Protein AF-A0A3B5LA98-F1 (afdb_monomer)

InterPro domains:
  IPR013087 Zinc finger C2H2-type [PF00096] (54-76)
  IPR013087 Zinc finger C2H2-type [PF00096] (82-104)
  IPR013087 Zinc finger C2H2-type [PF00096] (110-132)
  IPR013087 Zinc finger C2H2-type [PF00096] (138-160)
  IPR013087 Zinc finger C2H2-type [PF00096] (166-188)
  IPR013087 Zinc finger C2H2-type [PF00096] (194-216)
  IPR013087 Zinc finger C2H2-type [PF00096] (222-244)
  IPR013087 Zinc finger C2H2-type [PF00096] (250-272)
  IPR013087 Zinc finger C2H2-type [PF00096] (278-300)
  IPR013087 Zinc finger C2H2-type [PF00096] (306-328)
  IPR013087 Zinc finger C2H2-type [PF00096] (334-356)
  IPR013087 Zinc finger C2H2-type [PF00096] (362-384)
  IPR013087 Zinc finger C2H2-type [PF00096] (390-412)
  IPR013087 Zinc finger C2H2-type [PS00028] (56-76)
  IPR013087 Zinc finger C2H2-type [PS00028] (84-104)
  IPR013087 Zinc finger C2H2-type [PS00028] (112-132)
  IPR013087 Zinc finger C2H2-type [PS00028] (140-160)
  IPR013087 Zinc finger C2H2-type [PS00028] (168-188)
  IPR013087 Zinc finger C2H2-type [PS00028] (196-216)
  IPR013087 Zinc finger C2H2-type [PS00028] (224-244)

Foldseek 3Di:
DDPDDDPVVVVVVVVVVVVVVVVVVVVVVVVVVVVVVVVVVVPPPDDDDLDQPDADPVPGDTHSDPVVVVLVCCVVVVDFPAADPVPGDGHSDPVVNVLVVCVVVVDFPAADPPPRDGHSDPVVNVLVCCVVVVDFPAADPPPRDGHSDPVVNVLVCCVVVVDFPAADPPPRDGHSDDVVVVLVCCVVVVDFPDADPVPRDGHSDPVVNVLVCCVVVVDFPAADPPPRDGHSDPVVVVLVCCVVVVDFPDADPVPRDGHSDPVVSVLVVCVVVVDFPAADPPPRDGHSDPVVVVLVVCVVVVDFPAADPVPRDGHSDPVVVVLVVCVVVVDQPDADPVPRDGHSDPVVNVLVVCVVVVDFPDADPVPRDTHSDPVVVVLVVCVVVVDFPDADPPPRDTHSDPVVVVVVVVVVVVPDD

Radius of gyration: 42.38 Å; Cα contacts (8 Å, |Δi|>4): 446; chains: 1; bounding box: 111×74×102 Å

Sequence (417 aa):
GINSEDPGKKRKEEQKQKEKYEKTKEQKGRTDTSKQKKHKKAHAGRIHKDERPFSCGTCGKSFSLKTHLNVHMRIHTGEKPFSCGTCGKSYSERWTLTNHMRIHTGEKPFSCGTCGKSYSERGALTRHMRIHTGEKPFSCGTCGKSYSERGALTRHMRIHTGEKPFSCGTCGKSYSERGPLTRHMRIHTGEKPFSCGSCGKRFCQKGNLNVHMRIHTGEKPFSCGTCGKSYSERGPLTRHMRIHTGEKPFSCGSCGKRFCQKGNLNAHMKVHTGEKPFSCGTCGKSYSERGTLTYHMRIHTGEKPFSCGSCGKSFSRKDALNVHMITHTDEKPFSCGSCGRGFSLKTNLNVHMRIHTGEKPFSCGSCGKRFSRKDYLNVHMRIHTGEKPFSCGSCGKSYSNRSNLSRHMKTHSDENP

Secondary structure (DSSP, 8-state):
------HHHHHHHHHHHHHHHHHHHHHHHHHHHHHHHHHHHSSSS--------EE-TTT--EESSHHHHHHHHHHHH----EE-TTT--EESSHHHHHHHHHHHH----EE-TTT--EESSHHHHHHHHHHHH----EE-TTT--EESSHHHHHHHHHHHH----EE-TTT--EESSHHHHHHHHHHHH----EE-TTT--EESSHHHHHHHHHHHH----EE-TTT--EESSHHHHHHHHHHHH----EE-TTT--EESSHHHHHHHHHHHH----EE-TTT--EESSHHHHHHHHHHHH----EE-TTT--EESSHHHHHHHHHHHH----EE-TTT--EESSHHHHHHHHHHHH----EE-TTT--EESSHHHHHHHHHHHH----EE-TTT--EESSHHHHHHHHHHTTSS--

Nearest PDB structures (foldseek):
  5wjq-assembly1_D  TM=6.162E-01  e=1.283E-24  Mus musculus
  5v3j-assembly2_F  TM=5.333E-01  e=2.152E-24  Mus musculus
  5v3g-assembly1_A  TM=8.833E-01  e=1.231E-15  Homo sapiens
  2i13-assembly1_A  TM=9.525E-01  e=1.032E-14  Mus musculus
  2i13-assembly2_B  TM=9.549E-01  e=2.431E-13  Mus musculus

Organism: NCBI:txid32473

Mean predicted aligned error: 17.14 Å

Structure (mmCIF, N/CA/C/O backbone):
data_AF-A0A3B5LA98-F1
#
_entry.id   AF-A0A3B5LA98-F1
#
loop_
_atom_site.group_PDB
_atom_site.id
_atom_site.type_symbol
_atom_site.label_atom_id
_atom_site.label_alt_id
_atom_site.label_comp_id
_atom_site.label_asym_id
_atom_site.label_entity_id
_atom_site.label_seq_id
_atom_site.pdbx_PDB_ins_code
_atom_site.Cartn_x
_atom_site.Cartn_y
_atom_site.Cartn_z
_atom_site.occupancy
_atom_site.B_iso_or_equiv
_atom_site.auth_seq_id
_atom_site.auth_comp_id
_atom_site.auth_asym_id
_atom_site.auth_atom_id
_atom_site.pdbx_PDB_model_num
ATOM 1 N N . GLY A 1 1 ? -20.639 -45.637 -16.876 1.00 35.94 1 GLY A N 1
ATOM 2 C CA . GLY A 1 1 ? -19.541 -46.592 -17.111 1.00 35.94 1 GLY A CA 1
ATOM 3 C C . GLY A 1 1 ? -18.232 -45.863 -16.942 1.00 35.94 1 GLY A C 1
ATOM 4 O O . GLY A 1 1 ? -17.978 -44.927 -17.684 1.00 35.94 1 GLY A O 1
ATOM 5 N N . ILE A 1 2 ? -17.473 -46.220 -15.910 1.00 34.88 2 ILE A N 1
ATOM 6 C CA . ILE A 1 2 ? -16.155 -45.655 -15.612 1.00 34.88 2 ILE A CA 1
ATOM 7 C C . ILE A 1 2 ? -15.147 -46.442 -16.456 1.00 34.88 2 ILE A C 1
ATOM 9 O O . ILE A 1 2 ? -15.006 -47.644 -16.258 1.00 34.88 2 ILE A O 1
ATOM 13 N N . ASN A 1 3 ? -14.478 -45.784 -17.406 1.00 36.16 3 ASN A N 1
ATOM 14 C CA . ASN A 1 3 ? -13.349 -46.373 -18.123 1.00 36.16 3 ASN A CA 1
ATOM 15 C C . ASN A 1 3 ? -12.137 -46.413 -17.184 1.00 36.16 3 ASN A C 1
ATOM 17 O O . ASN A 1 3 ? -11.470 -45.405 -16.953 1.00 36.16 3 ASN A O 1
ATOM 21 N N . SER A 1 4 ? -11.883 -47.591 -16.622 1.00 38.31 4 SER A N 1
ATOM 22 C CA . SER A 1 4 ? -10.664 -47.941 -15.902 1.00 38.31 4 SER A CA 1
ATOM 23 C C . SER A 1 4 ? -9.531 -48.200 -16.901 1.00 38.31 4 SER A C 1
ATOM 25 O O . SER A 1 4 ? -9.419 -49.293 -17.455 1.00 38.31 4 SER A O 1
ATOM 27 N N . GLU A 1 5 ? -8.688 -47.197 -17.150 1.00 44.56 5 GLU A N 1
ATOM 28 C CA . GLU A 1 5 ? -7.396 -47.417 -17.807 1.00 44.56 5 GLU A CA 1
ATOM 29 C C . GLU A 1 5 ? -6.423 -48.077 -16.818 1.00 44.56 5 GLU A C 1
ATOM 31 O O . GLU A 1 5 ? -6.072 -47.506 -15.786 1.00 44.56 5 GLU A O 1
ATOM 36 N N . ASP A 1 6 ? -6.007 -49.298 -17.153 1.00 46.56 6 ASP A N 1
ATOM 37 C CA . ASP A 1 6 ? -5.094 -50.155 -16.397 1.00 46.56 6 ASP A CA 1
ATOM 38 C C . ASP A 1 6 ? -3.724 -49.467 -16.143 1.00 46.56 6 ASP A C 1
ATOM 40 O O . ASP A 1 6 ? -2.954 -49.240 -17.091 1.00 46.56 6 ASP A O 1
ATOM 44 N N . PRO A 1 7 ? -3.371 -49.149 -14.877 1.00 47.59 7 PRO A N 1
ATOM 45 C CA . PRO A 1 7 ? -2.109 -48.498 -14.505 1.00 47.59 7 PRO A CA 1
ATOM 46 C C . PRO A 1 7 ? -0.858 -49.267 -14.960 1.00 47.59 7 PRO A C 1
ATOM 48 O O . PRO A 1 7 ? 0.220 -48.677 -15.099 1.00 47.59 7 PRO A O 1
ATOM 51 N N . GLY A 1 8 ? -0.983 -50.574 -15.226 1.00 50.75 8 GLY A N 1
ATOM 52 C CA . GLY A 1 8 ? 0.102 -51.421 -15.717 1.00 50.75 8 GLY A CA 1
ATOM 53 C C . GLY A 1 8 ? 0.527 -51.119 -17.158 1.00 50.75 8 GLY A C 1
ATOM 54 O O . GLY A 1 8 ? 1.714 -51.238 -17.481 1.00 50.75 8 GLY A O 1
ATOM 55 N N . LYS A 1 9 ? -0.397 -50.672 -18.024 1.00 49.47 9 LYS A N 1
ATOM 56 C CA . LYS A 1 9 ? -0.084 -50.309 -19.422 1.00 49.47 9 LYS A CA 1
ATOM 57 C C . LYS A 1 9 ? 0.691 -48.996 -19.514 1.00 49.47 9 LYS A C 1
ATOM 59 O O . LYS A 1 9 ? 1.707 -48.947 -20.205 1.00 49.47 9 LYS A O 1
ATOM 64 N N . LYS A 1 10 ? 0.290 -47.988 -18.732 1.00 50.69 10 LYS A N 1
ATOM 65 C CA . LYS A 1 10 ? 0.954 -46.672 -18.677 1.00 50.69 10 LYS A CA 1
ATOM 66 C C . LYS A 1 10 ? 2.410 -46.781 -18.212 1.00 50.69 10 LYS A C 1
ATOM 68 O O . LYS A 1 10 ? 3.304 -46.189 -18.807 1.00 50.69 10 LYS A O 1
ATOM 73 N N . ARG A 1 11 ? 2.672 -47.631 -17.211 1.00 52.81 11 ARG A N 1
ATOM 74 C CA . ARG A 1 11 ? 4.030 -47.881 -16.696 1.00 52.81 11 ARG A CA 1
ATOM 75 C C .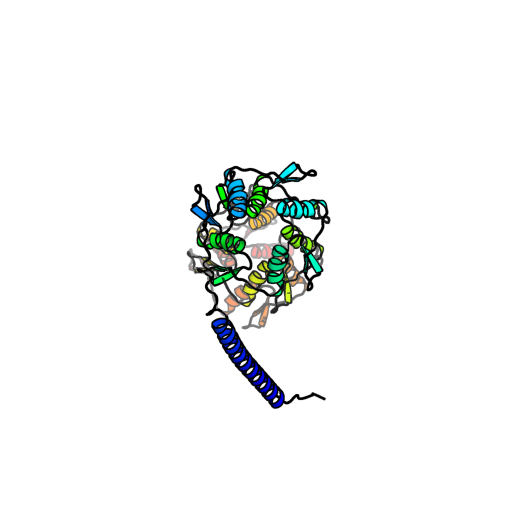 ARG A 1 11 ? 4.929 -48.597 -17.709 1.00 52.81 11 ARG A C 1
ATOM 77 O O . ARG A 1 11 ? 6.100 -48.245 -17.838 1.00 52.81 11 ARG A O 1
ATOM 84 N N . LYS A 1 12 ? 4.388 -49.569 -18.455 1.00 51.03 12 LYS A N 1
ATOM 85 C CA . LYS A 1 12 ? 5.128 -50.275 -19.518 1.00 51.03 12 LYS A CA 1
ATOM 86 C C . LYS A 1 12 ? 5.426 -49.370 -20.720 1.00 51.03 12 LYS A C 1
ATOM 88 O O . LYS A 1 12 ? 6.495 -49.500 -21.315 1.00 51.03 12 LYS A O 1
ATOM 93 N N . GLU A 1 13 ? 4.531 -48.442 -21.062 1.00 50.88 13 GLU A N 1
ATOM 94 C CA . GLU A 1 13 ? 4.781 -47.434 -22.103 1.00 50.88 13 GLU A CA 1
ATOM 95 C C . GLU A 1 13 ? 5.851 -46.422 -21.692 1.00 50.88 13 GLU A C 1
ATOM 97 O O . GLU A 1 13 ? 6.774 -46.181 -22.471 1.00 50.88 13 GLU A O 1
ATOM 102 N N . GLU A 1 14 ? 5.809 -45.907 -20.461 1.00 51.84 14 GLU A N 1
ATOM 103 C CA . GLU A 1 14 ? 6.842 -44.998 -19.941 1.00 51.84 14 GLU A CA 1
ATOM 104 C C . GLU A 1 14 ? 8.226 -45.660 -19.891 1.00 51.84 14 GLU A C 1
ATOM 106 O O . GLU A 1 14 ? 9.240 -45.026 -20.198 1.00 51.84 14 GLU A O 1
ATOM 111 N N . GLN A 1 15 ? 8.286 -46.950 -19.550 1.00 54.56 15 GLN A N 1
ATOM 112 C CA . GLN A 1 15 ? 9.538 -47.704 -19.503 1.00 54.56 15 GLN A CA 1
ATOM 113 C C . GLN A 1 15 ? 10.095 -47.967 -20.912 1.00 54.56 15 GLN A C 1
ATOM 115 O O . GLN A 1 15 ? 11.279 -47.726 -21.153 1.00 54.56 15 GLN A O 1
ATOM 120 N N . LYS A 1 16 ? 9.233 -48.310 -21.884 1.00 54.72 16 LYS A N 1
ATOM 121 C CA . LYS A 1 16 ? 9.616 -48.391 -23.307 1.00 54.72 16 LYS A CA 1
ATOM 122 C C . LYS A 1 16 ? 10.088 -47.045 -23.861 1.00 54.72 16 LYS A C 1
ATOM 124 O O . LYS A 1 16 ? 11.020 -47.010 -24.665 1.00 54.72 16 LYS A O 1
ATOM 129 N N . GLN A 1 17 ? 9.486 -45.932 -23.440 1.00 49.81 17 GLN A N 1
ATOM 130 C CA . GLN A 1 17 ? 9.896 -44.590 -23.868 1.00 49.81 17 GLN A CA 1
ATOM 131 C C . GLN A 1 17 ? 11.263 -44.198 -23.292 1.00 49.81 17 GLN A C 1
ATOM 133 O O . GLN A 1 17 ? 12.084 -43.628 -24.014 1.00 49.81 17 GLN A O 1
ATOM 138 N N . LYS A 1 18 ? 11.547 -44.568 -22.035 1.00 54.88 18 LYS A N 1
ATOM 139 C CA . LYS A 1 18 ? 12.863 -44.370 -21.404 1.00 54.88 18 LYS A CA 1
ATOM 140 C C . LYS A 1 18 ? 13.958 -45.213 -22.054 1.00 54.88 18 LYS A C 1
ATOM 142 O O . LYS A 1 18 ? 15.019 -44.678 -22.362 1.00 54.88 18 LYS A O 1
ATOM 147 N N . GLU A 1 19 ? 13.694 -46.484 -22.351 1.00 55.19 19 GLU A N 1
ATOM 148 C CA . GLU A 1 19 ? 14.655 -47.339 -23.064 1.00 55.19 19 GLU A CA 1
ATOM 149 C C . GLU A 1 19 ? 14.921 -46.846 -24.491 1.00 55.19 19 GLU A C 1
ATOM 151 O O . GLU A 1 19 ? 16.060 -46.869 -24.959 1.00 55.19 19 GLU A O 1
ATOM 156 N N . LYS A 1 20 ? 13.891 -46.339 -25.182 1.00 53.72 20 LYS A N 1
ATOM 157 C CA . LYS A 1 20 ? 14.042 -45.739 -26.514 1.00 53.72 20 LYS A CA 1
ATOM 158 C C . LYS A 1 20 ? 14.861 -44.446 -26.451 1.00 53.72 20 LYS A C 1
ATOM 160 O O . LYS A 1 20 ? 15.693 -44.213 -27.327 1.00 53.72 20 LYS A O 1
ATOM 165 N N . TYR A 1 21 ? 14.684 -43.636 -25.406 1.00 46.66 21 TYR A N 1
ATOM 166 C CA . TYR A 1 21 ? 15.467 -42.420 -25.178 1.00 46.66 21 TYR A CA 1
ATOM 167 C C . TYR A 1 21 ? 16.948 -42.723 -24.891 1.00 46.66 21 TYR A C 1
ATOM 169 O O . TYR A 1 21 ? 17.816 -42.130 -25.534 1.00 46.66 21 TYR A O 1
ATOM 177 N N . GLU A 1 22 ? 17.250 -43.691 -24.021 1.00 50.84 22 GLU A N 1
ATOM 178 C CA . GLU A 1 22 ? 18.637 -44.080 -23.713 1.00 50.84 22 GLU A CA 1
ATOM 179 C C . GLU A 1 22 ? 19.332 -44.759 -24.909 1.00 50.84 22 GLU A C 1
ATOM 181 O O . GLU A 1 22 ? 20.450 -44.374 -25.253 1.00 50.84 22 GLU A O 1
ATOM 186 N N . LYS A 1 23 ? 18.649 -45.632 -25.672 1.00 47.16 23 LYS A N 1
ATOM 187 C CA . LYS A 1 23 ? 19.199 -46.191 -26.930 1.00 47.16 23 LYS A CA 1
ATOM 188 C C . LYS A 1 23 ? 19.514 -45.108 -27.969 1.00 47.16 23 LYS A C 1
ATOM 190 O O . LYS A 1 23 ? 20.525 -45.187 -28.666 1.00 47.16 23 LYS A O 1
ATOM 195 N N . THR A 1 24 ? 18.684 -44.065 -28.049 1.00 45.00 24 THR A N 1
ATOM 196 C CA . THR A 1 24 ? 18.914 -42.926 -28.959 1.00 45.00 24 THR A CA 1
ATOM 197 C C . THR A 1 24 ? 20.089 -42.058 -28.491 1.00 45.00 24 THR A C 1
ATOM 199 O O . THR A 1 24 ? 20.820 -41.503 -29.315 1.00 45.00 24 THR A O 1
ATOM 202 N N . LYS A 1 25 ? 20.305 -41.949 -27.177 1.00 45.97 25 LYS A N 1
ATOM 203 C CA . LYS A 1 25 ? 21.416 -41.208 -26.565 1.00 45.97 25 LYS A CA 1
ATOM 204 C C . LYS A 1 25 ? 22.751 -41.944 -26.727 1.00 45.97 25 LYS A C 1
ATOM 206 O O . LYS A 1 25 ? 23.740 -41.306 -27.080 1.00 45.97 25 LYS A O 1
ATOM 211 N N . GLU A 1 26 ? 22.770 -43.270 -26.592 1.00 43.84 26 GLU A N 1
ATOM 212 C CA . GLU A 1 26 ? 23.953 -44.099 -26.868 1.00 43.84 26 GLU A CA 1
ATOM 213 C C . GLU A 1 26 ? 24.311 -44.136 -28.361 1.00 43.84 26 GLU A C 1
ATOM 215 O O . GLU A 1 26 ? 25.488 -44.004 -28.711 1.00 43.84 26 GLU A O 1
ATOM 220 N N . GLN A 1 27 ? 23.322 -44.233 -29.263 1.00 43.25 27 GLN A N 1
ATOM 221 C CA . GLN A 1 27 ? 23.565 -44.112 -30.708 1.00 43.25 27 GLN A CA 1
ATOM 222 C C . GLN A 1 27 ? 24.106 -42.727 -31.080 1.00 43.25 27 GLN A C 1
ATOM 224 O O . GLN A 1 27 ? 25.076 -42.650 -31.834 1.00 43.25 27 GLN A O 1
ATOM 229 N N . LYS A 1 28 ? 23.560 -41.640 -30.510 1.00 47.66 28 LYS A N 1
ATOM 230 C CA . LYS A 1 28 ? 24.086 -40.279 -30.721 1.00 47.66 28 LYS A CA 1
ATOM 231 C C . LYS A 1 28 ? 25.513 -40.127 -30.188 1.00 47.66 28 LYS A C 1
ATOM 233 O O . LYS A 1 28 ? 26.366 -39.635 -30.924 1.00 47.66 28 LYS A O 1
ATOM 238 N N . GLY A 1 29 ? 25.809 -40.658 -28.999 1.00 39.00 29 GLY A N 1
ATOM 239 C CA . GLY A 1 29 ? 27.158 -40.673 -28.418 1.00 39.00 29 GLY A CA 1
ATOM 240 C C . GLY A 1 29 ? 28.184 -41.458 -29.247 1.00 39.00 29 GLY A C 1
ATOM 241 O O . GLY A 1 29 ? 29.315 -40.997 -29.423 1.00 39.00 29 GLY A O 1
ATOM 242 N N . ARG A 1 30 ? 27.789 -42.597 -29.839 1.00 43.78 30 ARG A N 1
ATOM 243 C CA . ARG A 1 30 ? 28.626 -43.369 -30.784 1.00 43.78 30 ARG A CA 1
ATOM 244 C C . ARG A 1 30 ? 28.811 -42.654 -32.128 1.00 43.78 30 ARG A C 1
ATOM 246 O O . ARG A 1 30 ? 29.903 -42.695 -32.698 1.00 43.78 30 ARG A O 1
ATOM 253 N N . THR A 1 31 ? 27.791 -41.953 -32.634 1.00 41.72 31 THR A N 1
ATOM 254 C CA . THR A 1 31 ? 27.926 -41.157 -33.868 1.00 41.72 31 THR A CA 1
ATOM 255 C C . THR A 1 31 ? 28.757 -39.891 -33.672 1.00 41.72 31 THR A C 1
ATOM 257 O O . THR A 1 31 ? 29.508 -39.541 -34.580 1.00 41.72 31 THR A O 1
ATOM 260 N N . ASP A 1 32 ? 28.702 -39.253 -32.500 1.00 43.56 32 ASP A N 1
ATOM 261 C CA . ASP A 1 32 ? 29.529 -38.086 -32.180 1.00 43.56 32 ASP A CA 1
ATOM 262 C C . ASP A 1 32 ? 30.991 -38.477 -31.961 1.00 43.56 32 ASP A C 1
ATOM 264 O O . ASP A 1 32 ? 31.873 -37.824 -32.509 1.00 43.56 32 ASP A O 1
ATOM 268 N N . THR A 1 33 ? 31.283 -39.603 -31.301 1.00 45.50 33 THR A N 1
ATOM 269 C CA . THR A 1 33 ? 32.669 -40.102 -31.173 1.00 45.50 33 THR A CA 1
ATOM 270 C C . THR A 1 33 ? 33.259 -40.586 -32.505 1.00 45.50 33 THR A C 1
ATOM 272 O O . THR A 1 33 ? 34.447 -40.371 -32.761 1.00 45.50 33 THR A O 1
ATOM 275 N N . SER A 1 34 ? 32.448 -41.160 -33.403 1.00 44.31 34 SER A N 1
ATOM 276 C CA . SER A 1 34 ? 32.876 -41.532 -34.764 1.00 44.31 34 SER A CA 1
ATOM 277 C C . SER A 1 34 ? 33.084 -40.305 -35.673 1.00 44.31 34 SER A C 1
ATOM 279 O O . SER A 1 34 ? 34.081 -40.231 -36.400 1.00 44.31 34 SER A O 1
ATOM 281 N N . LYS A 1 35 ? 32.226 -39.275 -35.569 1.00 45.19 35 LYS A N 1
ATOM 282 C CA . LYS A 1 35 ? 32.404 -37.983 -36.263 1.00 45.19 35 LYS A CA 1
ATOM 283 C C . LYS A 1 35 ? 33.599 -37.197 -35.718 1.00 45.19 35 LYS A C 1
ATOM 285 O O . LYS A 1 35 ? 34.351 -36.631 -36.506 1.00 45.19 35 LYS A O 1
ATOM 290 N N . GLN A 1 36 ? 33.858 -37.242 -34.411 1.00 42.50 36 GLN A N 1
ATOM 291 C CA . GLN A 1 36 ? 35.003 -36.580 -33.775 1.00 42.50 36 GLN A CA 1
ATOM 292 C C . GLN A 1 36 ? 36.338 -37.289 -34.086 1.00 42.50 36 GLN A C 1
ATOM 294 O O . GLN A 1 36 ? 37.358 -36.616 -34.243 1.00 42.50 36 GLN A O 1
ATOM 299 N N . LYS A 1 37 ? 36.345 -38.622 -34.288 1.00 43.38 37 LYS A N 1
ATOM 300 C CA . LYS A 1 37 ? 37.518 -39.367 -34.803 1.00 43.38 37 LYS A CA 1
ATOM 301 C C . LYS A 1 37 ? 37.774 -39.138 -36.300 1.00 43.38 37 LYS A C 1
ATOM 303 O O . LYS A 1 37 ? 38.938 -39.050 -36.686 1.00 43.38 37 LYS A O 1
ATOM 308 N N . LYS A 1 38 ? 36.738 -38.966 -37.136 1.00 42.69 38 LYS A N 1
ATOM 309 C CA . LYS A 1 38 ? 36.911 -38.591 -38.559 1.00 42.69 38 LYS A CA 1
ATOM 310 C C . LYS A 1 38 ? 37.354 -37.130 -38.737 1.00 42.69 38 LYS A C 1
ATOM 312 O O . LYS A 1 38 ? 38.210 -36.866 -39.574 1.00 42.69 38 LYS A O 1
ATOM 317 N N . HIS A 1 39 ? 36.895 -36.206 -37.886 1.00 39.44 39 HIS A N 1
ATOM 318 C CA . HIS A 1 39 ? 37.335 -34.802 -37.914 1.00 39.44 39 HIS A CA 1
ATOM 319 C C . HIS A 1 39 ? 38.761 -34.593 -37.356 1.00 39.44 39 HIS A C 1
ATOM 321 O O . HIS A 1 39 ? 39.435 -33.644 -37.749 1.00 39.44 39 HIS A O 1
ATOM 327 N N . LYS A 1 40 ? 39.259 -35.497 -36.491 1.00 39.44 40 LYS A N 1
ATOM 328 C CA . LYS A 1 40 ? 40.660 -35.497 -36.018 1.00 39.44 40 LYS A CA 1
ATOM 329 C C . LYS A 1 40 ? 41.658 -36.148 -36.988 1.00 39.44 40 LYS A C 1
ATOM 331 O O . LYS A 1 40 ? 42.833 -35.808 -36.922 1.00 39.44 40 LYS A O 1
ATOM 336 N N . LYS A 1 41 ? 41.228 -37.032 -37.902 1.00 38.66 41 LYS A N 1
ATOM 337 C CA . LYS A 1 41 ? 42.114 -37.648 -38.917 1.00 38.66 41 LYS A CA 1
ATOM 338 C C . LYS A 1 41 ? 42.198 -36.886 -40.249 1.00 38.66 41 LYS A C 1
ATOM 340 O O . LYS A 1 41 ? 43.132 -37.129 -40.998 1.00 38.66 41 LYS A O 1
ATOM 345 N N . ALA A 1 42 ? 41.305 -35.928 -40.515 1.00 35.53 42 ALA A N 1
ATOM 346 C CA . ALA A 1 42 ? 41.388 -35.052 -41.695 1.00 35.53 42 ALA A CA 1
ATOM 347 C C . ALA A 1 42 ? 42.186 -33.747 -41.462 1.00 35.53 42 ALA A C 1
ATOM 349 O O . ALA A 1 42 ? 42.452 -33.016 -42.407 1.00 35.53 42 ALA A O 1
ATOM 350 N N . HIS A 1 43 ? 42.597 -33.464 -40.218 1.00 40.66 43 HIS A N 1
ATOM 351 C CA . HIS A 1 43 ? 43.382 -32.274 -39.850 1.00 40.66 43 HIS A CA 1
ATOM 352 C C . HIS A 1 43 ? 44.861 -32.566 -39.529 1.00 40.66 43 HIS A C 1
ATOM 354 O O . HIS A 1 43 ? 45.583 -31.669 -39.106 1.00 40.66 43 HIS A O 1
ATOM 360 N N . ALA A 1 44 ? 45.326 -33.799 -39.754 1.00 32.91 44 ALA A N 1
ATOM 361 C CA . ALA A 1 44 ? 46.714 -34.219 -39.527 1.00 32.91 44 ALA A CA 1
ATOM 362 C C . ALA A 1 44 ? 47.559 -34.264 -40.820 1.00 32.91 44 ALA A C 1
ATOM 364 O O . ALA A 1 44 ? 48.578 -34.941 -40.872 1.00 32.91 44 ALA A O 1
ATOM 365 N N . GLY A 1 45 ? 47.140 -33.554 -41.872 1.00 37.72 45 GLY A N 1
ATOM 366 C CA . GLY A 1 45 ? 47.812 -33.582 -43.172 1.00 37.72 45 GLY A CA 1
ATOM 367 C C . GLY A 1 45 ? 47.506 -32.357 -44.025 1.00 37.72 45 GLY A C 1
ATOM 368 O O . GLY A 1 45 ? 46.919 -32.498 -45.088 1.00 37.72 45 GLY A O 1
ATOM 369 N N . ARG A 1 46 ? 47.838 -31.161 -43.518 1.00 40.22 46 ARG A N 1
ATOM 370 C CA . ARG A 1 46 ? 48.127 -29.924 -44.278 1.00 40.22 46 ARG A CA 1
ATOM 371 C C . ARG A 1 46 ? 48.541 -28.837 -43.286 1.00 40.22 46 ARG A C 1
ATOM 373 O O . ARG A 1 46 ? 47.719 -28.081 -42.779 1.00 40.22 46 ARG A O 1
ATOM 380 N N . ILE A 1 47 ? 49.833 -28.795 -42.978 1.00 38.44 47 ILE A N 1
ATOM 381 C CA . ILE A 1 47 ? 50.463 -27.630 -42.357 1.00 38.44 47 ILE A CA 1
ATOM 382 C C . ILE A 1 47 ? 50.637 -26.602 -43.480 1.00 38.44 47 ILE A C 1
ATOM 384 O O . ILE A 1 47 ? 51.586 -26.686 -44.251 1.00 38.44 47 ILE A O 1
ATOM 388 N N . HIS A 1 48 ? 49.717 -25.648 -43.594 1.00 45.47 48 HIS A N 1
ATOM 389 C CA . HIS A 1 48 ? 50.080 -24.332 -44.111 1.00 45.47 48 HIS A CA 1
ATOM 390 C C . HIS A 1 48 ? 50.388 -23.471 -42.886 1.00 45.47 48 HIS A C 1
ATOM 392 O O . HIS A 1 48 ? 49.539 -23.320 -42.009 1.00 45.47 48 HIS A O 1
ATOM 398 N N . LYS A 1 49 ? 51.626 -22.976 -42.784 1.00 43.22 49 LYS A N 1
ATOM 399 C CA . LYS A 1 49 ? 52.001 -21.963 -41.794 1.00 43.22 49 LYS A CA 1
ATOM 400 C C . LYS A 1 49 ? 51.075 -20.753 -41.978 1.00 43.22 49 LYS A C 1
ATOM 402 O O . LYS A 1 49 ? 51.092 -20.140 -43.040 1.00 43.22 49 LYS A O 1
ATOM 407 N N . ASP A 1 50 ? 50.299 -20.401 -40.955 1.00 55.84 50 ASP A N 1
ATOM 408 C CA . ASP A 1 50 ? 49.629 -19.098 -40.858 1.00 55.84 50 ASP A CA 1
ATOM 409 C C . ASP A 1 50 ? 50.701 -18.027 -40.588 1.00 55.84 50 ASP A C 1
ATOM 411 O O . ASP A 1 50 ? 50.853 -17.521 -39.474 1.00 55.84 50 ASP A O 1
ATOM 415 N N . GLU A 1 51 ? 51.504 -17.703 -41.599 1.00 59.38 51 GLU A N 1
ATOM 416 C CA . GLU A 1 51 ? 52.355 -16.522 -41.537 1.00 59.38 51 GLU A CA 1
ATOM 417 C C . GLU A 1 51 ? 51.439 -15.292 -41.480 1.00 59.38 51 GLU A C 1
ATOM 419 O O . GLU A 1 51 ? 50.545 -15.102 -42.309 1.00 59.38 51 GLU A O 1
ATOM 424 N N . ARG A 1 52 ? 51.624 -14.463 -40.447 1.00 77.88 52 ARG A N 1
ATOM 425 C CA . ARG A 1 52 ? 50.954 -13.166 -40.276 1.00 77.88 52 ARG A CA 1
ATOM 426 C C . ARG A 1 52 ? 52.007 -12.064 -40.319 1.00 77.88 52 ARG A C 1
ATOM 428 O O . ARG A 1 52 ? 52.328 -11.506 -39.271 1.00 77.88 52 ARG A O 1
ATOM 435 N N . PRO A 1 53 ? 52.583 -11.774 -41.500 1.00 77.12 53 PRO A N 1
ATOM 436 C CA . PRO A 1 53 ? 53.786 -10.952 -41.610 1.00 77.12 53 PRO A CA 1
ATOM 437 C C . PRO A 1 53 ? 53.515 -9.470 -41.334 1.00 77.12 53 PRO A C 1
ATOM 439 O O . PRO A 1 53 ? 54.441 -8.696 -41.123 1.00 77.12 53 PRO A O 1
ATOM 442 N N . PHE A 1 54 ? 52.248 -9.054 -41.361 1.00 79.38 54 PHE A N 1
ATOM 443 C CA . PHE A 1 54 ? 51.865 -7.649 -41.320 1.00 79.38 54 PHE A CA 1
ATOM 444 C C . PHE A 1 54 ? 51.329 -7.290 -39.937 1.00 79.38 54 PHE A C 1
ATOM 446 O O . PHE A 1 54 ? 50.169 -7.559 -39.624 1.00 79.38 54 PHE A O 1
ATOM 453 N N . SER A 1 55 ? 52.164 -6.671 -39.107 1.00 81.06 55 SER A N 1
ATOM 454 C CA . SER A 1 55 ? 51.811 -6.234 -37.757 1.00 81.06 55 SER A CA 1
ATOM 455 C C . SER A 1 55 ? 51.509 -4.735 -37.690 1.00 81.06 55 SER A C 1
ATOM 457 O O . SER A 1 55 ? 52.085 -3.909 -38.394 1.00 81.06 55 SER A O 1
ATOM 459 N N . CYS A 1 56 ? 50.554 -4.370 -36.838 1.00 86.75 56 CYS A N 1
ATOM 460 C CA . CYS A 1 56 ? 50.217 -2.987 -36.537 1.00 86.75 56 CYS A CA 1
ATOM 461 C C . CYS A 1 56 ? 51.162 -2.453 -35.460 1.00 86.75 56 CYS A C 1
ATOM 463 O O . CYS A 1 56 ? 51.072 -2.879 -34.309 1.00 86.75 56 CYS A O 1
ATOM 465 N N . GLY A 1 57 ? 52.003 -1.476 -35.804 1.00 78.94 57 GLY A N 1
ATOM 466 C CA . GLY A 1 57 ? 52.927 -0.845 -34.853 1.00 78.94 57 GLY A CA 1
ATOM 467 C C . GLY A 1 57 ? 52.244 -0.138 -33.672 1.00 78.94 57 GLY A C 1
ATOM 468 O O . GLY A 1 57 ? 52.842 -0.014 -32.613 1.00 78.94 57 GLY A O 1
ATOM 469 N N . THR A 1 58 ? 50.977 0.272 -33.810 1.00 79.81 58 THR A N 1
ATOM 470 C CA . THR A 1 58 ? 50.238 1.012 -32.767 1.00 79.81 58 THR A CA 1
ATOM 471 C C . THR A 1 58 ? 49.578 0.107 -31.723 1.00 79.81 58 THR A C 1
ATOM 473 O O . THR A 1 58 ? 49.397 0.514 -30.581 1.00 79.81 58 THR A O 1
ATOM 476 N N . CYS A 1 59 ? 49.176 -1.117 -32.087 1.00 84.06 59 CYS A N 1
ATOM 477 C CA . CYS A 1 59 ? 48.443 -2.006 -31.168 1.00 84.06 59 CYS A CA 1
ATOM 478 C C . CYS A 1 59 ? 48.885 -3.478 -31.195 1.00 84.06 59 CYS A C 1
ATOM 480 O O . CYS A 1 59 ? 48.213 -4.332 -30.618 1.00 84.06 59 CYS A O 1
ATOM 482 N N . GLY A 1 60 ? 49.976 -3.793 -31.898 1.00 79.81 60 GLY A N 1
ATOM 483 C CA . GLY A 1 60 ? 50.602 -5.119 -31.944 1.00 79.81 60 GLY A CA 1
ATOM 484 C C . GLY A 1 60 ? 49.817 -6.203 -32.693 1.00 79.81 60 GLY A C 1
ATOM 485 O O . GLY A 1 60 ? 50.265 -7.346 -32.776 1.00 79.81 60 GLY A O 1
ATOM 486 N N . LYS A 1 61 ? 48.639 -5.894 -33.252 1.00 83.94 61 LYS A N 1
ATOM 487 C CA . LYS A 1 61 ? 47.818 -6.882 -33.971 1.00 83.94 61 LYS A CA 1
ATOM 488 C C . LYS A 1 61 ? 48.476 -7.297 -35.282 1.00 83.94 61 LYS A C 1
ATOM 490 O O . LYS A 1 61 ? 48.853 -6.438 -36.070 1.00 83.94 61 LYS A O 1
ATOM 495 N N . SER A 1 62 ? 48.557 -8.605 -35.519 1.00 86.19 62 SER A N 1
ATOM 496 C CA . SER A 1 62 ? 49.181 -9.182 -36.715 1.00 86.19 62 SER A CA 1
ATOM 497 C C . SER A 1 62 ? 48.146 -9.783 -37.661 1.00 86.19 62 SER A C 1
ATOM 499 O O . SER A 1 62 ? 47.221 -10.481 -37.231 1.00 86.19 62 SER A O 1
ATOM 501 N N . PHE A 1 63 ? 48.318 -9.516 -38.951 1.00 87.38 63 PHE A N 1
ATOM 502 C CA . PHE A 1 63 ? 47.398 -9.847 -40.030 1.00 87.38 63 PHE A CA 1
ATOM 503 C C . PHE A 1 63 ? 48.113 -10.685 -41.093 1.00 87.38 63 PHE A C 1
ATOM 505 O O . PHE A 1 63 ? 49.292 -10.483 -41.382 1.00 87.38 63 PHE A O 1
ATOM 512 N N . SER A 1 64 ? 47.379 -11.621 -41.694 1.00 85.44 64 SER A N 1
ATOM 513 C CA . SER A 1 64 ? 47.867 -12.456 -42.800 1.00 85.44 64 SER A CA 1
ATOM 514 C C . SER A 1 64 ? 48.023 -11.683 -44.110 1.00 85.44 64 SER A C 1
ATOM 516 O O . SER A 1 64 ? 48.844 -12.040 -44.943 1.00 85.44 64 SER A O 1
ATOM 518 N N . LEU A 1 65 ? 47.263 -10.598 -44.287 1.00 86.62 65 LEU A N 1
ATOM 519 C CA . LEU A 1 65 ? 47.270 -9.778 -45.497 1.00 86.62 65 LEU A CA 1
ATOM 520 C C . LEU A 1 65 ? 47.493 -8.304 -45.155 1.00 86.62 65 LEU A C 1
ATOM 522 O O . LEU A 1 65 ? 46.860 -7.761 -44.244 1.00 86.62 65 LEU A O 1
ATOM 526 N N . LYS A 1 66 ? 48.328 -7.631 -45.955 1.00 83.50 66 LYS A N 1
ATOM 527 C CA . LYS A 1 66 ? 48.593 -6.187 -45.845 1.00 83.50 66 LYS A CA 1
ATOM 528 C C . LYS A 1 66 ? 47.323 -5.345 -46.007 1.00 83.50 66 LYS A C 1
ATOM 530 O O . LYS A 1 66 ? 47.165 -4.333 -45.337 1.00 83.50 66 LYS A O 1
ATOM 535 N N . THR A 1 67 ? 46.378 -5.783 -46.841 1.00 83.19 67 THR A N 1
ATOM 536 C CA . THR A 1 67 ? 45.076 -5.118 -47.029 1.00 83.19 67 THR A CA 1
ATOM 537 C C . THR A 1 67 ? 44.250 -5.081 -45.742 1.00 83.19 67 THR A C 1
ATOM 539 O O . THR A 1 67 ? 43.655 -4.052 -45.430 1.00 83.19 67 THR A O 1
ATOM 542 N N . HIS A 1 68 ? 44.256 -6.159 -44.953 1.00 85.25 68 HIS A N 1
ATOM 543 C CA . HIS A 1 68 ? 43.578 -6.204 -43.655 1.00 85.25 68 HIS A CA 1
ATOM 544 C C . HIS A 1 68 ? 44.264 -5.317 -42.615 1.00 85.25 68 HIS A C 1
ATOM 546 O O . HIS A 1 68 ? 43.571 -4.647 -41.851 1.00 85.25 68 HIS A O 1
ATOM 552 N N . LEU A 1 69 ? 45.601 -5.255 -42.621 1.00 84.50 69 LEU A N 1
ATOM 553 C CA . LEU A 1 69 ? 46.335 -4.291 -41.802 1.00 84.50 69 LEU A CA 1
ATOM 554 C C . LEU A 1 69 ? 45.961 -2.850 -42.191 1.00 84.50 69 LEU A C 1
ATOM 556 O O . LEU A 1 69 ? 45.630 -2.062 -41.315 1.00 84.50 69 LEU A O 1
ATOM 560 N N . ASN A 1 70 ? 45.918 -2.514 -43.483 1.00 82.44 70 ASN A N 1
ATOM 561 C CA . ASN A 1 70 ? 45.555 -1.171 -43.953 1.00 82.44 70 ASN A CA 1
ATOM 562 C C . ASN A 1 70 ? 44.124 -0.769 -43.558 1.00 82.44 70 ASN A C 1
ATOM 564 O O . ASN A 1 70 ? 43.898 0.354 -43.115 1.00 82.44 70 ASN A O 1
ATOM 568 N N . VAL A 1 71 ? 43.153 -1.682 -43.673 1.00 82.94 71 VAL A N 1
ATOM 569 C CA . VAL A 1 71 ? 41.781 -1.438 -43.187 1.00 82.94 71 VAL A CA 1
ATOM 570 C C . VAL A 1 71 ? 41.769 -1.266 -41.667 1.00 82.94 71 VAL A C 1
ATOM 572 O O . VAL A 1 71 ? 41.096 -0.373 -41.158 1.00 82.94 71 VAL A O 1
ATOM 575 N N . HIS A 1 72 ? 42.550 -2.067 -40.937 1.00 84.31 72 HIS A N 1
ATOM 576 C CA . HIS A 1 72 ? 42.701 -1.933 -39.491 1.00 84.31 72 HIS A CA 1
ATOM 577 C C . HIS A 1 72 ? 43.325 -0.588 -39.079 1.00 84.31 72 HIS A C 1
ATOM 579 O O . HIS A 1 72 ? 42.873 0.002 -38.098 1.00 84.31 72 HIS A O 1
ATOM 585 N N . MET A 1 73 ? 44.301 -0.067 -39.831 1.00 82.88 73 MET A N 1
ATOM 586 C CA . MET A 1 73 ? 44.943 1.221 -39.540 1.00 82.88 73 MET A CA 1
ATOM 587 C C . MET A 1 73 ? 43.957 2.395 -39.544 1.00 82.88 73 MET A C 1
ATOM 589 O O . MET A 1 73 ? 44.147 3.336 -38.776 1.00 82.88 73 MET A O 1
ATOM 593 N N . ARG A 1 74 ? 42.848 2.302 -40.292 1.00 86.62 74 ARG A N 1
ATOM 594 C CA . ARG A 1 74 ? 41.772 3.314 -40.289 1.00 86.62 74 ARG A CA 1
ATOM 595 C C . ARG A 1 74 ? 41.106 3.502 -38.926 1.00 86.62 74 ARG A C 1
ATOM 597 O O . ARG A 1 74 ? 40.501 4.538 -38.673 1.00 86.62 74 ARG A O 1
ATOM 604 N N . ILE A 1 75 ? 41.216 2.516 -38.034 1.00 80.94 75 ILE A N 1
ATOM 605 C CA . ILE A 1 75 ? 40.741 2.638 -36.650 1.00 80.94 75 ILE A CA 1
ATOM 606 C C . ILE A 1 75 ? 41.591 3.655 -35.879 1.00 80.94 75 ILE A C 1
ATOM 608 O O . ILE A 1 75 ? 41.046 4.401 -35.072 1.00 80.94 75 ILE A O 1
ATOM 612 N N . HIS A 1 76 ? 42.900 3.698 -36.143 1.00 82.44 76 HIS A N 1
ATOM 613 C CA . HIS A 1 76 ? 43.838 4.599 -35.466 1.00 82.44 76 HIS A CA 1
ATOM 614 C C . HIS A 1 76 ? 43.872 5.980 -36.116 1.00 82.44 76 HIS A C 1
ATOM 616 O O . HIS A 1 76 ? 43.905 6.980 -35.411 1.00 82.44 76 HIS A O 1
ATOM 622 N N . THR A 1 77 ? 43.813 6.046 -37.448 1.00 82.75 77 THR A N 1
ATOM 623 C CA . THR A 1 77 ? 43.807 7.325 -38.182 1.00 82.75 77 THR A CA 1
ATOM 624 C C . THR A 1 77 ? 42.438 8.007 -38.190 1.00 82.75 77 THR A C 1
ATOM 626 O O . THR A 1 77 ? 42.330 9.176 -38.543 1.00 82.75 77 THR A O 1
ATOM 629 N N . GLY A 1 78 ? 41.372 7.292 -37.813 1.00 81.44 78 GLY A N 1
ATOM 630 C CA . GLY A 1 78 ? 40.001 7.8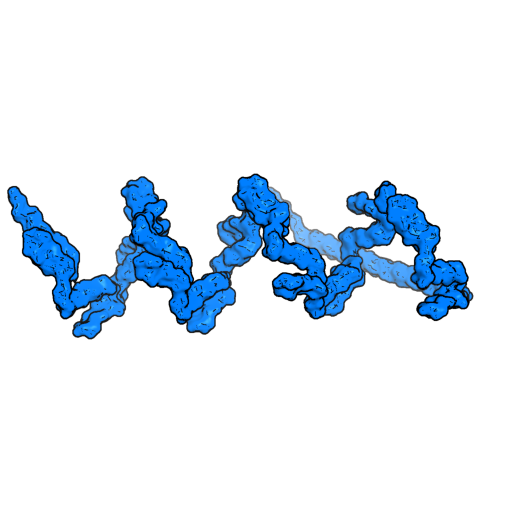05 -37.832 1.00 81.44 78 GLY A CA 1
ATOM 631 C C . GLY A 1 78 ? 39.403 7.950 -39.237 1.00 81.44 78 GLY A C 1
ATOM 632 O O . GLY A 1 78 ? 38.276 8.434 -39.367 1.00 81.44 78 GLY A O 1
ATOM 633 N N . GLU A 1 79 ? 40.117 7.513 -40.278 1.00 82.94 79 GLU A N 1
ATOM 634 C CA . GLU A 1 79 ? 39.678 7.595 -41.668 1.00 82.94 79 GLU A CA 1
ATOM 635 C C . GLU A 1 79 ? 38.370 6.832 -41.900 1.00 82.94 79 GLU A C 1
ATOM 637 O O . GLU A 1 79 ? 38.249 5.623 -41.669 1.00 82.94 79 GLU A O 1
ATOM 642 N N . LYS A 1 80 ? 37.373 7.546 -42.426 1.00 86.38 80 LYS A N 1
ATOM 643 C CA . LYS A 1 80 ? 36.040 7.014 -42.722 1.00 86.38 80 LYS A CA 1
ATOM 644 C C . LYS A 1 80 ? 35.626 7.365 -44.153 1.00 86.38 80 LYS A C 1
ATOM 646 O O . LYS A 1 80 ? 34.808 8.264 -44.338 1.00 86.38 80 LYS A O 1
ATOM 651 N N . PRO A 1 81 ? 36.178 6.669 -45.165 1.00 86.50 81 PRO A N 1
ATOM 652 C CA . PRO A 1 81 ? 36.011 7.046 -46.572 1.00 86.50 81 PRO A CA 1
ATOM 653 C C . PRO A 1 81 ? 34.583 6.911 -47.116 1.00 86.50 81 PRO A C 1
ATOM 655 O O . PRO A 1 81 ? 34.286 7.419 -48.191 1.00 86.50 81 PRO A O 1
ATOM 658 N N . PHE A 1 82 ? 33.699 6.195 -46.418 1.00 87.56 82 PHE A N 1
ATOM 659 C CA . PHE A 1 82 ? 32.361 5.872 -46.910 1.00 87.56 82 PHE A CA 1
ATOM 660 C C . PHE A 1 82 ? 31.298 6.630 -46.117 1.00 87.56 82 PHE A C 1
ATOM 662 O O . PHE A 1 82 ? 30.995 6.254 -44.988 1.00 87.56 82 PHE A O 1
ATOM 669 N N . SER A 1 83 ? 30.708 7.673 -46.695 1.00 86.00 83 SER A N 1
ATOM 670 C CA . SER A 1 83 ? 29.674 8.493 -46.055 1.00 86.00 83 SER A CA 1
ATOM 671 C C . SER A 1 83 ? 28.257 8.129 -46.506 1.00 86.00 83 SER A C 1
ATOM 673 O O . SER A 1 83 ? 28.004 7.728 -47.641 1.00 86.00 83 SER A O 1
ATOM 675 N N . CYS A 1 84 ? 27.306 8.254 -45.585 1.00 89.38 84 CYS A N 1
ATOM 676 C CA . CYS A 1 84 ? 25.883 8.121 -45.850 1.00 89.38 84 CYS A CA 1
ATOM 677 C C . CYS A 1 84 ? 25.322 9.461 -46.327 1.00 89.38 84 CYS A C 1
ATOM 679 O O . CYS A 1 84 ? 25.257 10.408 -45.545 1.00 89.38 84 CYS A O 1
ATOM 681 N N . GLY A 1 85 ? 24.839 9.518 -47.569 1.00 84.69 85 GLY A N 1
ATOM 682 C CA . GLY A 1 85 ? 24.214 10.724 -48.126 1.00 84.69 85 GLY A CA 1
ATOM 683 C C . GLY A 1 85 ? 22.936 11.171 -47.401 1.00 84.69 85 GLY A C 1
ATOM 684 O O . GLY A 1 85 ? 22.601 12.345 -47.438 1.00 84.69 85 GLY A O 1
ATOM 685 N N . THR A 1 86 ? 22.242 10.269 -46.696 1.00 85.19 86 THR A N 1
ATOM 686 C CA . THR A 1 86 ? 20.966 10.573 -46.016 1.00 85.19 86 THR A CA 1
ATOM 687 C C . THR A 1 86 ? 21.141 11.182 -44.624 1.00 85.19 86 THR A C 1
ATOM 689 O O . THR A 1 86 ? 20.308 11.966 -44.190 1.00 85.19 86 THR A O 1
ATOM 692 N N . CYS A 1 87 ? 22.192 10.814 -43.882 1.00 86.00 87 CYS A N 1
ATOM 693 C CA . CYS A 1 87 ? 22.374 11.282 -42.498 1.00 86.00 87 CYS A CA 1
ATOM 694 C C . CYS A 1 87 ? 23.794 11.755 -42.165 1.00 86.00 87 CYS A C 1
ATOM 696 O O . CYS A 1 87 ? 24.108 11.966 -40.994 1.00 86.00 87 CYS A O 1
ATOM 698 N N . GLY A 1 88 ? 24.670 11.861 -43.168 1.00 83.88 88 GLY A N 1
ATOM 699 C CA . GLY A 1 88 ? 26.036 12.372 -43.035 1.00 83.88 88 GLY A CA 1
ATOM 700 C C . GLY A 1 88 ? 27.002 11.472 -42.259 1.00 83.88 88 GLY A C 1
ATOM 701 O O . GLY A 1 88 ? 28.159 11.836 -42.073 1.00 83.88 88 GLY A O 1
ATOM 702 N N . LYS A 1 89 ? 26.572 10.295 -41.784 1.00 85.31 89 LYS A N 1
ATOM 703 C CA . LYS A 1 89 ? 27.438 9.384 -41.019 1.00 85.31 89 LYS A CA 1
ATOM 704 C C . LYS A 1 89 ? 28.475 8.718 -41.915 1.00 85.31 89 LYS A C 1
ATOM 706 O O . LYS A 1 89 ? 28.113 8.138 -42.935 1.00 85.31 89 LYS A O 1
ATOM 711 N N . SER A 1 90 ? 29.733 8.729 -41.480 1.00 88.50 90 SER A N 1
ATOM 712 C CA . SER A 1 90 ? 30.850 8.129 -42.217 1.00 88.50 90 SER A CA 1
ATOM 713 C C . SER A 1 90 ? 31.378 6.850 -41.571 1.00 88.50 90 SER A C 1
ATOM 715 O O . SER A 1 90 ? 31.364 6.684 -40.347 1.00 88.50 90 SER A O 1
ATOM 717 N N . TYR A 1 91 ? 31.874 5.953 -42.416 1.00 87.81 91 TYR A N 1
ATOM 718 C CA . TYR A 1 91 ? 32.258 4.586 -42.103 1.00 87.81 91 TYR A CA 1
ATOM 719 C C . TYR A 1 91 ? 33.623 4.235 -42.706 1.00 87.81 91 TYR A C 1
ATOM 721 O O . TYR A 1 91 ? 33.981 4.694 -43.791 1.00 87.81 91 TYR A O 1
ATOM 729 N N . SER A 1 92 ? 34.387 3.396 -42.005 1.00 85.38 92 SER A N 1
ATOM 730 C CA . SER A 1 92 ? 35.723 2.936 -42.420 1.00 85.38 92 SER A CA 1
ATOM 731 C C . SER A 1 92 ? 35.681 1.883 -43.533 1.00 85.38 92 SER A C 1
ATOM 733 O O . SER A 1 92 ? 36.660 1.707 -44.263 1.00 85.38 92 SER A O 1
ATOM 735 N N . GLU A 1 93 ? 34.545 1.195 -43.685 1.00 86.38 93 GLU A N 1
ATOM 736 C CA . GLU A 1 93 ? 34.354 0.094 -44.630 1.00 86.38 93 GLU A CA 1
ATOM 737 C C . GLU A 1 93 ? 33.006 0.186 -45.358 1.00 86.38 93 GLU A C 1
ATOM 739 O O . GLU A 1 93 ? 31.971 0.486 -44.759 1.00 86.38 93 GLU A O 1
ATOM 744 N N . ARG A 1 94 ? 32.993 -0.156 -46.652 1.00 85.75 94 ARG A N 1
ATOM 745 C CA . ARG A 1 94 ? 31.799 -0.070 -47.511 1.00 85.75 94 ARG A CA 1
ATOM 746 C C . ARG A 1 94 ? 30.629 -0.920 -47.010 1.00 85.75 94 ARG A C 1
ATOM 748 O O . ARG A 1 94 ? 29.498 -0.449 -47.012 1.00 85.75 94 ARG A O 1
ATOM 755 N N . TRP A 1 95 ? 30.881 -2.144 -46.540 1.00 82.31 95 TRP A N 1
ATOM 756 C CA . TRP A 1 95 ? 29.813 -3.035 -46.067 1.00 82.31 95 TRP A CA 1
ATOM 757 C C . TRP A 1 95 ? 29.094 -2.483 -44.824 1.00 82.31 95 TRP A C 1
ATOM 759 O O . TRP A 1 95 ? 27.888 -2.680 -44.675 1.00 82.31 95 TRP A O 1
ATOM 769 N N . THR A 1 96 ? 29.805 -1.755 -43.952 1.00 83.62 96 THR A N 1
ATOM 770 C CA . THR A 1 96 ? 29.199 -1.115 -42.774 1.00 83.62 96 THR A CA 1
ATOM 771 C C . THR A 1 96 ? 28.273 0.031 -43.166 1.00 83.62 96 THR A C 1
ATOM 773 O O . THR A 1 96 ? 27.192 0.151 -42.589 1.00 83.62 96 THR A O 1
ATOM 776 N N . LEU A 1 97 ? 28.630 0.798 -44.205 1.00 87.56 97 LEU A N 1
ATOM 777 C CA . LEU A 1 97 ? 27.733 1.777 -44.816 1.00 87.56 97 LEU A CA 1
ATOM 778 C C . LEU A 1 97 ? 26.509 1.083 -45.434 1.00 87.56 97 LEU A C 1
ATOM 780 O O . LEU A 1 97 ? 25.387 1.477 -45.141 1.00 87.56 97 LEU A O 1
ATOM 784 N N . THR A 1 98 ? 26.688 0.014 -46.219 1.00 85.50 98 THR A N 1
ATOM 785 C CA . THR A 1 98 ? 25.565 -0.738 -46.816 1.00 85.50 98 THR A CA 1
ATOM 786 C C . THR A 1 98 ? 24.598 -1.268 -45.757 1.00 85.50 98 THR A C 1
ATOM 788 O O . THR A 1 98 ? 23.384 -1.156 -45.909 1.00 85.50 98 THR A O 1
ATOM 791 N N . ASN A 1 99 ? 25.112 -1.815 -44.655 1.00 84.25 99 ASN A N 1
ATOM 792 C CA . ASN A 1 99 ? 24.271 -2.274 -43.555 1.00 84.25 99 ASN A CA 1
ATOM 793 C C . ASN A 1 99 ? 23.581 -1.103 -42.830 1.00 84.25 99 ASN A C 1
ATOM 795 O O . ASN A 1 99 ? 22.411 -1.205 -42.472 1.00 84.25 99 ASN A O 1
ATOM 799 N N . HIS A 1 100 ? 24.269 0.030 -42.665 1.00 86.06 100 HIS A N 1
ATOM 800 C CA . HIS A 1 100 ? 23.664 1.250 -42.136 1.00 86.06 100 HIS A CA 1
ATOM 801 C C . HIS A 1 100 ? 22.513 1.766 -43.012 1.00 86.06 100 HIS A C 1
ATOM 803 O O . HIS A 1 100 ? 21.487 2.173 -42.466 1.00 86.06 100 HIS A O 1
ATOM 809 N N . MET A 1 101 ? 22.633 1.700 -44.342 1.00 85.81 101 MET A N 1
ATOM 810 C CA . MET A 1 101 ? 21.578 2.150 -45.261 1.00 85.81 101 MET A CA 1
ATOM 811 C C . MET A 1 101 ? 20.247 1.416 -45.046 1.00 85.81 101 MET A C 1
ATOM 813 O O . MET A 1 101 ? 19.192 2.012 -45.252 1.00 85.81 101 MET A O 1
ATOM 817 N N . ARG A 1 102 ? 20.269 0.182 -44.522 1.00 87.38 102 ARG A N 1
ATOM 818 C CA . ARG A 1 102 ? 19.056 -0.582 -44.166 1.00 87.38 102 ARG A CA 1
ATOM 819 C C . ARG A 1 102 ? 18.211 0.069 -43.072 1.00 87.38 102 ARG A C 1
ATOM 821 O O . ARG A 1 102 ? 17.036 -0.250 -42.930 1.00 87.38 102 ARG A O 1
ATOM 828 N N . ILE A 1 103 ? 18.791 0.980 -42.288 1.00 82.75 103 ILE A N 1
ATOM 829 C CA . ILE A 1 103 ? 18.045 1.771 -41.301 1.00 82.75 103 ILE A CA 1
ATOM 830 C C . ILE A 1 103 ? 17.106 2.754 -42.008 1.00 82.75 103 ILE A C 1
ATOM 832 O O . ILE A 1 103 ? 15.989 2.952 -41.540 1.00 82.75 103 ILE A O 1
ATOM 836 N N . HIS A 1 104 ? 17.543 3.332 -43.130 1.00 84.75 104 HIS A N 1
ATOM 837 C CA . HIS A 1 104 ? 16.762 4.306 -43.897 1.00 84.75 104 HIS A CA 1
ATOM 838 C C . HIS A 1 104 ? 15.755 3.621 -44.817 1.00 84.75 104 HIS A C 1
ATOM 840 O O . HIS A 1 104 ? 14.615 4.058 -44.903 1.00 84.75 104 HIS A O 1
ATOM 846 N N . THR A 1 105 ? 16.148 2.520 -45.462 1.00 84.88 105 THR A N 1
ATOM 847 C CA . THR A 1 105 ? 15.256 1.771 -46.365 1.00 84.88 105 THR A CA 1
ATOM 848 C C . THR A 1 105 ? 14.273 0.863 -45.626 1.00 84.88 105 THR A C 1
ATOM 850 O O . THR A 1 105 ? 13.299 0.396 -46.208 1.00 84.88 105 THR A O 1
ATOM 853 N N . GLY A 1 106 ? 14.516 0.577 -44.343 1.00 83.56 106 GLY A N 1
ATOM 854 C CA . GLY A 1 106 ? 13.700 -0.339 -43.546 1.00 83.56 106 GLY A CA 1
ATOM 855 C C . GLY A 1 106 ? 13.871 -1.819 -43.909 1.00 83.56 106 GLY A C 1
ATOM 856 O O . GLY A 1 106 ? 13.197 -2.669 -43.318 1.00 83.56 106 GLY A O 1
ATOM 857 N N . GLU A 1 107 ? 14.775 -2.147 -44.837 1.00 86.81 107 GLU A N 1
ATOM 858 C CA . GLU A 1 107 ? 15.031 -3.513 -45.283 1.00 86.81 107 GLU A CA 1
ATOM 859 C C . GLU A 1 107 ? 15.488 -4.415 -44.131 1.00 86.81 107 GLU A C 1
ATOM 861 O O . GLU A 1 107 ? 16.458 -4.145 -43.413 1.00 86.81 107 GLU A O 1
ATOM 866 N N . LYS A 1 108 ? 14.806 -5.553 -43.980 1.00 88.06 108 LYS A N 1
ATOM 867 C CA . LYS A 1 108 ? 15.092 -6.555 -42.948 1.00 88.06 108 LYS A CA 1
ATOM 868 C C . LYS A 1 108 ? 15.216 -7.945 -43.574 1.00 88.06 108 LYS A C 1
ATOM 870 O O . LYS A 1 108 ? 14.290 -8.744 -43.453 1.00 88.06 108 LYS A O 1
ATOM 875 N N . PRO A 1 109 ? 16.350 -8.251 -44.233 1.00 88.06 109 PRO A N 1
ATOM 876 C CA . PRO A 1 109 ? 16.498 -9.472 -45.030 1.00 88.06 109 PRO A CA 1
ATOM 877 C C . PRO A 1 109 ? 16.477 -10.772 -44.215 1.00 88.06 109 PRO A C 1
ATOM 879 O O . PRO A 1 109 ? 16.333 -11.852 -44.778 1.00 88.06 109 PRO A O 1
ATOM 882 N N . PHE A 1 110 ? 16.666 -10.700 -42.895 1.00 90.06 110 PHE A N 1
ATOM 883 C CA . PHE A 1 110 ? 16.812 -11.879 -42.046 1.00 90.06 110 PHE A CA 1
ATOM 884 C C . PHE A 1 110 ? 15.568 -12.083 -41.184 1.00 90.06 110 PHE A C 1
ATOM 886 O O . PHE A 1 110 ? 15.424 -11.440 -40.146 1.00 90.06 110 PHE A O 1
ATOM 893 N N . SER A 1 111 ? 14.683 -12.990 -41.586 1.00 88.00 111 SER A N 1
ATOM 894 C CA . SER A 1 111 ? 13.440 -13.301 -40.877 1.00 88.00 111 SER A CA 1
ATOM 895 C C . SER A 1 111 ? 13.562 -14.515 -39.951 1.00 88.00 111 SER A C 1
ATOM 897 O O . SER A 1 111 ? 14.286 -15.477 -40.207 1.00 88.00 111 SER A O 1
ATOM 899 N N . CYS A 1 112 ? 12.845 -14.462 -38.831 1.00 91.69 112 CYS A N 1
ATOM 900 C CA . CYS A 1 112 ? 12.682 -15.575 -37.910 1.00 91.69 112 CYS A CA 1
ATOM 901 C C . CYS A 1 112 ? 11.515 -16.451 -38.365 1.00 91.69 112 CYS A C 1
ATOM 903 O O . CYS A 1 112 ? 10.364 -16.024 -38.290 1.00 91.69 112 CYS A O 1
ATOM 905 N N . GLY A 1 113 ? 11.797 -17.697 -38.750 1.00 86.56 113 GLY A N 1
ATOM 906 C CA . GLY A 1 113 ? 10.761 -18.652 -39.161 1.00 86.56 113 GLY A CA 1
ATOM 907 C C . GLY A 1 113 ? 9.753 -19.018 -38.061 1.00 86.56 113 GLY A C 1
ATOM 908 O O . GLY A 1 113 ? 8.653 -19.448 -38.372 1.00 86.56 113 GLY A O 1
ATOM 909 N N . THR A 1 114 ? 10.087 -18.821 -36.779 1.00 87.25 114 THR A N 1
ATOM 910 C CA . THR A 1 114 ? 9.211 -19.188 -35.648 1.00 87.25 114 THR A CA 1
ATOM 911 C C . THR A 1 114 ? 8.188 -18.107 -35.293 1.00 87.25 114 THR A C 1
ATOM 913 O O . THR A 1 114 ? 7.094 -18.426 -34.847 1.00 87.25 114 THR A O 1
ATOM 916 N N . CYS A 1 115 ? 8.529 -16.822 -35.438 1.00 88.12 115 CYS A N 1
ATOM 917 C CA . CYS A 1 115 ? 7.658 -15.718 -35.003 1.00 88.12 115 CYS A CA 1
ATOM 918 C C . CYS A 1 115 ? 7.480 -14.604 -36.044 1.00 88.12 115 CYS A C 1
ATOM 920 O O . CYS A 1 115 ? 6.923 -13.555 -35.724 1.00 88.12 115 CYS A O 1
ATOM 922 N N . GLY A 1 116 ? 8.006 -14.790 -37.258 1.00 84.69 116 GLY A N 1
ATOM 923 C CA . GLY A 1 116 ? 7.887 -13.851 -38.375 1.00 84.69 116 GLY A CA 1
ATOM 924 C C . GLY A 1 116 ? 8.675 -12.546 -38.220 1.00 84.69 116 GLY A C 1
ATOM 925 O O . GLY A 1 116 ? 8.615 -11.690 -39.097 1.00 84.69 116 GLY A O 1
ATOM 926 N N . LYS A 1 117 ? 9.423 -12.347 -37.125 1.00 86.38 117 LYS A N 1
ATOM 927 C CA . LYS A 1 117 ? 10.186 -11.108 -36.905 1.00 86.38 117 LYS A CA 1
ATOM 928 C C . LYS A 1 117 ? 11.406 -11.034 -37.812 1.00 86.38 117 LYS A C 1
ATOM 930 O O . LYS A 1 117 ? 12.214 -11.959 -37.823 1.00 86.38 117 LYS A O 1
ATOM 935 N N . SER A 1 118 ? 11.578 -9.896 -38.478 1.00 89.94 118 SER A N 1
ATOM 936 C CA . SER A 1 118 ? 12.696 -9.659 -39.394 1.00 89.94 118 SER A CA 1
ATOM 937 C C . SER A 1 118 ? 13.725 -8.672 -38.845 1.00 89.94 118 SER A C 1
ATOM 939 O O . SER A 1 118 ? 13.400 -7.742 -38.101 1.00 89.94 118 SER A O 1
ATOM 941 N N . TYR A 1 119 ? 14.980 -8.875 -39.239 1.00 89.06 119 TYR A N 1
ATOM 942 C CA . TYR A 1 119 ? 16.161 -8.152 -38.782 1.00 89.06 119 TYR A CA 1
ATOM 943 C C . TYR A 1 119 ? 17.004 -7.687 -39.973 1.00 89.06 119 TYR A C 1
ATOM 945 O O . TYR A 1 119 ? 17.096 -8.367 -40.995 1.00 89.06 119 TYR A O 1
ATOM 953 N N . SER A 1 120 ? 17.648 -6.529 -39.825 1.00 86.56 120 SER A N 1
ATOM 954 C CA . SER A 1 120 ? 18.586 -5.974 -40.812 1.00 86.56 120 SER A CA 1
ATOM 955 C C . SER A 1 120 ? 19.920 -6.727 -40.847 1.00 86.56 120 SER A C 1
ATOM 957 O O . SER A 1 120 ? 20.618 -6.706 -41.858 1.00 86.56 120 SER A O 1
ATOM 959 N N . GLU A 1 121 ? 20.254 -7.438 -39.765 1.00 87.31 121 GLU A N 1
ATOM 960 C CA . GLU A 1 121 ? 21.513 -8.158 -39.586 1.00 87.31 121 GLU A CA 1
ATOM 961 C C . GLU A 1 121 ? 21.297 -9.613 -39.167 1.00 87.31 121 GLU A C 1
ATOM 963 O O . GLU A 1 121 ? 20.489 -9.915 -38.282 1.00 87.31 121 GLU A O 1
ATOM 968 N N . ARG A 1 122 ? 22.113 -10.517 -39.722 1.00 86.94 122 ARG A N 1
ATOM 969 C CA . ARG A 1 122 ? 22.098 -11.940 -39.358 1.00 86.94 122 ARG A CA 1
ATOM 970 C C . ARG A 1 122 ? 22.437 -12.166 -37.883 1.00 86.94 122 ARG A C 1
ATOM 972 O O . ARG A 1 122 ? 21.782 -12.972 -37.235 1.00 86.94 122 ARG A O 1
ATOM 979 N N . GLY A 1 123 ? 23.398 -11.425 -37.324 1.00 87.56 123 GLY A N 1
ATOM 980 C CA . GLY A 1 123 ? 23.754 -11.531 -35.903 1.00 87.56 123 GLY A CA 1
ATOM 981 C C . GLY A 1 123 ? 22.597 -11.174 -34.961 1.00 87.56 123 GLY A C 1
ATOM 982 O O . GLY A 1 123 ? 22.425 -11.811 -33.919 1.00 87.56 123 GLY A O 1
ATOM 983 N N . ALA A 1 124 ? 21.756 -10.207 -35.345 1.00 88.38 124 ALA A N 1
ATOM 984 C CA . ALA A 1 124 ? 20.562 -9.841 -34.588 1.00 88.38 124 ALA A CA 1
ATOM 985 C C . ALA A 1 124 ? 19.500 -10.949 -34.622 1.00 88.38 124 ALA A C 1
ATOM 987 O O . ALA A 1 124 ? 18.922 -11.252 -33.575 1.00 88.38 124 ALA A O 1
ATOM 988 N N . LEU A 1 125 ? 19.309 -11.601 -35.776 1.00 91.00 125 LEU A N 1
ATOM 989 C CA . LEU A 1 125 ? 18.462 -12.790 -35.884 1.00 91.00 125 LEU A CA 1
ATOM 990 C C . LEU A 1 125 ? 19.006 -13.939 -35.021 1.00 91.00 125 LEU A C 1
ATOM 992 O O . LEU A 1 125 ? 18.259 -14.496 -34.224 1.00 91.00 125 LEU A O 1
ATOM 996 N N . THR A 1 126 ? 20.302 -14.257 -35.093 1.00 90.06 126 THR A N 1
ATOM 997 C CA . THR A 1 126 ? 20.915 -15.316 -34.266 1.00 90.06 126 THR A CA 1
ATOM 998 C C . THR A 1 126 ? 20.718 -15.056 -32.773 1.00 90.06 126 THR A C 1
ATOM 1000 O O . THR A 1 126 ? 20.345 -15.956 -32.023 1.00 90.06 126 THR A O 1
ATOM 1003 N N . ARG A 1 127 ? 20.909 -13.810 -32.322 1.00 90.69 127 ARG A N 1
ATOM 1004 C CA . ARG A 1 127 ? 20.635 -13.423 -30.932 1.00 90.69 127 ARG A CA 1
ATOM 1005 C C . ARG A 1 127 ? 19.153 -13.549 -30.586 1.00 90.69 127 ARG A C 1
ATOM 1007 O O . ARG A 1 127 ? 18.833 -14.012 -29.496 1.00 90.69 127 ARG A O 1
ATOM 1014 N N . HIS A 1 128 ? 18.259 -13.168 -31.497 1.00 91.12 128 HIS A N 1
ATOM 1015 C CA . HIS A 1 128 ? 16.819 -13.334 -31.315 1.00 91.12 128 HIS A CA 1
ATOM 1016 C C . HIS A 1 128 ? 16.415 -14.805 -31.169 1.00 91.12 128 HIS A C 1
ATOM 1018 O O . HIS A 1 128 ? 15.600 -15.114 -30.302 1.00 91.12 128 HIS A O 1
ATOM 1024 N N . MET A 1 129 ? 17.011 -15.715 -31.946 1.00 89.88 129 MET A N 1
ATOM 1025 C CA . MET A 1 129 ? 16.696 -17.147 -31.880 1.00 89.88 129 MET A CA 1
ATOM 1026 C C . MET A 1 129 ? 16.915 -17.746 -30.485 1.00 89.88 129 MET A C 1
ATOM 1028 O O . MET A 1 129 ? 16.208 -18.681 -30.118 1.00 89.88 129 MET A O 1
ATOM 1032 N N . ARG A 1 130 ? 17.792 -17.156 -29.659 1.00 92.19 130 ARG A N 1
ATOM 1033 C CA . ARG A 1 130 ? 17.987 -17.558 -28.252 1.00 92.19 130 ARG A CA 1
ATOM 1034 C C . ARG A 1 130 ? 16.733 -17.424 -27.390 1.00 92.19 130 ARG A C 1
ATOM 1036 O O . ARG A 1 130 ? 16.629 -18.079 -26.359 1.00 92.19 130 ARG A O 1
ATOM 1043 N N . ILE A 1 131 ? 15.777 -16.586 -27.795 1.00 88.88 131 ILE A N 1
ATOM 1044 C CA . ILE A 1 131 ? 14.480 -16.471 -27.116 1.00 88.88 131 ILE A CA 1
ATOM 1045 C C . ILE A 1 131 ? 13.672 -17.761 -27.289 1.00 88.88 131 ILE A C 1
ATOM 1047 O O . ILE A 1 131 ? 13.037 -18.201 -26.336 1.00 88.88 131 ILE A O 1
ATOM 1051 N N . HIS A 1 132 ? 13.731 -18.379 -28.471 1.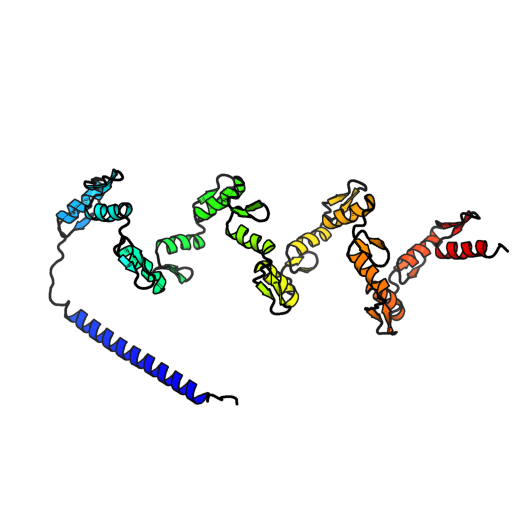00 89.69 132 HIS A N 1
ATOM 1052 C CA . HIS A 1 132 ? 12.997 -19.610 -28.777 1.00 89.69 132 HIS A CA 1
ATOM 1053 C C . HIS A 1 132 ? 13.720 -20.849 -28.260 1.00 89.69 132 HIS A C 1
ATOM 1055 O O . HIS A 1 132 ? 13.089 -21.746 -27.714 1.00 89.69 132 HIS A O 1
ATOM 1061 N N . THR A 1 133 ? 15.047 -20.895 -28.395 1.00 88.75 133 THR A N 1
ATOM 1062 C CA . THR A 1 133 ? 15.845 -22.042 -27.935 1.00 88.75 133 THR A CA 1
ATOM 1063 C C . THR A 1 133 ? 16.076 -22.044 -26.424 1.00 88.75 133 THR A C 1
ATOM 1065 O O . THR A 1 133 ? 16.486 -23.058 -25.867 1.00 88.75 133 THR A O 1
ATOM 1068 N N . GLY A 1 134 ? 15.859 -20.910 -25.749 1.00 89.12 134 GLY A N 1
ATOM 1069 C CA . GLY A 1 134 ? 16.151 -20.743 -24.325 1.00 89.12 134 GLY A CA 1
ATOM 1070 C C . GLY A 1 134 ? 17.648 -20.704 -23.992 1.00 89.12 134 GLY A C 1
ATOM 1071 O O . GLY A 1 134 ? 18.004 -20.690 -22.811 1.00 89.12 134 GLY A O 1
ATOM 1072 N N . GLU A 1 135 ? 18.523 -20.671 -25.001 1.00 91.62 135 GLU A N 1
ATOM 1073 C CA . GLU A 1 135 ? 19.974 -20.684 -24.828 1.00 91.62 135 GLU A CA 1
ATOM 1074 C C . GLU A 1 135 ? 20.448 -19.447 -24.046 1.00 91.62 135 GLU A C 1
ATOM 1076 O O . GLU A 1 135 ? 20.188 -18.293 -24.408 1.00 91.62 135 GLU A O 1
ATOM 1081 N N . LYS A 1 136 ? 21.183 -19.690 -22.958 1.00 92.69 136 LYS A N 1
ATOM 1082 C CA . LYS A 1 136 ? 21.698 -18.653 -22.056 1.00 92.69 136 LYS A CA 1
ATOM 1083 C C . LYS A 1 136 ? 23.201 -18.842 -21.822 1.00 92.69 136 LYS A C 1
ATOM 1085 O O . LYS A 1 136 ? 23.584 -19.323 -20.761 1.00 92.69 136 LYS A O 1
ATOM 1090 N N . PRO A 1 137 ? 24.057 -18.460 -22.789 1.00 91.88 137 PRO A N 1
ATOM 1091 C CA . PRO A 1 137 ? 25.490 -18.767 -22.747 1.00 91.88 137 PRO A CA 1
ATOM 1092 C C . PRO A 1 137 ? 26.264 -18.068 -21.625 1.00 91.88 137 PRO A C 1
ATOM 1094 O O . PRO A 1 137 ? 27.399 -18.433 -21.337 1.00 91.88 137 PRO A O 1
ATOM 1097 N N . PHE A 1 138 ? 25.696 -17.020 -21.025 1.00 94.31 138 PHE A N 1
ATOM 1098 C CA . PHE A 1 138 ? 26.403 -16.169 -20.074 1.00 94.31 138 PHE A CA 1
ATOM 1099 C C . PHE A 1 138 ? 25.883 -16.399 -18.659 1.00 94.31 138 PHE A C 1
ATOM 1101 O O . PHE A 1 138 ? 24.841 -15.860 -18.291 1.00 94.31 138 PHE A O 1
ATOM 1108 N N . SER A 1 139 ? 26.609 -17.171 -17.859 1.00 92.94 139 SER A N 1
ATOM 1109 C CA . SER A 1 139 ? 26.259 -17.479 -16.473 1.00 92.94 139 SER A CA 1
ATOM 1110 C C . SER A 1 139 ? 26.934 -16.541 -15.468 1.00 92.94 139 SER A C 1
ATOM 1112 O O . SER A 1 139 ? 28.058 -16.076 -15.653 1.00 92.94 139 SER A O 1
ATOM 1114 N N . CYS A 1 140 ? 26.220 -16.245 -14.385 1.00 94.25 140 CYS A N 1
ATOM 1115 C CA . CYS A 1 140 ? 26.743 -15.562 -13.213 1.00 94.25 140 CYS A CA 1
ATOM 1116 C C . CYS A 1 140 ? 27.435 -16.577 -12.303 1.00 94.25 140 CYS A C 1
ATOM 1118 O O . CYS A 1 140 ? 26.779 -17.485 -11.794 1.00 94.25 140 CYS A O 1
ATOM 1120 N N . GLY A 1 141 ? 28.730 -16.386 -12.046 1.00 91.38 141 GLY A N 1
ATOM 1121 C CA . GLY A 1 141 ? 29.485 -17.244 -11.130 1.00 91.38 141 GLY A CA 1
ATOM 1122 C C . GLY A 1 141 ? 29.004 -17.181 -9.674 1.00 91.38 141 GLY A C 1
ATOM 1123 O O . GLY A 1 141 ? 29.177 -18.143 -8.942 1.00 91.38 141 GLY A O 1
ATOM 1124 N N . THR A 1 142 ? 28.359 -16.085 -9.253 1.00 91.12 142 THR A N 1
ATOM 1125 C CA . THR A 1 142 ? 27.935 -15.881 -7.855 1.00 91.12 142 THR A CA 1
ATOM 1126 C C . THR A 1 142 ? 26.592 -16.532 -7.521 1.00 91.12 142 THR A C 1
ATOM 1128 O O . THR A 1 142 ? 26.414 -17.030 -6.417 1.00 91.12 142 THR A O 1
ATOM 1131 N N . CYS A 1 143 ? 25.619 -16.515 -8.439 1.00 92.25 143 CYS A N 1
ATOM 1132 C CA . CYS A 1 143 ? 24.271 -17.043 -8.171 1.00 92.25 143 CYS A CA 1
ATOM 1133 C C . CYS A 1 143 ? 23.761 -18.052 -9.210 1.00 92.25 143 CYS A C 1
ATOM 1135 O O . CYS A 1 143 ? 22.584 -18.414 -9.186 1.00 92.25 143 CYS A O 1
ATOM 1137 N N . GLY A 1 144 ? 24.602 -18.461 -10.164 1.00 89.62 144 GLY A N 1
ATOM 1138 C CA . GLY A 1 144 ? 24.276 -19.447 -11.202 1.00 89.62 144 GLY A CA 1
ATOM 1139 C C . GLY A 1 144 ? 23.282 -18.970 -12.269 1.00 89.62 144 GLY A C 1
ATOM 1140 O O . GLY A 1 144 ? 23.007 -19.689 -13.232 1.00 89.62 144 GLY A O 1
ATOM 1141 N N . LYS A 1 145 ? 22.728 -17.755 -12.149 1.00 91.62 145 LYS A N 1
ATOM 1142 C CA . LYS A 1 145 ? 21.762 -17.225 -13.123 1.00 91.62 145 LYS A CA 1
ATOM 1143 C C . LYS A 1 145 ? 22.412 -17.022 -14.482 1.00 91.62 145 LYS A C 1
ATOM 1145 O O . LYS A 1 145 ? 23.460 -16.394 -14.585 1.00 91.62 145 LYS A O 1
ATOM 1150 N N . SER A 1 146 ? 21.745 -17.508 -15.523 1.00 94.06 146 SER A N 1
ATOM 1151 C CA . SER A 1 146 ? 22.248 -17.451 -16.894 1.00 94.06 146 SER A CA 1
ATOM 1152 C C . SER A 1 146 ? 21.436 -16.502 -17.777 1.00 94.06 146 SER A C 1
ATOM 1154 O O . SER A 1 146 ? 20.219 -16.355 -17.618 1.00 94.06 146 SER A O 1
ATOM 1156 N N . TYR A 1 147 ? 22.123 -15.862 -18.720 1.00 93.00 147 TYR A N 1
ATOM 1157 C CA . TYR A 1 147 ? 21.626 -14.802 -19.590 1.00 93.00 147 TYR A CA 1
ATOM 1158 C C . TYR A 1 147 ? 21.938 -15.112 -21.055 1.00 93.00 147 TYR A C 1
ATOM 1160 O O . TYR A 1 147 ? 22.978 -15.679 -21.388 1.00 93.00 147 TYR A O 1
ATOM 1168 N N . SER A 1 148 ? 21.038 -14.702 -21.949 1.00 91.50 148 SER A N 1
ATOM 1169 C CA . SER A 1 148 ? 21.205 -14.830 -23.402 1.00 91.50 148 SER A CA 1
ATOM 1170 C C . SER A 1 148 ? 22.212 -13.827 -23.977 1.00 91.50 148 SER A C 1
ATOM 1172 O O . SER A 1 148 ? 22.710 -14.015 -25.089 1.00 91.50 148 SER A O 1
ATOM 1174 N N . GLU A 1 149 ? 22.537 -12.771 -23.224 1.00 91.75 149 GLU A N 1
ATOM 1175 C CA . GLU A 1 149 ? 23.416 -11.680 -23.641 1.00 91.75 149 GLU A CA 1
ATOM 1176 C C . GLU A 1 149 ? 24.411 -11.291 -22.544 1.00 91.75 149 GLU A C 1
ATOM 1178 O O . GLU A 1 149 ? 24.053 -11.185 -21.368 1.00 91.75 149 GLU A O 1
ATOM 1183 N N . ARG A 1 150 ? 25.654 -10.988 -22.943 1.00 90.31 150 ARG A N 1
ATOM 1184 C CA . ARG A 1 150 ? 26.714 -10.572 -22.014 1.00 90.31 150 ARG A CA 1
ATOM 1185 C C . ARG A 1 150 ? 26.388 -9.261 -21.300 1.00 90.31 150 ARG A C 1
ATOM 1187 O O . ARG A 1 150 ? 26.586 -9.179 -20.096 1.00 90.31 150 ARG A O 1
ATOM 1194 N N . GLY A 1 151 ? 25.812 -8.275 -21.993 1.00 90.44 151 GLY A N 1
ATOM 1195 C CA . GLY A 1 151 ? 25.403 -7.013 -21.362 1.00 90.44 151 GLY A CA 1
ATOM 1196 C C . GLY A 1 151 ? 24.350 -7.201 -20.260 1.00 90.44 151 GLY A C 1
ATOM 1197 O O . GLY A 1 151 ? 24.375 -6.499 -19.249 1.00 90.44 151 GLY A O 1
ATOM 1198 N N . ALA A 1 152 ? 23.460 -8.191 -20.404 1.00 92.06 152 ALA A N 1
ATOM 1199 C CA . ALA A 1 152 ? 22.484 -8.528 -19.370 1.00 92.06 152 ALA A CA 1
ATOM 1200 C C . ALA A 1 152 ? 23.151 -9.143 -18.131 1.00 92.06 152 ALA A C 1
ATOM 1202 O O . ALA A 1 152 ? 22.779 -8.776 -17.016 1.00 92.06 152 ALA A O 1
ATOM 1203 N N . LEU A 1 153 ? 24.164 -9.998 -18.324 1.00 93.75 153 LEU A N 1
ATOM 1204 C CA . LEU A 1 153 ? 24.999 -10.503 -17.235 1.00 93.75 153 LEU A CA 1
ATOM 1205 C C . LEU A 1 153 ? 25.762 -9.361 -16.545 1.00 93.75 153 LEU A C 1
ATOM 1207 O O . LEU A 1 153 ? 25.681 -9.243 -15.329 1.00 93.75 153 LEU A O 1
ATOM 1211 N N . THR A 1 154 ? 26.434 -8.477 -17.290 1.00 92.12 154 THR A N 1
ATOM 1212 C CA . THR A 1 154 ? 27.166 -7.330 -16.716 1.00 92.12 154 THR A CA 1
ATOM 1213 C C . THR A 1 154 ? 26.256 -6.451 -15.862 1.00 92.12 154 THR A C 1
ATOM 1215 O O . THR A 1 154 ? 26.592 -6.111 -14.732 1.00 92.12 154 THR A O 1
ATOM 1218 N N . ARG A 1 155 ? 25.059 -6.128 -16.360 1.00 92.31 155 ARG A N 1
ATOM 1219 C CA . ARG A 1 155 ? 24.059 -5.399 -15.574 1.00 92.31 155 ARG A CA 1
ATOM 1220 C C . ARG A 1 155 ? 23.625 -6.179 -14.333 1.00 92.31 155 ARG A C 1
ATOM 1222 O O . ARG A 1 155 ? 23.453 -5.581 -13.277 1.00 92.31 155 ARG A O 1
ATOM 1229 N N . HIS A 1 156 ? 23.417 -7.487 -14.455 1.00 92.94 156 HIS A N 1
ATOM 1230 C CA . HIS A 1 156 ? 23.048 -8.327 -13.322 1.00 92.94 156 HIS A CA 1
ATOM 1231 C C . HIS A 1 156 ? 24.129 -8.346 -12.234 1.00 92.94 156 HIS A C 1
ATOM 1233 O O . HIS A 1 156 ? 23.781 -8.278 -11.057 1.00 92.94 156 HIS A O 1
ATOM 1239 N N . MET A 1 157 ? 25.414 -8.353 -12.604 1.00 92.50 157 MET A N 1
ATOM 1240 C CA . MET A 1 157 ? 26.522 -8.334 -11.641 1.00 92.50 157 MET A CA 1
ATOM 1241 C C . MET A 1 157 ? 26.477 -7.124 -10.701 1.00 92.50 157 MET A C 1
ATOM 1243 O O . MET A 1 157 ? 26.895 -7.249 -9.553 1.00 92.50 157 MET A O 1
ATOM 1247 N N . ARG A 1 158 ? 25.866 -6.003 -11.114 1.00 93.12 158 ARG A N 1
ATOM 1248 C CA . ARG A 1 158 ? 25.645 -4.829 -10.248 1.00 93.12 158 ARG A CA 1
ATOM 1249 C C . ARG A 1 158 ? 24.811 -5.125 -9.003 1.00 93.12 158 ARG A C 1
ATOM 1251 O O . ARG A 1 158 ? 24.884 -4.395 -8.022 1.00 93.12 158 ARG A O 1
ATOM 1258 N N . ILE A 1 159 ? 24.010 -6.192 -9.021 1.00 90.62 159 ILE A N 1
ATOM 1259 C CA . ILE A 1 159 ? 23.262 -6.646 -7.841 1.00 90.62 159 ILE A CA 1
ATOM 1260 C C . ILE A 1 159 ? 24.220 -7.201 -6.780 1.00 90.62 159 ILE A C 1
ATOM 1262 O O . ILE A 1 159 ? 23.986 -6.994 -5.595 1.00 90.62 159 ILE A O 1
ATOM 1266 N N . HIS A 1 160 ? 25.289 -7.879 -7.201 1.00 91.38 160 HIS A N 1
ATOM 1267 C CA . HIS A 1 160 ? 26.280 -8.468 -6.302 1.00 91.38 160 HIS A CA 1
ATOM 1268 C C . HIS A 1 160 ? 27.314 -7.444 -5.840 1.00 91.38 160 HIS A C 1
ATOM 1270 O O . HIS A 1 160 ? 27.658 -7.421 -4.665 1.00 91.38 160 HIS A O 1
ATOM 1276 N N . THR A 1 161 ? 27.772 -6.572 -6.738 1.00 90.38 161 THR A N 1
ATOM 1277 C CA . THR A 1 161 ? 28.753 -5.530 -6.394 1.00 90.38 161 THR A CA 1
ATOM 1278 C C . THR A 1 161 ? 28.129 -4.336 -5.671 1.00 90.38 161 THR A C 1
ATOM 1280 O O . THR A 1 161 ? 28.843 -3.522 -5.100 1.00 90.38 161 THR A O 1
ATOM 1283 N N . GLY A 1 162 ? 26.801 -4.189 -5.718 1.00 90.38 162 GLY A N 1
ATOM 1284 C CA . GLY A 1 162 ? 26.098 -3.024 -5.179 1.00 90.38 162 GLY A CA 1
ATOM 1285 C C . GLY A 1 162 ? 26.300 -1.740 -5.992 1.00 90.38 162 GLY A C 1
ATOM 1286 O O . GLY A 1 162 ? 25.804 -0.685 -5.590 1.00 90.38 162 GLY A O 1
ATOM 1287 N N . GLU A 1 163 ? 26.987 -1.818 -7.135 1.00 92.56 163 GLU A N 1
ATOM 1288 C CA . GLU A 1 163 ? 27.310 -0.676 -7.986 1.00 92.56 163 GLU A CA 1
ATOM 1289 C C . GLU A 1 163 ? 26.032 0.015 -8.489 1.00 92.56 163 GLU A C 1
ATOM 1291 O O . GLU A 1 163 ? 25.158 -0.582 -9.134 1.00 92.56 163 GLU A O 1
ATOM 1296 N N . LYS A 1 164 ? 25.923 1.314 -8.206 1.00 93.25 164 LYS A N 1
ATOM 1297 C CA . LYS A 1 164 ? 24.778 2.149 -8.582 1.00 93.25 164 LYS A CA 1
ATOM 1298 C C . LYS A 1 164 ? 25.260 3.426 -9.275 1.00 93.25 164 LYS A C 1
ATOM 1300 O O . LYS A 1 164 ? 25.266 4.480 -8.644 1.00 93.25 164 LYS A O 1
ATOM 1305 N N . PRO A 1 165 ? 25.639 3.351 -10.565 1.00 92.62 165 PRO A N 1
ATOM 1306 C CA . PRO A 1 165 ? 26.275 4.468 -11.271 1.00 92.62 165 PRO A CA 1
ATOM 1307 C C . PRO A 1 165 ? 25.376 5.692 -11.464 1.00 92.62 165 PRO A C 1
ATOM 1309 O O . PRO A 1 165 ? 25.853 6.767 -11.804 1.00 92.62 165 PRO A O 1
ATOM 1312 N N . PHE A 1 166 ? 24.060 5.533 -11.313 1.00 95.00 166 PHE A N 1
ATOM 1313 C CA . PHE A 1 166 ? 23.091 6.569 -11.651 1.00 95.00 166 PHE A CA 1
ATOM 1314 C C . PHE A 1 166 ? 22.496 7.176 -10.383 1.00 95.00 166 PHE A C 1
ATOM 1316 O O . PHE A 1 166 ? 21.554 6.620 -9.820 1.00 95.00 166 PHE A O 1
ATOM 1323 N N . SER A 1 167 ? 23.019 8.318 -9.948 1.00 93.94 167 SER A N 1
ATOM 1324 C CA . SER A 1 167 ? 22.552 9.045 -8.765 1.00 93.94 167 SER A CA 1
ATOM 1325 C C . SER A 1 167 ? 21.523 10.129 -9.096 1.00 93.94 167 SER A C 1
ATOM 1327 O O . SER A 1 167 ? 21.528 10.743 -10.165 1.00 93.94 167 SER A O 1
ATOM 1329 N N . CYS A 1 168 ? 20.600 10.352 -8.163 1.00 94.75 168 CYS A N 1
ATOM 1330 C CA . CYS A 1 168 ? 19.691 11.488 -8.161 1.00 94.75 168 CYS A CA 1
ATOM 1331 C C . CYS A 1 168 ? 20.380 12.691 -7.514 1.00 94.75 168 CYS A C 1
ATOM 1333 O O . CYS A 1 168 ? 20.696 12.642 -6.327 1.00 94.75 168 CYS A O 1
ATOM 1335 N N . GLY A 1 169 ? 20.543 13.785 -8.261 1.00 92.88 169 GLY A N 1
ATOM 1336 C CA . GLY A 1 169 ? 21.126 15.022 -7.729 1.00 92.88 169 GLY A CA 1
ATOM 1337 C C . GLY A 1 169 ? 20.296 15.686 -6.622 1.00 92.88 169 GLY A C 1
ATOM 1338 O O . GLY A 1 169 ? 20.850 16.403 -5.805 1.00 92.88 169 GLY A O 1
ATOM 1339 N N . THR A 1 170 ? 18.984 15.426 -6.549 1.00 92.38 170 THR A N 1
ATOM 1340 C CA . THR A 1 170 ? 18.081 16.079 -5.581 1.00 92.38 170 THR A CA 1
ATOM 1341 C C . THR A 1 170 ? 18.046 15.395 -4.213 1.00 92.38 170 THR A C 1
ATOM 1343 O O . THR A 1 170 ? 17.893 16.066 -3.201 1.00 92.38 170 THR A O 1
ATOM 1346 N N . CYS A 1 171 ? 18.142 14.062 -4.151 1.00 93.19 171 CYS A N 1
ATOM 1347 C CA . CYS A 1 171 ? 18.037 13.323 -2.883 1.00 93.19 171 CYS A CA 1
ATOM 1348 C C . CYS A 1 171 ? 19.153 12.296 -2.647 1.00 93.19 171 CYS A C 1
ATOM 1350 O O . CYS A 1 171 ? 19.050 11.479 -1.733 1.00 93.19 171 CYS A O 1
ATOM 1352 N N . GLY A 1 17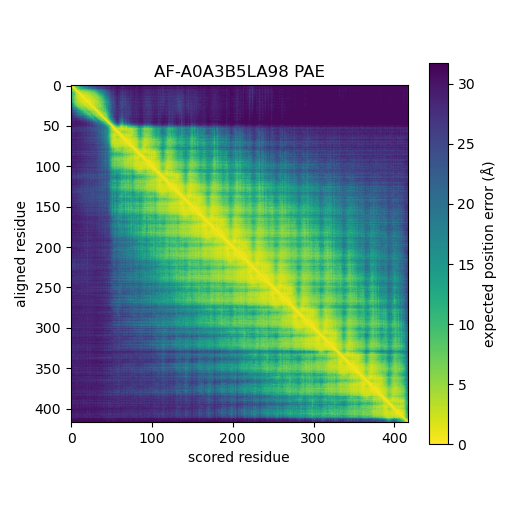2 ? 20.179 12.275 -3.502 1.00 91.19 172 GLY A N 1
ATOM 1353 C CA . GLY A 1 172 ? 21.337 11.385 -3.385 1.00 91.19 172 GLY A CA 1
ATOM 1354 C C . GLY A 1 172 ? 21.052 9.902 -3.645 1.00 91.19 172 GLY A C 1
ATOM 1355 O O . GLY A 1 172 ? 21.962 9.080 -3.579 1.00 91.19 172 GLY A O 1
ATOM 1356 N N . LYS A 1 173 ? 19.806 9.510 -3.949 1.00 93.00 173 LYS A N 1
ATOM 1357 C CA . LYS A 1 173 ? 19.461 8.102 -4.200 1.00 93.00 173 LYS A CA 1
ATOM 1358 C C . LYS A 1 173 ? 20.080 7.599 -5.498 1.00 93.00 173 LYS A C 1
ATOM 1360 O O . LYS A 1 173 ? 19.836 8.168 -6.560 1.00 93.00 173 LYS A O 1
ATOM 1365 N N . SER A 1 174 ? 20.791 6.476 -5.414 1.00 94.56 174 SER A N 1
ATOM 1366 C CA . SER A 1 174 ? 21.475 5.867 -6.558 1.00 94.56 174 SER A CA 1
ATOM 1367 C C . SER A 1 174 ? 20.811 4.583 -7.056 1.00 94.56 174 SER A C 1
ATOM 1369 O O . SER A 1 174 ? 20.239 3.798 -6.291 1.00 94.56 174 SER A O 1
ATOM 1371 N N . TYR A 1 175 ? 20.921 4.358 -8.363 1.00 93.00 175 TYR A N 1
ATOM 1372 C CA . TYR A 1 175 ? 20.313 3.266 -9.114 1.00 93.00 175 TYR A CA 1
ATOM 1373 C C . TYR A 1 175 ? 21.356 2.558 -9.983 1.00 93.00 175 TYR A C 1
ATOM 1375 O O . TYR A 1 175 ? 22.297 3.167 -10.487 1.00 93.00 175 TYR A O 1
ATOM 1383 N N . SER A 1 176 ? 21.162 1.257 -10.198 1.00 92.25 176 SER A N 1
ATOM 1384 C CA . SER A 1 176 ? 22.010 0.436 -11.073 1.00 92.25 176 SER A CA 1
ATOM 1385 C C . SER A 1 176 ? 21.758 0.685 -12.564 1.00 92.25 176 SER A C 1
ATOM 1387 O O . SER A 1 176 ? 22.568 0.289 -13.402 1.00 92.25 176 SER A O 1
ATOM 1389 N N . GLU A 1 177 ? 20.649 1.346 -12.910 1.00 91.56 177 GLU A N 1
ATOM 1390 C CA . GLU A 1 177 ? 20.228 1.637 -14.280 1.00 91.56 177 GLU A CA 1
ATOM 1391 C C . GLU A 1 177 ? 19.600 3.032 -14.401 1.00 91.56 177 GLU A C 1
ATOM 1393 O O . GLU A 1 177 ? 18.981 3.541 -13.461 1.00 91.56 177 GLU A O 1
ATOM 1398 N N . ARG A 1 178 ? 19.682 3.616 -15.605 1.00 91.12 178 ARG A N 1
ATOM 1399 C CA . ARG A 1 178 ? 19.123 4.941 -15.908 1.00 91.12 178 ARG A CA 1
ATOM 1400 C C . ARG A 1 178 ? 17.592 4.977 -15.859 1.00 91.12 178 ARG A C 1
ATOM 1402 O O . ARG A 1 178 ? 17.031 5.933 -15.343 1.00 91.12 178 ARG A O 1
ATOM 1409 N N . GLY A 1 179 ? 16.906 3.941 -16.351 1.00 91.56 179 GLY A N 1
ATOM 1410 C CA . GLY A 1 179 ? 15.435 3.893 -16.385 1.00 91.56 179 GLY A CA 1
ATOM 1411 C C . GLY A 1 179 ? 14.771 4.064 -15.005 1.00 91.56 179 GLY A C 1
ATOM 1412 O O . GLY A 1 179 ? 13.893 4.919 -14.854 1.00 91.56 179 GLY A O 1
ATOM 1413 N N . PRO A 1 180 ? 15.191 3.306 -13.972 1.00 93.00 180 PRO A N 1
ATOM 1414 C CA . PRO A 1 180 ? 14.753 3.515 -12.594 1.00 93.00 180 PRO A CA 1
ATOM 1415 C C . PRO A 1 180 ? 15.016 4.926 -12.060 1.00 93.00 180 PRO A C 1
ATOM 1417 O O . PRO A 1 180 ? 14.122 5.468 -11.410 1.00 93.00 180 PRO A O 1
ATOM 1420 N N . LEU A 1 181 ? 16.174 5.525 -12.368 1.00 94.31 181 LEU A N 1
ATOM 1421 C CA . LEU A 1 181 ? 16.478 6.911 -12.001 1.00 94.31 181 LEU A CA 1
ATOM 1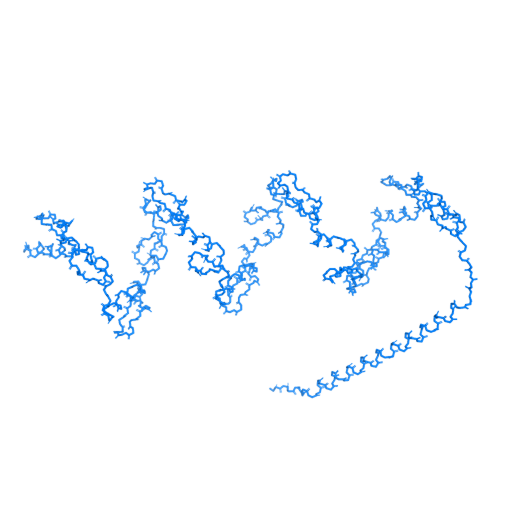422 C C . LEU A 1 181 ? 15.500 7.885 -12.671 1.00 94.31 181 LEU A C 1
ATOM 1424 O O . LEU A 1 181 ? 14.864 8.670 -11.978 1.00 94.31 181 LEU A O 1
ATOM 1428 N N . THR A 1 182 ? 15.301 7.803 -13.989 1.00 92.94 182 THR A N 1
ATOM 1429 C CA . THR A 1 182 ? 14.347 8.665 -14.715 1.00 92.94 182 THR A CA 1
ATOM 1430 C C . THR A 1 182 ? 12.941 8.568 -14.125 1.00 92.94 182 THR A C 1
ATOM 1432 O O . THR A 1 182 ? 12.270 9.572 -13.907 1.00 92.94 182 THR A O 1
ATOM 1435 N N . ARG A 1 183 ? 12.493 7.353 -13.801 1.00 93.75 183 ARG A N 1
ATOM 1436 C CA . ARG A 1 183 ? 11.201 7.138 -13.142 1.00 93.75 183 ARG A CA 1
ATOM 1437 C C . ARG A 1 183 ? 11.160 7.715 -11.728 1.00 93.75 183 ARG A C 1
ATOM 1439 O O . ARG A 1 183 ? 10.116 8.205 -11.313 1.00 93.75 183 ARG A O 1
ATOM 1446 N N . HIS A 1 184 ? 12.259 7.625 -10.989 1.00 94.12 184 HIS A N 1
ATOM 1447 C CA . HIS A 1 184 ? 12.380 8.213 -9.662 1.00 94.12 184 HIS A CA 1
ATOM 1448 C C . HIS A 1 184 ? 12.321 9.744 -9.704 1.00 94.12 184 HIS A C 1
ATOM 1450 O O . HIS A 1 184 ? 11.639 10.324 -8.863 1.00 94.12 184 HIS A O 1
ATOM 1456 N N . MET A 1 185 ? 12.926 10.387 -10.709 1.00 93.56 185 MET A N 1
ATOM 1457 C CA . MET A 1 185 ? 12.885 11.848 -10.864 1.00 93.56 185 MET A CA 1
ATOM 1458 C C . MET A 1 185 ? 11.457 12.404 -10.931 1.00 93.56 185 MET A C 1
ATOM 1460 O O . MET A 1 185 ? 11.222 13.515 -10.466 1.00 93.56 185 MET A O 1
ATOM 1464 N N . ARG A 1 186 ? 10.479 11.608 -11.386 1.00 93.88 186 ARG A N 1
ATOM 1465 C CA . ARG A 1 186 ? 9.051 11.979 -11.375 1.00 93.88 186 ARG A CA 1
ATOM 1466 C C . ARG A 1 186 ? 8.484 12.261 -9.983 1.00 93.88 186 ARG A C 1
ATOM 1468 O O . ARG A 1 186 ? 7.445 12.898 -9.865 1.00 93.88 186 ARG A O 1
ATOM 1475 N N . ILE A 1 187 ? 9.135 11.773 -8.926 1.00 92.00 187 ILE A N 1
ATOM 1476 C CA . ILE A 1 187 ? 8.764 12.095 -7.542 1.00 92.00 187 ILE A CA 1
ATOM 1477 C C . ILE A 1 187 ? 9.102 13.557 -7.231 1.00 92.00 187 ILE A C 1
ATOM 1479 O O . ILE A 1 187 ? 8.331 14.211 -6.540 1.00 92.00 187 ILE A O 1
ATOM 1483 N N . HIS A 1 188 ? 10.217 14.064 -7.759 1.00 92.44 188 HIS A N 1
ATOM 1484 C CA . HIS A 1 188 ? 10.663 15.440 -7.546 1.00 92.44 188 HIS A CA 1
ATOM 1485 C C . HIS A 1 188 ? 9.949 16.423 -8.471 1.00 92.44 188 HIS A C 1
ATOM 1487 O O . HIS A 1 188 ? 9.525 17.479 -8.024 1.00 92.44 188 HIS A O 1
ATOM 1493 N N . THR A 1 189 ? 9.760 16.061 -9.740 1.00 91.56 189 THR A N 1
ATOM 1494 C CA . THR A 1 189 ? 9.075 16.929 -10.711 1.00 91.56 189 THR A CA 1
ATOM 1495 C C . THR A 1 189 ? 7.552 16.902 -10.577 1.00 91.56 189 THR A C 1
ATOM 1497 O O . THR A 1 189 ? 6.866 17.718 -11.180 1.00 91.56 189 THR A O 1
ATOM 1500 N N . GLY A 1 190 ? 6.995 15.930 -9.847 1.00 91.19 190 GLY A N 1
ATOM 1501 C CA . GLY A 1 190 ? 5.549 15.720 -9.752 1.00 91.19 190 GLY A CA 1
ATOM 1502 C C . GLY A 1 190 ? 4.897 15.208 -11.044 1.00 91.19 190 GLY A C 1
ATOM 1503 O O . GLY A 1 190 ? 3.673 15.065 -11.092 1.00 91.19 190 GLY A O 1
ATOM 1504 N N . GLU A 1 191 ? 5.684 14.898 -12.079 1.00 93.19 191 GLU A N 1
ATOM 15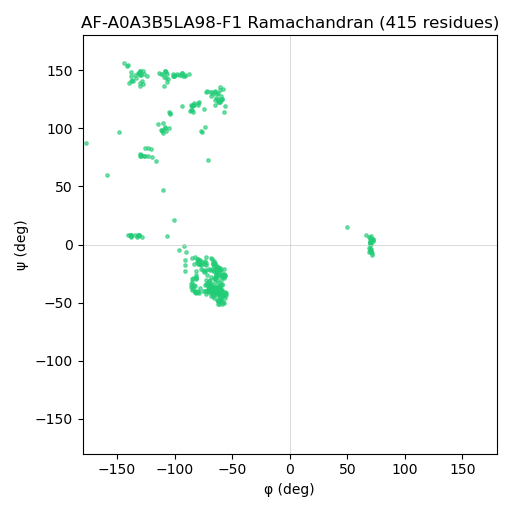05 C CA . GLU A 1 191 ? 5.189 14.472 -13.385 1.00 93.19 191 GLU A CA 1
ATOM 1506 C C . GLU A 1 191 ? 4.379 13.167 -13.274 1.00 93.19 191 GLU A C 1
ATOM 1508 O O . GLU A 1 191 ? 4.855 12.113 -12.827 1.00 93.19 191 GLU A O 1
ATOM 1513 N N . LYS A 1 192 ? 3.123 13.219 -13.727 1.00 94.19 192 LYS A N 1
ATOM 1514 C CA . LYS A 1 192 ? 2.203 12.075 -13.754 1.00 94.19 192 LYS A CA 1
ATOM 1515 C C . LYS A 1 192 ? 1.651 11.886 -15.171 1.00 94.19 192 LYS A C 1
ATOM 1517 O O . LYS A 1 192 ? 0.551 12.371 -15.465 1.00 94.19 192 LYS A O 1
ATOM 1522 N N . PRO A 1 193 ? 2.401 11.201 -16.058 1.00 93.06 193 PRO A N 1
ATOM 1523 C CA . PRO A 1 193 ? 2.055 11.097 -17.478 1.00 93.06 193 PRO A CA 1
ATOM 1524 C C . PRO A 1 193 ? 0.781 10.298 -17.751 1.00 93.06 193 PRO A C 1
ATOM 1526 O O . PRO A 1 193 ? 0.173 10.451 -18.800 1.00 93.06 193 PRO A O 1
ATOM 1529 N N . PHE A 1 194 ? 0.379 9.426 -16.825 1.00 96.06 194 PHE A N 1
ATOM 1530 C CA . PHE A 1 194 ? -0.693 8.465 -17.061 1.00 96.06 194 PHE A CA 1
ATOM 1531 C C . PHE A 1 194 ? -1.963 8.909 -16.341 1.00 96.06 194 PHE A C 1
ATOM 1533 O O . PHE A 1 194 ? -1.983 8.925 -15.113 1.00 96.06 194 PHE A O 1
ATOM 1540 N N . SER A 1 195 ? -3.017 9.261 -17.069 1.00 95.56 195 SER A N 1
ATOM 1541 C CA . SER A 1 195 ? -4.316 9.657 -16.512 1.00 95.56 195 SER A CA 1
ATOM 1542 C C . SER A 1 195 ? -5.342 8.525 -16.591 1.00 95.56 195 SER A C 1
ATOM 1544 O O . SER A 1 195 ? -5.339 7.709 -17.509 1.00 95.56 195 SER A O 1
ATOM 1546 N N . CYS A 1 196 ? -6.229 8.471 -15.600 1.00 95.75 196 CYS A N 1
ATOM 1547 C CA . CYS A 1 196 ? -7.422 7.640 -15.620 1.00 95.75 196 CYS A CA 1
ATOM 1548 C C . CYS A 1 196 ? -8.549 8.391 -16.331 1.00 95.75 196 CYS A C 1
ATOM 1550 O O . CYS A 1 196 ? -8.961 9.449 -15.857 1.00 95.75 196 CYS A O 1
ATOM 1552 N N . GLY A 1 197 ? -9.071 7.825 -17.421 1.00 93.81 197 GLY A N 1
ATOM 1553 C CA . GLY A 1 197 ? -10.197 8.413 -18.153 1.00 93.81 197 GLY A CA 1
ATOM 1554 C C . GLY A 1 197 ? -11.488 8.499 -17.330 1.00 93.81 197 GLY A C 1
ATOM 1555 O O . GLY A 1 197 ? -12.247 9.439 -17.500 1.00 93.81 197 GLY A O 1
ATOM 1556 N N . SER A 1 198 ? -11.712 7.573 -16.390 1.00 92.88 198 SER A N 1
ATOM 1557 C CA . SER A 1 198 ? -12.966 7.494 -15.624 1.00 92.88 198 SER A CA 1
ATOM 1558 C C . SER A 1 198 ? -13.058 8.471 -14.446 1.00 92.88 198 SER A C 1
ATOM 1560 O O . SER A 1 198 ? -14.155 8.801 -14.019 1.00 92.88 198 SER A O 1
ATOM 1562 N N . CYS A 1 199 ? -11.935 8.907 -13.864 1.00 93.69 199 CYS A N 1
ATOM 1563 C CA . CYS A 1 199 ? -11.955 9.774 -12.672 1.00 93.69 199 CYS A CA 1
ATOM 1564 C C . CYS A 1 199 ? -10.889 10.879 -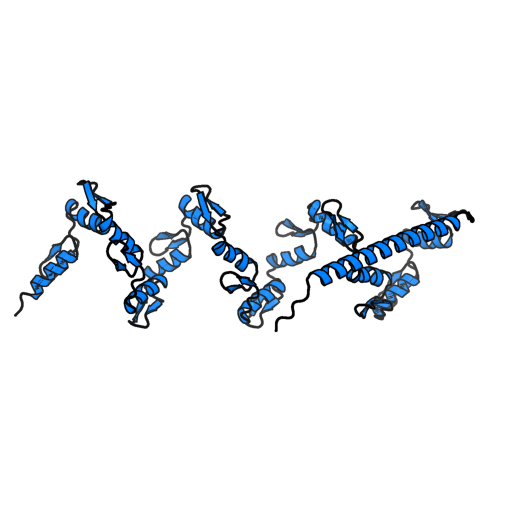12.669 1.00 93.69 199 CYS A C 1
ATOM 1566 O O . CYS A 1 199 ? -10.646 11.501 -11.635 1.00 93.69 199 CYS A O 1
ATOM 1568 N N . GLY A 1 200 ? -10.174 11.070 -13.781 1.00 91.88 200 GLY A N 1
ATOM 1569 C CA . GLY A 1 200 ? -9.141 12.099 -13.941 1.00 91.88 200 GLY A CA 1
ATOM 1570 C C . GLY A 1 200 ? -7.861 11.887 -13.121 1.00 91.88 200 GLY A C 1
ATOM 1571 O O . GLY A 1 200 ? -6.886 12.618 -13.305 1.00 91.88 200 GLY A O 1
ATOM 1572 N N . LYS A 1 201 ? -7.798 10.886 -12.227 1.00 94.06 201 LYS A N 1
ATOM 1573 C CA . LYS A 1 201 ? -6.613 10.637 -11.386 1.00 94.06 201 LYS A CA 1
ATOM 1574 C C . LYS A 1 201 ? -5.380 10.328 -12.232 1.00 94.06 201 LYS A C 1
ATOM 1576 O O . LYS A 1 201 ? -5.423 9.489 -13.127 1.00 94.06 201 LYS A O 1
ATOM 1581 N N . ARG A 1 202 ? -4.256 10.973 -11.903 1.00 95.00 202 ARG A N 1
ATOM 1582 C CA . ARG A 1 202 ? -2.981 10.829 -12.624 1.00 95.00 202 ARG A CA 1
ATOM 1583 C C . ARG A 1 202 ? -1.954 10.013 -11.835 1.00 95.00 202 ARG A C 1
ATOM 1585 O O . ARG A 1 202 ? -1.870 10.108 -10.610 1.00 95.00 202 ARG A O 1
ATOM 1592 N N . PHE A 1 203 ? -1.124 9.261 -12.550 1.00 94.00 203 PHE A N 1
ATOM 1593 C CA . PHE A 1 203 ? -0.119 8.334 -12.034 1.00 94.00 203 PHE A CA 1
ATOM 1594 C C . PHE A 1 203 ? 1.236 8.551 -12.716 1.00 94.00 203 PHE A C 1
ATOM 1596 O O . PHE A 1 203 ? 1.322 8.872 -13.900 1.00 94.00 203 PHE A O 1
ATOM 1603 N N . CYS A 1 204 ? 2.320 8.320 -11.975 1.00 93.19 204 CYS A N 1
ATOM 1604 C CA . CYS A 1 204 ? 3.690 8.408 -12.492 1.00 93.19 204 CYS A CA 1
ATOM 1605 C C . CYS A 1 204 ? 4.125 7.161 -13.286 1.00 93.19 204 CYS A C 1
ATOM 1607 O O . CYS A 1 204 ? 5.158 7.182 -13.958 1.00 93.19 204 CYS A O 1
ATOM 1609 N N . GLN A 1 205 ? 3.358 6.066 -13.211 1.00 92.75 205 GLN A N 1
ATOM 1610 C CA . GLN A 1 205 ? 3.651 4.788 -13.864 1.00 92.75 205 GLN A CA 1
ATOM 1611 C C . GLN A 1 205 ? 2.384 4.157 -14.448 1.00 92.75 205 GLN A C 1
ATOM 1613 O O . GLN A 1 205 ? 1.354 4.112 -13.774 1.00 92.75 205 GLN A O 1
ATOM 1618 N N . LYS A 1 206 ? 2.497 3.580 -15.652 1.00 92.44 206 LYS A N 1
ATOM 1619 C CA . LYS A 1 206 ? 1.400 2.866 -16.328 1.00 92.44 206 LYS A CA 1
ATOM 1620 C C . LYS A 1 206 ? 0.881 1.676 -15.516 1.00 92.44 206 LYS A C 1
ATOM 1622 O O . LYS A 1 206 ? -0.321 1.480 -15.426 1.00 92.44 206 LYS A O 1
ATOM 1627 N N . GLY A 1 207 ? 1.771 0.921 -14.865 1.00 91.88 207 GLY A N 1
ATOM 1628 C CA . GLY A 1 207 ? 1.373 -0.204 -14.010 1.00 91.88 207 GLY A CA 1
ATOM 1629 C C . GLY A 1 207 ? 0.450 0.214 -12.859 1.00 91.88 207 GLY A C 1
ATOM 1630 O O . GLY A 1 207 ? -0.535 -0.464 -12.590 1.00 91.88 207 GLY A O 1
ATOM 1631 N N . ASN A 1 208 ? 0.710 1.373 -12.243 1.00 94.31 208 ASN A N 1
ATOM 1632 C CA . ASN A 1 208 ? -0.130 1.901 -11.165 1.00 94.31 208 ASN A CA 1
ATOM 1633 C C . ASN A 1 208 ? -1.500 2.347 -11.683 1.00 94.31 208 ASN A C 1
ATOM 1635 O O . ASN A 1 208 ? -2.498 2.119 -11.007 1.00 94.31 208 ASN A O 1
ATOM 1639 N N . LEU A 1 209 ? -1.554 2.938 -12.884 1.00 95.06 209 LEU A N 1
ATOM 1640 C CA . LEU A 1 209 ? -2.822 3.233 -13.550 1.00 95.06 209 LEU A CA 1
ATOM 1641 C C . LEU A 1 209 ? -3.608 1.940 -13.811 1.00 95.06 209 LEU A C 1
ATOM 1643 O O . LEU A 1 209 ? -4.773 1.868 -13.447 1.00 95.06 209 LEU A O 1
ATOM 1647 N N . ASN A 1 210 ? -2.978 0.896 -14.356 1.00 93.56 210 ASN A N 1
ATOM 1648 C CA . ASN A 1 210 ? -3.654 -0.379 -14.624 1.00 93.56 210 ASN A CA 1
ATOM 1649 C C . ASN A 1 210 ? -4.228 -1.014 -13.348 1.00 93.56 210 ASN A C 1
ATOM 1651 O O . ASN A 1 210 ? -5.350 -1.508 -13.353 1.00 93.56 210 ASN A O 1
ATOM 1655 N N . VAL A 1 211 ? -3.478 -0.985 -12.241 1.00 94.25 211 VAL A N 1
ATOM 1656 C CA . VAL A 1 211 ? -3.981 -1.450 -10.939 1.00 94.25 211 VAL A CA 1
ATOM 1657 C C . VAL A 1 211 ? -5.136 -0.572 -10.457 1.00 94.25 211 VAL A C 1
ATOM 1659 O O . VAL A 1 211 ? -6.135 -1.096 -9.975 1.00 94.25 211 VAL A O 1
ATOM 1662 N N . HIS A 1 212 ? -5.036 0.749 -10.621 1.00 94.88 212 HIS A N 1
ATOM 1663 C CA . HIS A 1 212 ? -6.111 1.674 -10.275 1.00 94.88 212 HIS A CA 1
ATOM 1664 C C . HIS A 1 212 ? -7.393 1.423 -11.079 1.00 94.88 212 HIS A C 1
ATOM 1666 O O . HIS A 1 212 ? -8.474 1.482 -10.497 1.00 94.88 212 HIS A O 1
ATOM 1672 N N . MET A 1 213 ? -7.292 1.094 -12.371 1.00 94.38 213 MET A N 1
ATOM 1673 C CA . MET A 1 213 ? -8.459 0.810 -13.215 1.00 94.38 213 MET A CA 1
ATOM 1674 C C . MET A 1 213 ? -9.321 -0.334 -12.670 1.00 94.38 213 MET A C 1
ATOM 1676 O O . MET A 1 213 ? -10.532 -0.316 -12.864 1.00 94.38 213 MET A O 1
ATOM 1680 N N . ARG A 1 214 ? -8.739 -1.261 -11.897 1.00 94.31 214 ARG A N 1
ATOM 1681 C CA . ARG A 1 214 ? -9.482 -2.346 -11.232 1.00 94.31 214 ARG A CA 1
ATOM 1682 C C . ARG A 1 214 ? -10.505 -1.859 -10.208 1.00 94.31 214 ARG A C 1
ATOM 1684 O O . ARG A 1 214 ? -11.409 -2.602 -9.848 1.00 94.31 214 ARG A O 1
ATOM 1691 N N . ILE A 1 215 ? -10.376 -0.623 -9.723 1.00 92.75 215 ILE A N 1
ATOM 1692 C CA . ILE A 1 215 ? -11.386 -0.004 -8.855 1.00 92.75 215 ILE A CA 1
ATOM 1693 C C . ILE A 1 215 ? -12.671 0.266 -9.645 1.00 92.75 215 ILE A C 1
ATOM 1695 O O . ILE A 1 215 ? -13.752 0.087 -9.099 1.00 92.75 215 ILE A O 1
ATOM 1699 N N . HIS A 1 216 ? -12.546 0.654 -10.917 1.00 93.19 216 HIS A N 1
ATOM 1700 C CA . HIS A 1 216 ? -13.686 0.960 -11.785 1.00 93.19 216 HIS A CA 1
ATOM 1701 C C . HIS A 1 216 ? -14.292 -0.300 -12.396 1.00 93.19 216 HIS A C 1
ATOM 1703 O O . HIS A 1 216 ? -15.507 -0.419 -12.462 1.00 93.19 216 HIS A O 1
ATOM 1709 N N . THR A 1 217 ? -13.459 -1.260 -12.802 1.00 92.31 217 THR A N 1
ATOM 1710 C CA . THR A 1 217 ? -13.945 -2.523 -13.384 1.00 92.31 217 THR A CA 1
ATOM 1711 C C . THR A 1 217 ? -14.410 -3.532 -12.333 1.00 92.31 217 THR A C 1
ATOM 1713 O O . THR A 1 217 ? -15.068 -4.510 -12.665 1.00 92.31 217 THR A O 1
ATOM 1716 N N . GLY A 1 218 ? -14.036 -3.342 -11.065 1.00 91.62 218 GLY A N 1
ATOM 1717 C CA . GLY A 1 218 ? -14.306 -4.300 -9.992 1.00 91.62 218 GLY A CA 1
ATOM 1718 C C . GLY A 1 218 ? -13.465 -5.581 -10.060 1.00 91.62 218 GLY A C 1
ATOM 1719 O O . GLY A 1 218 ? -13.634 -6.457 -9.207 1.00 91.62 218 GLY A O 1
ATOM 1720 N N . GLU A 1 219 ? -12.540 -5.697 -11.020 1.00 93.19 219 GLU A N 1
ATOM 1721 C CA . GLU A 1 219 ? -11.700 -6.880 -11.199 1.00 93.19 219 GLU A CA 1
ATOM 1722 C C . GLU A 1 219 ? -10.870 -7.193 -9.948 1.00 93.19 219 GLU A C 1
ATOM 1724 O O . GLU A 1 219 ? -10.068 -6.389 -9.454 1.00 93.19 219 GLU A O 1
ATOM 1729 N N . LYS A 1 220 ? -11.006 -8.428 -9.463 1.00 94.38 220 LYS A N 1
ATOM 1730 C CA . LYS A 1 220 ? -10.274 -8.944 -8.303 1.00 94.38 220 LYS A CA 1
ATOM 1731 C C . LYS A 1 220 ? -9.607 -10.278 -8.644 1.00 94.38 220 LYS A C 1
ATOM 1733 O O . LYS A 1 220 ? -10.092 -11.319 -8.211 1.00 94.38 220 LYS A O 1
ATOM 1738 N N . PRO A 1 221 ? -8.485 -10.267 -9.391 1.00 93.25 221 PRO A N 1
ATOM 1739 C CA . PRO A 1 221 ? -7.876 -11.490 -9.925 1.00 93.25 221 PRO A CA 1
ATOM 1740 C C . PRO A 1 221 ? -7.315 -12.442 -8.861 1.00 93.25 221 PRO A C 1
ATOM 1742 O O . PRO A 1 221 ? -6.952 -13.572 -9.169 1.00 93.25 221 PRO A O 1
ATOM 1745 N N . PHE A 1 222 ? -7.167 -11.980 -7.618 1.00 95.81 222 PHE A N 1
ATOM 1746 C CA . PHE A 1 222 ? -6.495 -12.726 -6.562 1.00 95.81 222 PHE A CA 1
ATOM 1747 C C . PHE A 1 222 ? -7.498 -13.180 -5.505 1.00 95.81 222 PHE A C 1
ATOM 1749 O O . PHE A 1 222 ? -7.828 -12.417 -4.597 1.00 95.81 222 PHE A O 1
ATOM 1756 N N . SER A 1 223 ? -7.950 -14.427 -5.597 1.00 94.81 223 SER A N 1
ATOM 1757 C CA . SER A 1 223 ? -8.898 -15.034 -4.662 1.00 94.81 223 SER A CA 1
ATOM 1758 C C . SER A 1 223 ? -8.213 -15.810 -3.533 1.00 94.81 223 SER A C 1
ATOM 1760 O O . SER A 1 223 ? -7.130 -16.382 -3.682 1.00 94.81 223 SER A O 1
ATOM 1762 N N . CYS A 1 224 ? -8.848 -15.803 -2.364 1.00 95.25 224 CYS A N 1
ATOM 1763 C CA . CYS A 1 224 ? -8.510 -16.651 -1.231 1.00 95.25 224 CYS A CA 1
ATOM 1764 C C . CYS A 1 224 ? -9.195 -18.009 -1.394 1.00 95.25 224 CYS A C 1
ATOM 1766 O O . CYS A 1 224 ? -10.421 -18.076 -1.386 1.00 95.25 224 CYS A O 1
ATOM 1768 N N . GLY A 1 225 ? -8.413 -19.088 -1.469 1.00 93.31 225 GLY A N 1
ATOM 1769 C CA . GLY A 1 225 ? -8.960 -20.446 -1.555 1.00 93.31 225 GLY A CA 1
ATOM 1770 C C . GLY A 1 225 ? -9.727 -20.898 -0.306 1.00 93.31 225 GLY A C 1
ATOM 1771 O O . GLY A 1 225 ? -10.560 -21.785 -0.404 1.00 93.31 225 GLY A O 1
ATOM 1772 N N . THR A 1 226 ? -9.486 -20.283 0.860 1.00 92.38 226 THR A N 1
ATOM 1773 C CA . THR A 1 226 ? -10.107 -20.692 2.134 1.00 92.38 226 THR A CA 1
ATOM 1774 C C . THR A 1 226 ? -11.476 -20.056 2.377 1.00 92.38 226 THR A C 1
ATOM 1776 O O . THR A 1 226 ? -12.344 -20.694 2.955 1.00 92.38 226 THR A O 1
ATOM 1779 N N . CYS A 1 227 ? -11.690 -18.797 1.977 1.00 93.19 227 CYS A N 1
ATOM 1780 C CA . CYS A 1 227 ? -12.955 -18.090 2.236 1.00 93.19 227 CYS A CA 1
ATOM 1781 C C . CYS A 1 227 ? -13.567 -17.404 1.005 1.00 93.19 227 CYS A C 1
ATOM 1783 O O . CYS A 1 227 ? -14.487 -16.600 1.147 1.00 93.19 227 CYS A O 1
ATOM 1785 N N . GLY A 1 228 ? -13.021 -17.637 -0.192 1.00 91.31 228 GLY A N 1
ATOM 1786 C CA . GLY A 1 228 ? -13.511 -17.076 -1.456 1.00 91.31 228 GLY A CA 1
ATOM 1787 C C . GLY A 1 228 ? -13.284 -15.568 -1.639 1.00 91.31 228 GLY A C 1
ATOM 1788 O O . GLY A 1 228 ? -13.520 -15.029 -2.722 1.00 91.31 228 GLY A O 1
ATOM 1789 N N . LYS A 1 229 ? -12.798 -14.850 -0.615 1.00 93.12 229 LYS A N 1
ATOM 1790 C CA . LYS A 1 229 ? -12.572 -13.399 -0.699 1.00 93.12 229 LYS A CA 1
ATOM 1791 C C . LYS A 1 229 ? -11.522 -13.061 -1.747 1.00 93.12 229 LYS A C 1
ATOM 1793 O O . LYS A 1 229 ? -10.416 -13.593 -1.722 1.00 93.12 229 LYS A O 1
ATOM 1798 N N . SER A 1 230 ? -11.863 -12.119 -2.622 1.00 94.69 230 SER A N 1
ATOM 1799 C CA . SER A 1 230 ? -11.022 -11.730 -3.752 1.00 94.69 230 SER A CA 1
ATOM 1800 C C . SER A 1 230 ? -10.487 -10.304 -3.628 1.00 94.69 230 SER A C 1
ATOM 1802 O O . SER A 1 230 ? -11.136 -9.415 -3.069 1.00 94.69 230 SER A O 1
ATOM 1804 N N . TYR A 1 231 ? -9.283 -10.090 -4.158 1.00 93.81 231 TYR A N 1
ATOM 1805 C CA . TYR A 1 231 ? -8.504 -8.860 -4.058 1.00 93.81 231 TYR A CA 1
ATOM 1806 C C . TYR A 1 231 ? -8.005 -8.410 -5.433 1.00 93.81 231 TYR A C 1
ATOM 1808 O O . TYR A 1 231 ? -7.691 -9.223 -6.302 1.00 93.81 231 TYR A O 1
ATOM 1816 N N . SER A 1 232 ? -7.883 -7.094 -5.614 1.00 92.62 232 SER A N 1
ATOM 1817 C CA . SER A 1 232 ? -7.344 -6.480 -6.834 1.00 92.62 232 SER A CA 1
ATOM 1818 C C . SER A 1 232 ? -5.829 -6.648 -6.967 1.00 92.62 232 SER A C 1
ATOM 1820 O O . SER A 1 232 ? -5.290 -6.503 -8.060 1.00 92.62 232 SER A O 1
ATOM 1822 N N . GLU A 1 233 ? -5.126 -6.973 -5.879 1.00 93.50 233 GLU A N 1
ATOM 1823 C CA . GLU A 1 233 ? -3.671 -7.126 -5.833 1.00 93.50 233 GLU A CA 1
ATOM 1824 C C . GLU A 1 233 ? -3.251 -8.312 -4.953 1.00 93.50 233 GLU A C 1
ATOM 1826 O O . GLU A 1 233 ? -3.939 -8.681 -3.997 1.00 93.50 233 GLU A O 1
ATOM 1831 N N . ARG A 1 234 ? -2.063 -8.872 -5.227 1.00 92.62 234 ARG A N 1
ATOM 1832 C CA . ARG A 1 234 ? -1.518 -10.016 -4.479 1.00 92.62 234 ARG A CA 1
ATOM 1833 C C . ARG A 1 234 ? -1.138 -9.669 -3.036 1.00 92.62 234 ARG A C 1
ATOM 1835 O O . ARG A 1 234 ? -1.345 -10.487 -2.149 1.00 92.62 234 ARG A O 1
ATOM 1842 N N . GLY A 1 235 ? -0.605 -8.472 -2.779 1.00 92.62 235 GLY A N 1
ATOM 1843 C CA . GLY A 1 235 ? -0.183 -8.046 -1.435 1.00 92.62 235 GLY A CA 1
ATOM 1844 C C . GLY A 1 235 ? -1.315 -8.073 -0.393 1.00 92.62 235 GLY A C 1
ATOM 1845 O O . GLY A 1 235 ? -1.150 -8.690 0.664 1.00 92.62 235 GLY A O 1
ATOM 1846 N N . PRO A 1 236 ? -2.482 -7.462 -0.679 1.00 93.62 236 PRO A N 1
ATOM 1847 C CA . PRO A 1 236 ? -3.676 -7.579 0.153 1.00 93.62 236 PRO A CA 1
ATOM 1848 C C . PRO A 1 236 ? -4.124 -9.021 0.402 1.00 93.62 236 PRO A C 1
ATOM 1850 O O . PRO A 1 236 ? -4.440 -9.336 1.549 1.00 93.62 236 PRO A O 1
ATOM 1853 N N . LEU A 1 237 ? -4.086 -9.893 -0.615 1.00 94.88 237 LEU A N 1
ATOM 1854 C CA . LEU A 1 237 ? -4.384 -11.319 -0.448 1.00 94.88 237 LEU A CA 1
ATOM 1855 C C . LEU A 1 237 ? -3.390 -11.985 0.513 1.00 94.88 237 LEU A C 1
ATOM 1857 O O . LEU A 1 237 ? -3.812 -12.600 1.485 1.00 94.88 237 LEU A O 1
ATOM 1861 N N . THR A 1 238 ? -2.079 -11.818 0.314 1.00 93.56 238 THR A N 1
ATOM 1862 C CA . THR A 1 238 ? -1.054 -12.388 1.210 1.00 93.56 238 THR A CA 1
ATOM 1863 C C . THR A 1 238 ? -1.254 -11.932 2.655 1.00 93.56 238 THR A C 1
ATOM 1865 O O . THR A 1 238 ? -1.163 -12.724 3.588 1.00 93.56 238 THR A O 1
ATOM 1868 N N . ARG A 1 239 ? -1.576 -10.651 2.862 1.00 93.75 239 ARG A N 1
ATOM 1869 C CA . ARG A 1 239 ? -1.888 -10.116 4.192 1.00 93.75 239 ARG A CA 1
ATOM 1870 C C . ARG A 1 239 ? -3.170 -10.710 4.769 1.00 93.75 239 ARG A C 1
ATOM 1872 O O . ARG A 1 239 ? -3.228 -10.950 5.970 1.00 93.75 239 ARG A O 1
ATOM 1879 N N . HIS A 1 240 ? -4.186 -10.917 3.939 1.00 94.25 240 HIS A N 1
ATOM 1880 C CA . HIS A 1 240 ? -5.431 -11.553 4.346 1.00 94.25 240 HIS A CA 1
ATOM 1881 C C . HIS A 1 240 ? -5.225 -13.015 4.757 1.00 94.25 240 HIS A C 1
ATOM 1883 O O . HIS A 1 240 ? -5.779 -13.421 5.773 1.00 94.25 240 HIS A O 1
ATOM 1889 N N . MET A 1 241 ? -4.368 -13.768 4.058 1.00 93.88 241 MET A N 1
ATOM 1890 C CA . MET A 1 241 ? -4.064 -15.164 4.406 1.00 93.88 241 MET A CA 1
ATOM 1891 C C . MET A 1 241 ? -3.555 -15.329 5.843 1.00 93.88 241 MET A C 1
ATOM 1893 O O . MET A 1 241 ? -3.813 -16.359 6.459 1.00 93.88 241 MET A O 1
ATOM 1897 N N . ARG A 1 242 ? -2.935 -14.295 6.428 1.00 93.50 242 ARG A N 1
ATOM 1898 C CA . ARG A 1 242 ? -2.508 -14.294 7.840 1.00 93.50 242 ARG A CA 1
ATOM 1899 C C . ARG A 1 242 ? -3.655 -14.437 8.840 1.00 93.50 242 ARG A C 1
ATOM 1901 O O . ARG A 1 242 ? -3.421 -14.799 9.985 1.00 93.50 242 ARG A O 1
ATOM 1908 N N . ILE A 1 243 ? -4.887 -14.135 8.431 1.00 92.12 243 ILE A N 1
ATOM 1909 C CA . ILE A 1 243 ? -6.079 -14.368 9.255 1.00 92.12 243 ILE A CA 1
ATOM 1910 C C . ILE A 1 243 ? -6.342 -15.872 9.379 1.00 92.12 243 ILE A C 1
ATOM 1912 O O . ILE A 1 243 ? -6.705 -16.327 10.456 1.00 92.12 243 ILE A O 1
ATOM 1916 N N . HIS A 1 244 ? -6.119 -16.632 8.305 1.00 92.06 244 HIS A N 1
ATOM 1917 C CA . HIS A 1 244 ? -6.319 -18.081 8.287 1.00 92.06 244 HIS A CA 1
ATOM 1918 C C . HIS A 1 244 ? -5.159 -18.830 8.938 1.00 92.06 244 HIS A C 1
ATOM 1920 O O . HIS A 1 244 ? -5.385 -19.757 9.703 1.00 92.06 244 HIS A O 1
ATOM 1926 N N . THR A 1 245 ? -3.920 -18.409 8.681 1.00 91.75 245 THR A N 1
ATOM 1927 C CA . THR A 1 245 ? -2.737 -19.063 9.262 1.00 91.75 245 THR A CA 1
ATOM 1928 C C . THR A 1 245 ? -2.465 -18.647 10.708 1.00 91.75 245 THR A C 1
ATOM 1930 O O . THR A 1 245 ? -1.633 -19.252 11.374 1.00 91.75 245 THR A O 1
ATOM 1933 N N . GLY A 1 246 ? -3.099 -17.573 11.191 1.00 90.81 246 GLY A N 1
ATOM 1934 C CA . GLY A 1 246 ? -2.809 -16.986 12.501 1.00 90.81 246 GLY A CA 1
ATOM 1935 C C . GLY A 1 246 ? -1.429 -16.320 12.601 1.00 90.81 246 GLY A C 1
ATOM 1936 O O . GLY A 1 246 ? -1.042 -15.875 13.684 1.00 90.81 246 GLY A O 1
ATOM 1937 N N . GLU A 1 247 ? -0.686 -16.218 11.494 1.00 92.38 247 GLU A N 1
ATOM 1938 C CA . GLU A 1 247 ? 0.673 -15.685 11.476 1.00 92.38 247 GLU A CA 1
ATOM 1939 C C . GLU A 1 247 ? 0.696 -14.213 11.923 1.00 92.38 247 GLU A C 1
ATOM 1941 O O . GLU A 1 247 ? 0.062 -13.323 11.339 1.00 92.38 247 GLU A O 1
ATOM 1946 N N . LYS A 1 248 ? 1.479 -13.934 12.968 1.00 93.62 248 LYS A N 1
ATOM 1947 C CA . LYS A 1 248 ? 1.699 -12.587 13.510 1.00 93.62 248 LYS A CA 1
ATOM 1948 C C . LYS A 1 248 ? 3.199 -12.271 13.514 1.00 93.62 248 LYS A C 1
ATOM 1950 O O . LYS A 1 248 ? 3.857 -12.456 14.546 1.00 93.62 248 LYS A O 1
ATOM 1955 N N . PRO A 1 249 ? 3.756 -11.822 12.369 1.00 92.94 249 PRO A N 1
ATOM 1956 C CA . PRO A 1 249 ? 5.200 -11.638 12.204 1.00 92.94 249 PRO A CA 1
ATOM 1957 C C . PRO A 1 249 ? 5.784 -10.514 13.059 1.00 92.94 249 PRO A C 1
ATOM 1959 O O . PRO A 1 249 ? 6.984 -10.481 13.291 1.00 92.94 249 PRO A O 1
ATOM 1962 N N . PHE A 1 250 ? 4.953 -9.570 13.500 1.00 95.56 250 PHE A N 1
ATOM 1963 C CA . PHE A 1 250 ? 5.417 -8.356 14.160 1.00 95.56 250 PHE A CA 1
ATOM 1964 C C . PHE A 1 250 ? 5.185 -8.463 15.664 1.00 95.56 250 PHE A C 1
ATOM 1966 O O . PHE A 1 250 ? 4.035 -8.469 16.098 1.00 95.56 250 PHE A O 1
ATOM 1973 N N . SER A 1 251 ? 6.247 -8.551 16.457 1.00 94.25 251 SER A N 1
ATOM 1974 C CA . SER A 1 251 ? 6.188 -8.581 17.921 1.00 94.25 251 SER A CA 1
ATOM 1975 C C . SER A 1 251 ? 6.510 -7.215 18.527 1.00 94.25 251 SER A C 1
ATOM 1977 O O . SER A 1 251 ? 7.338 -6.462 18.018 1.00 94.25 251 SER A O 1
ATOM 1979 N N . CYS A 1 252 ? 5.838 -6.893 19.630 1.00 94.62 252 CYS A N 1
ATOM 1980 C CA . CYS A 1 252 ? 6.191 -5.785 20.503 1.00 94.62 252 CYS A CA 1
ATOM 1981 C C . CYS A 1 252 ? 7.285 -6.239 21.470 1.00 94.62 252 CYS A C 1
ATOM 1983 O O . CYS A 1 252 ? 7.066 -7.175 22.238 1.00 94.62 252 CYS A O 1
ATOM 1985 N N . GLY A 1 253 ? 8.433 -5.558 21.459 1.00 92.25 253 GLY A N 1
ATOM 1986 C CA . GLY A 1 253 ? 9.524 -5.842 22.395 1.00 92.25 253 GLY A CA 1
ATOM 1987 C C . GLY A 1 253 ? 9.164 -5.548 23.856 1.00 92.25 253 GLY A C 1
ATOM 1988 O O . GLY A 1 253 ? 9.648 -6.233 24.742 1.00 92.25 253 GLY A O 1
ATOM 1989 N N . SER A 1 254 ? 8.272 -4.583 24.112 1.00 90.56 254 SER A N 1
ATOM 1990 C CA . SER A 1 254 ? 7.941 -4.129 25.472 1.00 90.56 254 SER A CA 1
ATOM 1991 C C . SER A 1 254 ? 6.926 -5.010 26.208 1.00 90.56 254 SER A C 1
ATOM 1993 O O . SER A 1 254 ? 6.933 -5.044 27.431 1.00 90.56 254 SER A O 1
ATOM 1995 N N . CYS A 1 255 ? 6.023 -5.701 25.503 1.00 92.31 255 CYS A N 1
ATOM 1996 C CA . CYS A 1 255 ? 4.991 -6.532 26.145 1.00 92.31 255 CYS A CA 1
ATOM 1997 C C . CYS A 1 255 ? 4.747 -7.891 25.472 1.00 92.31 255 CYS A C 1
ATOM 1999 O O . CYS A 1 255 ? 3.767 -8.568 25.780 1.00 92.31 255 CYS A O 1
ATOM 2001 N N . GLY A 1 256 ? 5.569 -8.269 24.490 1.00 90.88 256 GLY A N 1
ATOM 2002 C CA . GLY A 1 256 ? 5.466 -9.545 23.774 1.00 90.88 256 GLY A CA 1
ATOM 2003 C C . GLY A 1 256 ? 4.253 -9.683 22.843 1.00 90.88 256 GLY A C 1
ATOM 2004 O O . GLY A 1 256 ? 4.158 -10.664 22.102 1.00 90.88 256 GLY A O 1
ATOM 2005 N N . LYS A 1 257 ? 3.320 -8.717 22.819 1.00 92.69 257 LYS A N 1
ATOM 2006 C CA . LYS A 1 257 ? 2.127 -8.779 21.958 1.00 92.69 257 LYS A CA 1
ATOM 2007 C C . LYS A 1 257 ? 2.506 -8.846 20.482 1.00 92.69 257 LYS A C 1
ATOM 2009 O O . LYS A 1 257 ? 3.341 -8.082 20.004 1.00 92.69 257 LYS A O 1
ATOM 2014 N N . ARG A 1 258 ? 1.843 -9.740 19.742 1.00 94.31 258 ARG A N 1
ATOM 2015 C CA . ARG A 1 258 ? 2.106 -9.983 18.316 1.00 94.31 258 ARG A CA 1
ATOM 2016 C C . ARG A 1 258 ? 0.977 -9.468 17.424 1.00 94.31 258 ARG A C 1
ATOM 2018 O O . ARG A 1 258 ? -0.203 -9.591 17.755 1.00 94.31 258 ARG A O 1
ATOM 2025 N N . PHE A 1 259 ? 1.342 -8.961 16.251 1.00 93.00 259 PHE A N 1
ATOM 2026 C CA . PHE A 1 259 ? 0.465 -8.336 15.265 1.00 93.00 259 PHE A CA 1
ATOM 2027 C C . PHE A 1 259 ? 0.703 -8.919 13.867 1.00 93.00 259 PHE A C 1
ATOM 2029 O O . PHE A 1 259 ? 1.821 -9.267 13.489 1.00 93.00 259 PHE A O 1
ATOM 2036 N N . CYS A 1 260 ? -0.358 -8.986 13.060 1.00 92.31 260 CYS A N 1
ATOM 2037 C CA . CYS A 1 260 ? -0.288 -9.443 11.667 1.00 92.31 260 CYS A CA 1
ATOM 2038 C C . CYS A 1 260 ? 0.201 -8.352 10.694 1.00 92.31 260 CYS A C 1
ATOM 2040 O O . CYS A 1 260 ? 0.538 -8.649 9.544 1.00 92.31 260 CYS A O 1
ATOM 2042 N N . GLN A 1 261 ? 0.249 -7.089 11.137 1.00 92.75 261 GLN A N 1
ATOM 2043 C CA . GLN A 1 261 ? 0.646 -5.929 10.336 1.00 92.75 261 GLN A CA 1
ATOM 2044 C C . GLN A 1 261 ? 1.545 -4.980 11.135 1.00 92.75 261 GLN A C 1
ATOM 2046 O O . GLN A 1 261 ? 1.258 -4.690 12.296 1.00 92.75 261 GLN A O 1
ATOM 2051 N N . LYS A 1 262 ? 2.572 -4.426 10.476 1.00 91.88 262 LYS A N 1
ATOM 2052 C CA . LYS A 1 262 ? 3.494 -3.447 11.072 1.00 91.88 262 LYS A CA 1
ATOM 2053 C C . LYS A 1 262 ? 2.785 -2.168 11.528 1.00 91.88 262 LYS A C 1
ATOM 2055 O O . LYS A 1 262 ? 3.102 -1.650 12.587 1.00 91.88 262 LYS A O 1
ATOM 2060 N N . GLY A 1 263 ? 1.793 -1.689 10.772 1.00 90.00 263 GLY A N 1
ATOM 2061 C CA . GLY A 1 263 ? 1.011 -0.505 11.153 1.00 90.00 263 GLY A CA 1
ATOM 2062 C C . GLY A 1 263 ? 0.293 -0.672 12.496 1.00 90.00 263 GLY A C 1
ATOM 2063 O O . GLY A 1 263 ? 0.303 0.246 13.309 1.00 90.00 263 GLY A O 1
ATOM 2064 N N . ASN A 1 264 ? -0.238 -1.868 12.767 1.00 91.56 264 ASN A N 1
ATOM 2065 C CA . ASN A 1 264 ? -0.905 -2.172 14.034 1.00 91.56 264 ASN A CA 1
ATOM 2066 C C . ASN A 1 264 ? 0.095 -2.248 15.191 1.00 91.56 264 ASN A C 1
ATOM 2068 O O . ASN A 1 264 ? -0.209 -1.763 16.275 1.00 91.56 264 ASN A O 1
ATOM 2072 N N . LEU A 1 265 ? 1.289 -2.807 14.955 1.00 93.69 265 LEU A N 1
ATOM 2073 C CA . LEU A 1 265 ? 2.374 -2.756 15.935 1.00 93.69 265 LEU A CA 1
ATOM 2074 C C . LEU A 1 265 ? 2.754 -1.300 16.236 1.00 93.69 265 LEU A C 1
ATOM 2076 O O . LEU A 1 265 ? 2.787 -0.918 17.396 1.00 93.69 265 LEU A O 1
ATOM 2080 N N . ASN A 1 266 ? 2.967 -0.467 15.215 1.00 90.94 266 ASN A N 1
ATOM 2081 C CA . ASN A 1 266 ? 3.318 0.943 15.405 1.00 90.94 266 ASN A CA 1
ATOM 2082 C C . ASN A 1 266 ? 2.235 1.714 16.178 1.00 90.94 266 ASN A C 1
ATOM 2084 O O . ASN A 1 266 ? 2.557 2.504 17.057 1.00 90.94 266 ASN A O 1
ATOM 2088 N N . ALA A 1 267 ? 0.954 1.487 15.870 1.00 89.00 267 ALA A N 1
ATOM 2089 C CA . ALA A 1 267 ? -0.152 2.082 16.621 1.00 89.00 267 ALA A CA 1
ATOM 2090 C C . ALA A 1 267 ? -0.158 1.606 18.081 1.00 89.00 267 ALA A C 1
ATOM 2092 O O . ALA A 1 267 ? -0.325 2.410 18.995 1.00 89.00 267 ALA A O 1
ATOM 2093 N N . HIS A 1 268 ? 0.098 0.316 18.305 1.00 91.75 268 HIS A N 1
ATOM 2094 C CA . HIS A 1 268 ? 0.217 -0.253 19.639 1.00 91.75 268 HIS A CA 1
ATOM 2095 C C . HIS A 1 268 ? 1.408 0.306 20.430 1.00 91.75 268 HIS A C 1
ATOM 2097 O O . HIS A 1 268 ? 1.252 0.554 21.621 1.00 91.75 268 HIS A O 1
ATOM 2103 N N . MET A 1 269 ? 2.557 0.567 19.797 1.00 90.56 269 MET A N 1
ATOM 2104 C CA . MET A 1 269 ? 3.724 1.140 20.483 1.00 90.56 269 MET A CA 1
ATOM 2105 C C . MET A 1 269 ? 3.410 2.482 21.157 1.00 90.56 269 MET A C 1
ATOM 2107 O O . MET A 1 269 ? 3.960 2.767 22.216 1.00 90.56 269 MET A O 1
ATOM 2111 N N . LYS A 1 270 ? 2.452 3.254 20.627 1.00 89.69 270 LYS A N 1
ATOM 2112 C CA . LYS A 1 270 ? 1.993 4.511 21.244 1.00 89.69 270 LYS A CA 1
ATOM 2113 C C . LYS A 1 270 ? 1.336 4.324 22.611 1.00 89.69 270 LYS A C 1
ATOM 2115 O O . LYS A 1 270 ? 1.251 5.264 23.391 1.00 89.69 270 LYS A O 1
ATOM 2120 N N . VAL A 1 271 ? 0.859 3.116 22.917 1.00 88.50 271 VAL A N 1
ATOM 2121 C CA . VAL A 1 271 ? 0.339 2.779 24.249 1.00 88.50 271 VAL A CA 1
ATOM 2122 C C . VAL A 1 271 ? 1.469 2.751 25.277 1.00 88.50 271 VAL A C 1
ATOM 2124 O O . VAL A 1 271 ? 1.246 3.139 26.416 1.00 88.50 271 VAL A O 1
ATOM 2127 N N . HIS A 1 272 ? 2.669 2.325 24.876 1.00 88.81 272 HIS A N 1
ATOM 2128 C CA . HIS A 1 272 ? 3.836 2.283 25.756 1.00 88.81 272 HIS A CA 1
ATOM 2129 C C . HIS A 1 272 ? 4.491 3.652 25.914 1.00 88.81 272 HIS A C 1
ATOM 2131 O O . HIS A 1 272 ? 4.878 4.009 27.018 1.00 88.81 272 HIS A O 1
ATOM 2137 N N . THR A 1 273 ? 4.581 4.430 24.835 1.00 88.19 273 THR A N 1
ATOM 2138 C CA . THR A 1 273 ? 5.181 5.772 24.889 1.00 88.19 273 THR A CA 1
ATOM 2139 C C . THR A 1 273 ? 4.235 6.830 25.456 1.00 88.19 273 THR A C 1
ATOM 2141 O O . THR A 1 273 ? 4.670 7.917 25.812 1.00 88.19 273 THR A O 1
ATOM 2144 N N . GLY A 1 274 ? 2.928 6.549 25.513 1.00 86.88 274 GLY A N 1
ATOM 2145 C CA . GLY A 1 274 ? 1.914 7.527 25.908 1.00 86.88 274 GLY A CA 1
ATOM 2146 C C . GLY A 1 274 ? 1.676 8.630 24.870 1.00 86.88 274 GLY A C 1
ATOM 2147 O O . GLY A 1 274 ? 0.853 9.517 25.108 1.00 86.88 274 GLY A O 1
ATOM 2148 N N . GLU A 1 275 ? 2.340 8.572 23.710 1.00 88.56 275 GLU A N 1
ATOM 2149 C CA . GLU A 1 275 ? 2.218 9.573 22.655 1.00 88.56 275 GLU A CA 1
ATOM 2150 C C . GLU A 1 275 ? 0.779 9.675 22.145 1.00 88.56 275 GLU A C 1
ATOM 2152 O O . GLU A 1 275 ? 0.180 8.722 21.626 1.00 88.56 275 GLU A O 1
ATOM 2157 N N . LYS A 1 276 ? 0.234 10.889 22.226 1.00 89.38 276 LYS A N 1
ATOM 2158 C CA . LYS A 1 276 ? -1.100 11.233 21.735 1.00 89.38 276 LYS A CA 1
ATOM 2159 C C . LYS A 1 276 ? -1.017 12.430 20.784 1.00 89.38 276 LYS A C 1
ATOM 2161 O O . LYS A 1 276 ? -1.377 13.536 21.175 1.00 89.38 276 LYS A O 1
ATOM 2166 N N . PRO A 1 277 ? -0.558 12.227 19.533 1.00 89.38 277 PRO A N 1
ATOM 2167 C CA . PRO A 1 277 ? -0.280 13.329 18.606 1.00 89.38 277 PRO A CA 1
ATOM 2168 C C . PRO A 1 277 ? -1.525 14.090 18.139 1.00 89.38 277 PRO A C 1
ATOM 2170 O O . PRO A 1 277 ? -1.409 15.122 17.487 1.00 89.38 277 PRO A O 1
ATOM 2173 N N . PHE A 1 278 ? -2.721 13.552 18.386 1.00 91.75 278 PHE A N 1
ATOM 2174 C CA . PHE A 1 278 ? -3.967 14.099 17.863 1.00 91.75 278 PHE A CA 1
ATOM 2175 C C . PHE A 1 278 ? -4.783 14.714 18.996 1.00 91.75 278 PHE A C 1
ATOM 2177 O O . PHE A 1 278 ? -5.512 13.999 19.683 1.00 91.75 278 PHE A O 1
ATOM 2184 N N . SER A 1 279 ? -4.666 16.024 19.187 1.00 91.06 279 SER A N 1
ATOM 2185 C CA . SER A 1 279 ? -5.411 16.788 20.189 1.00 91.06 279 SER A CA 1
ATOM 2186 C C . SER A 1 279 ? -6.730 17.339 19.642 1.00 91.06 279 SER A C 1
ATOM 2188 O O . SER A 1 279 ? -6.858 17.695 18.470 1.00 91.06 279 SER A O 1
ATOM 2190 N N . CYS A 1 280 ? -7.739 17.390 20.508 1.00 93.19 280 CYS A N 1
ATOM 2191 C CA . CYS A 1 280 ? -8.996 18.082 20.268 1.00 93.19 280 CYS A CA 1
ATOM 2192 C C . CYS A 1 280 ? -8.841 19.561 20.627 1.00 93.19 280 CYS A C 1
ATOM 2194 O O . CYS A 1 280 ? -8.600 19.880 21.790 1.00 93.19 280 CYS A O 1
ATOM 2196 N N . GLY A 1 281 ? -9.048 20.454 19.657 1.00 90.38 281 GLY A N 1
ATOM 2197 C CA . GLY A 1 281 ? -9.000 21.900 19.893 1.00 90.38 281 GLY A CA 1
ATOM 2198 C C . GLY A 1 281 ? -10.081 22.413 20.854 1.00 90.38 281 GLY A C 1
ATOM 2199 O O . GLY A 1 281 ? -9.859 23.405 21.530 1.00 90.38 281 GLY A O 1
ATOM 2200 N N . THR A 1 282 ? -11.222 21.723 20.966 1.00 90.38 282 THR A N 1
ATOM 2201 C CA . THR A 1 282 ? -12.366 22.173 21.781 1.00 90.38 282 THR A CA 1
ATOM 2202 C C . THR A 1 282 ? -12.235 21.832 23.267 1.00 90.38 282 THR A C 1
ATOM 2204 O O . THR A 1 282 ? -12.682 22.595 24.110 1.00 90.38 282 THR A O 1
ATOM 2207 N N . CYS A 1 283 ? -11.652 20.680 23.620 1.00 91.94 283 CYS A N 1
ATOM 2208 C CA . CYS A 1 283 ? -11.585 20.225 25.022 1.00 91.94 283 CYS A CA 1
ATOM 2209 C C . CYS A 1 283 ? -10.192 19.761 25.474 1.00 91.94 283 CYS A C 1
ATOM 2211 O O . CYS A 1 283 ? -10.063 19.144 26.531 1.00 91.94 283 CYS A O 1
ATOM 2213 N N . GLY A 1 284 ? -9.161 19.959 24.647 1.00 88.19 284 GLY A N 1
ATOM 2214 C CA . GLY A 1 284 ? -7.770 19.604 24.948 1.00 88.19 284 GLY A CA 1
ATOM 2215 C C . GLY A 1 284 ? -7.466 18.102 25.009 1.00 88.19 284 GLY A C 1
ATOM 2216 O O . GLY A 1 284 ? -6.312 17.716 25.180 1.00 88.19 284 GLY A O 1
ATOM 2217 N N . LYS A 1 285 ? -8.463 17.218 24.860 1.00 89.75 285 LYS A N 1
ATOM 2218 C CA . LYS A 1 285 ? -8.251 15.762 24.923 1.00 89.75 285 LYS A CA 1
ATOM 2219 C C . LYS A 1 285 ? -7.424 15.266 23.743 1.00 89.75 285 LYS A C 1
ATOM 2221 O O . LYS A 1 285 ? -7.766 15.527 22.592 1.00 89.75 285 LYS A O 1
ATOM 2226 N N . SER A 1 286 ? -6.398 14.471 24.040 1.00 91.00 286 SER A N 1
ATOM 2227 C CA . SER A 1 286 ? -5.485 13.925 23.033 1.00 91.00 286 SER A CA 1
ATOM 2228 C C . SER A 1 286 ? -5.638 12.417 22.835 1.00 91.00 286 SER A C 1
ATOM 2230 O O . SER A 1 286 ? -5.913 11.659 23.772 1.00 91.00 286 SER A O 1
ATOM 2232 N N . TYR A 1 287 ? -5.416 11.974 21.598 1.00 89.38 287 TYR A N 1
ATOM 2233 C CA . TYR A 1 287 ? -5.602 10.605 21.127 1.00 89.38 287 TYR A CA 1
ATOM 2234 C C . TYR A 1 287 ? -4.368 10.098 20.370 1.00 89.38 287 TYR A C 1
ATOM 2236 O O . TYR A 1 287 ? -3.660 10.853 19.703 1.00 89.38 287 TYR A O 1
ATOM 2244 N N . SER A 1 288 ? -4.121 8.789 20.445 1.00 87.56 288 SER A N 1
ATOM 2245 C CA . SER A 1 288 ? -3.018 8.104 19.748 1.00 87.56 288 SER A CA 1
ATOM 2246 C C . SER A 1 288 ? -3.288 7.889 18.250 1.00 87.56 288 SER A C 1
ATOM 2248 O O . SER A 1 288 ? -2.356 7.725 17.450 1.00 87.56 288 SER A O 1
ATOM 2250 N N . GLU A 1 289 ? -4.563 7.923 17.852 1.00 87.94 289 GLU A N 1
ATOM 2251 C CA . GLU A 1 289 ? -5.039 7.679 16.492 1.00 87.94 289 GLU A CA 1
ATOM 2252 C C . GLU A 1 289 ? -5.990 8.783 16.017 1.00 87.94 289 GLU A C 1
ATOM 2254 O O . GLU A 1 289 ? -6.888 9.211 16.746 1.00 87.94 289 GLU A O 1
ATOM 2259 N N . ARG A 1 290 ? -5.837 9.196 14.751 1.00 88.62 290 ARG A N 1
ATOM 2260 C CA . ARG A 1 290 ? -6.667 10.240 14.135 1.00 88.62 290 ARG A CA 1
ATOM 2261 C C . ARG A 1 290 ? -8.143 9.849 14.051 1.00 88.62 290 ARG A C 1
ATOM 2263 O O . ARG A 1 290 ? -8.993 10.694 14.289 1.00 88.62 290 ARG A O 1
ATOM 2270 N N . GLY A 1 291 ? -8.452 8.581 13.765 1.00 89.00 291 GLY A N 1
ATOM 2271 C CA . GLY A 1 291 ? -9.839 8.108 13.701 1.00 89.00 291 GLY A CA 1
ATOM 2272 C C . GLY A 1 291 ? -10.578 8.283 15.031 1.00 89.00 291 GLY A C 1
ATOM 2273 O O . GLY A 1 291 ? -11.724 8.721 15.046 1.00 89.00 291 GLY A O 1
ATOM 2274 N N . THR A 1 292 ? -9.899 8.030 16.153 1.00 90.31 292 THR A N 1
ATOM 2275 C CA . THR A 1 292 ? -10.459 8.237 17.495 1.00 90.31 292 THR A CA 1
ATOM 2276 C C . THR A 1 292 ? -10.745 9.709 17.767 1.00 90.31 292 THR A C 1
ATOM 2278 O O . THR A 1 292 ? -11.811 10.018 18.294 1.00 90.31 292 THR A O 1
ATOM 2281 N N . LEU A 1 293 ? -9.851 10.614 17.348 1.00 92.44 293 LEU A N 1
ATOM 2282 C CA . LEU A 1 293 ? -10.122 12.051 17.401 1.00 92.44 293 LEU A CA 1
ATOM 2283 C C . LEU A 1 293 ? -11.343 12.411 16.539 1.00 92.44 293 LEU A C 1
ATOM 2285 O O . LEU A 1 293 ? -12.235 13.094 17.024 1.00 92.44 293 LEU A O 1
ATOM 2289 N N . THR A 1 294 ? -11.445 11.912 15.303 1.00 91.62 294 THR A N 1
ATOM 2290 C CA . THR A 1 294 ? -12.607 12.166 14.431 1.00 91.62 294 THR A CA 1
ATOM 2291 C C . THR A 1 294 ? -13.921 11.714 15.072 1.00 91.62 294 THR A C 1
ATOM 2293 O O . THR A 1 294 ? -14.898 12.458 15.051 1.00 91.62 294 THR A O 1
ATOM 2296 N N . TYR A 1 295 ? -13.962 10.527 15.685 1.00 90.62 295 TYR A N 1
ATOM 2297 C CA . TYR A 1 295 ? -15.152 10.078 16.415 1.00 90.62 295 TYR A CA 1
ATOM 2298 C C . TYR A 1 295 ? -15.433 10.926 17.653 1.00 90.62 295 TYR A C 1
ATOM 2300 O O . TYR A 1 295 ? -16.593 11.186 17.959 1.00 90.62 295 TYR A O 1
ATOM 2308 N N . HIS A 1 296 ? -14.389 11.360 18.359 1.00 91.88 296 HIS A N 1
ATOM 2309 C CA . HIS A 1 296 ? -14.532 12.248 19.501 1.00 91.88 296 HIS A CA 1
ATOM 2310 C C . HIS A 1 296 ? -15.113 13.611 19.105 1.00 91.88 296 HIS A C 1
ATOM 2312 O O . HIS A 1 296 ? -15.985 14.105 19.813 1.00 91.88 296 HIS A O 1
ATOM 2318 N N . MET A 1 297 ? -14.707 14.182 17.966 1.00 91.75 297 MET A N 1
ATOM 2319 C CA . MET A 1 297 ? -15.229 15.472 17.496 1.00 91.75 297 MET A CA 1
ATOM 2320 C C . MET A 1 297 ? -16.751 15.466 17.313 1.00 91.75 297 MET A C 1
ATOM 2322 O O . MET A 1 297 ? -17.386 16.491 17.537 1.00 91.75 297 MET A O 1
ATOM 2326 N N . ARG A 1 298 ? -17.356 14.306 17.022 1.00 92.38 298 ARG A N 1
ATOM 2327 C CA . ARG A 1 298 ? -18.821 14.154 16.924 1.00 92.38 298 ARG A CA 1
ATOM 2328 C C . ARG A 1 298 ? -19.563 14.392 18.237 1.00 92.38 298 ARG A C 1
ATOM 2330 O O . ARG A 1 298 ? -20.769 14.602 18.224 1.00 92.38 298 ARG A O 1
ATOM 2337 N N . ILE A 1 299 ? -18.868 14.342 19.373 1.00 90.50 299 ILE A N 1
ATOM 2338 C CA . ILE A 1 299 ? -19.449 14.707 20.670 1.00 90.50 299 ILE A CA 1
ATOM 2339 C C . ILE A 1 299 ? -19.695 16.217 20.725 1.00 90.50 299 ILE A C 1
ATOM 2341 O O . ILE A 1 299 ? -20.717 16.632 21.254 1.00 90.50 299 ILE A O 1
ATOM 2345 N N . HIS A 1 300 ? -18.789 17.014 20.151 1.00 90.25 300 HIS A N 1
ATOM 2346 C CA . HIS A 1 300 ? -18.904 18.474 20.133 1.00 90.25 300 HIS A CA 1
ATOM 2347 C C . HIS A 1 300 ? -19.872 18.953 19.057 1.00 90.25 300 HIS A C 1
ATOM 2349 O O . HIS A 1 300 ? -20.668 19.845 19.310 1.00 90.25 300 HIS A O 1
ATOM 2355 N N . THR A 1 301 ? -19.839 18.342 17.871 1.00 90.12 301 THR A N 1
ATOM 2356 C CA . THR A 1 301 ? -20.730 18.733 16.767 1.00 90.12 301 THR A CA 1
ATOM 2357 C C . THR A 1 301 ? -22.138 18.150 16.888 1.00 90.12 301 THR A C 1
ATOM 2359 O O . THR A 1 301 ? -23.037 18.568 16.169 1.00 90.12 301 THR A O 1
ATOM 2362 N N . GLY A 1 302 ? -22.342 17.146 17.747 1.00 89.38 302 GLY A N 1
ATOM 2363 C CA . GLY A 1 302 ? -23.611 16.422 17.853 1.00 89.38 302 GLY A CA 1
ATOM 2364 C C . GLY A 1 302 ? -23.938 15.534 16.643 1.00 89.38 302 GLY A C 1
ATOM 2365 O O . GLY A 1 302 ? -24.996 14.902 16.625 1.00 89.38 302 GLY A O 1
ATOM 2366 N N . GLU A 1 303 ? -23.044 15.439 15.652 1.00 91.44 303 GLU A N 1
ATOM 2367 C CA . GLU A 1 303 ? -23.263 14.661 14.433 1.00 91.44 303 GLU A CA 1
ATOM 2368 C C . GLU A 1 303 ? -23.515 13.179 14.738 1.00 91.44 303 GLU A C 1
ATOM 2370 O O . GLU A 1 303 ? -22.695 12.468 15.338 1.00 91.44 303 GLU A O 1
ATOM 2375 N N . LYS A 1 304 ? -24.642 12.674 14.231 1.00 92.25 304 LYS A N 1
ATOM 2376 C CA . LYS A 1 304 ? -25.044 11.268 14.334 1.00 92.25 304 LYS A CA 1
ATOM 2377 C C . LYS A 1 304 ? -25.346 10.693 12.946 1.00 92.25 304 LYS A C 1
ATOM 2379 O O . LYS A 1 304 ? -26.513 10.515 12.610 1.00 92.25 304 LYS A O 1
ATOM 2384 N N . PRO A 1 305 ? -24.312 10.383 12.136 1.00 91.75 305 PRO A N 1
ATOM 2385 C CA . PRO A 1 305 ? -24.493 10.015 10.727 1.00 91.75 305 PRO A CA 1
ATOM 2386 C C . PRO A 1 305 ? -25.186 8.667 10.496 1.00 91.75 305 PRO A C 1
ATOM 2388 O O . PRO A 1 305 ? -25.499 8.329 9.361 1.00 91.75 305 PRO A O 1
ATOM 2391 N N . PHE A 1 306 ? -25.353 7.853 11.541 1.00 93.31 306 PHE A N 1
ATOM 2392 C CA . PHE A 1 306 ? -25.875 6.496 11.421 1.00 93.31 306 PHE A CA 1
ATOM 2393 C C . PHE A 1 306 ? -27.265 6.418 12.041 1.00 93.31 306 PHE A C 1
ATOM 2395 O O . PHE A 1 306 ? -27.383 6.290 13.258 1.00 93.31 306 PHE A O 1
ATOM 2402 N N . SER A 1 307 ? -28.304 6.490 11.218 1.00 92.06 307 SER A N 1
ATOM 2403 C CA . SER A 1 307 ? -29.698 6.369 11.642 1.00 92.06 307 SER A CA 1
ATOM 2404 C C . SER A 1 307 ? -30.205 4.929 11.549 1.00 92.06 307 SER A C 1
ATOM 2406 O O . SER A 1 307 ? -29.833 4.159 10.663 1.00 92.06 307 SER A O 1
ATOM 2408 N N . CYS A 1 308 ? -31.062 4.557 12.496 1.00 93.69 308 CYS A N 1
ATOM 2409 C CA . CYS A 1 308 ? -31.836 3.328 12.456 1.00 93.69 308 CYS A CA 1
ATOM 2410 C C . CYS A 1 308 ? -33.097 3.552 11.620 1.00 93.69 308 CYS A C 1
ATOM 2412 O O . CYS A 1 308 ? -33.931 4.378 11.985 1.00 93.69 308 CYS A O 1
ATOM 2414 N N . GLY A 1 309 ? -33.258 2.789 10.538 1.00 89.62 309 GLY A N 1
ATOM 2415 C CA . GLY A 1 309 ? -34.460 2.860 9.702 1.00 89.62 309 GLY A CA 1
ATOM 2416 C C . GLY A 1 309 ? -35.740 2.433 10.430 1.00 89.62 309 GLY A C 1
ATOM 2417 O O . GLY A 1 309 ? -36.805 2.941 10.116 1.00 89.62 309 GLY A O 1
ATOM 2418 N N . SER A 1 310 ? -35.638 1.553 11.433 1.00 88.12 310 SER A N 1
ATOM 2419 C CA . SER A 1 310 ? -36.802 0.984 12.129 1.00 88.12 310 SER A CA 1
ATOM 2420 C C . SER A 1 310 ? -37.393 1.890 13.214 1.00 88.12 310 SER A C 1
ATOM 2422 O O . SER A 1 310 ? -38.576 1.792 13.503 1.00 88.12 310 SER A O 1
ATOM 2424 N N . CYS A 1 311 ? -36.595 2.753 13.852 1.00 91.81 311 CYS A N 1
ATOM 2425 C CA . CYS A 1 311 ? -37.068 3.590 14.968 1.00 91.81 311 CYS A CA 1
ATOM 2426 C C . CYS A 1 311 ? -36.568 5.042 14.930 1.00 91.81 311 CYS A C 1
ATOM 2428 O O . CYS A 1 311 ? -36.717 5.773 15.909 1.00 91.81 311 CYS A O 1
ATOM 2430 N N . GLY A 1 312 ? -35.888 5.446 13.853 1.00 88.38 312 GLY A N 1
ATOM 2431 C CA . GLY A 1 312 ? -35.370 6.804 13.658 1.00 88.38 312 GLY A CA 1
ATOM 2432 C C . GLY A 1 312 ? -34.203 7.206 14.569 1.00 88.38 312 GLY A C 1
ATOM 2433 O O . GLY A 1 312 ? -33.655 8.295 14.414 1.00 88.38 312 GLY A O 1
ATOM 2434 N N . LYS A 1 313 ? -33.774 6.357 15.516 1.00 91.31 313 LYS A N 1
ATOM 2435 C CA . LYS A 1 313 ? -32.666 6.684 16.429 1.00 91.31 313 LYS A CA 1
ATOM 2436 C C . LYS A 1 313 ? -31.345 6.803 15.676 1.00 91.31 313 LYS A C 1
ATOM 2438 O O . LYS A 1 313 ? -30.945 5.883 14.965 1.00 91.31 313 LYS A O 1
ATOM 2443 N N . SER A 1 314 ? -30.634 7.902 15.915 1.00 93.12 314 SER A N 1
ATOM 2444 C CA . SER A 1 314 ? -29.344 8.185 15.281 1.00 93.12 314 SER A CA 1
ATOM 2445 C C . SER A 1 314 ? -28.169 8.031 16.244 1.00 93.12 314 SER A C 1
ATOM 2447 O O . SER A 1 314 ? -28.231 8.396 17.422 1.00 93.12 314 SER A O 1
ATOM 2449 N N . PHE A 1 315 ? -27.062 7.517 15.718 1.00 91.88 315 PHE A N 1
ATOM 2450 C CA . PHE A 1 315 ? -25.848 7.177 16.446 1.00 91.88 315 PHE A CA 1
ATOM 2451 C C . PHE A 1 315 ? -24.628 7.844 15.809 1.00 91.88 315 PHE A C 1
ATOM 2453 O O . PHE A 1 315 ? -24.520 7.991 14.592 1.00 91.88 315 PHE A O 1
ATOM 2460 N N . SER A 1 316 ? -23.655 8.210 16.644 1.00 91.25 316 SER A N 1
ATOM 2461 C CA . SER A 1 316 ? -22.386 8.801 16.196 1.00 91.25 316 SER A CA 1
ATOM 2462 C C . SER A 1 316 ? -21.407 7.765 15.639 1.00 91.25 316 SER A C 1
ATOM 2464 O O . SER A 1 316 ? -20.417 8.129 14.999 1.00 91.25 316 SER A O 1
ATOM 2466 N N . ARG A 1 317 ? -21.664 6.468 15.855 1.00 90.69 317 ARG A N 1
ATOM 2467 C CA . ARG A 1 317 ? -20.812 5.363 15.404 1.00 90.69 317 ARG A CA 1
ATOM 2468 C C . ARG A 1 317 ? -21.634 4.199 14.850 1.00 90.69 317 ARG A C 1
ATOM 2470 O O . ARG A 1 317 ? -22.696 3.880 15.377 1.00 90.69 317 ARG A O 1
ATOM 2477 N N . LYS A 1 318 ? -21.098 3.528 13.826 1.00 90.12 318 LYS A N 1
ATOM 2478 C CA . LYS A 1 318 ? -21.756 2.394 13.158 1.00 90.12 318 LYS A CA 1
ATOM 2479 C C . LYS A 1 318 ? -21.885 1.162 14.055 1.00 90.12 318 LYS A C 1
ATOM 2481 O O . LYS A 1 318 ? -22.885 0.465 13.990 1.00 90.12 318 LYS A O 1
ATOM 2486 N N . ASP A 1 319 ? -20.896 0.890 14.901 1.00 89.00 319 ASP A N 1
ATOM 2487 C CA . ASP A 1 319 ? -20.956 -0.224 15.849 1.00 89.00 319 ASP A CA 1
ATOM 2488 C C . ASP A 1 319 ? -22.058 -0.028 16.897 1.00 89.00 319 ASP A C 1
ATOM 2490 O O . ASP A 1 319 ? -22.742 -0.987 17.238 1.00 89.00 319 ASP A O 1
ATOM 2494 N N . ALA A 1 320 ? -22.292 1.213 17.338 1.00 90.56 320 ALA A N 1
ATOM 2495 C CA . ALA A 1 320 ? -23.414 1.532 18.217 1.00 90.56 320 ALA A CA 1
ATOM 2496 C C . ALA A 1 320 ? -24.768 1.297 17.526 1.00 90.56 320 ALA A C 1
ATOM 2498 O O . ALA A 1 320 ? -25.659 0.717 18.142 1.00 90.56 320 ALA A O 1
ATOM 2499 N N . LEU A 1 321 ? -24.897 1.671 16.245 1.00 92.12 321 LEU A N 1
ATOM 2500 C CA . LEU A 1 321 ? -26.082 1.337 15.450 1.00 92.12 321 LEU A CA 1
ATOM 2501 C C . LEU A 1 321 ? -26.256 -0.184 15.327 1.00 92.12 321 LEU A C 1
ATOM 2503 O O . LEU A 1 321 ? -27.336 -0.681 15.602 1.00 92.12 321 LEU A O 1
ATOM 2507 N N . ASN A 1 322 ? -25.210 -0.936 14.977 1.00 89.69 322 ASN A N 1
ATOM 2508 C CA . ASN A 1 322 ? -25.300 -2.395 14.837 1.00 89.69 322 ASN A CA 1
ATOM 2509 C C . ASN A 1 322 ? -25.750 -3.077 16.137 1.00 89.69 322 ASN A C 1
ATOM 2511 O O . ASN A 1 322 ? -26.599 -3.958 16.103 1.00 89.69 322 ASN A O 1
ATOM 2515 N N . VAL A 1 323 ? -25.205 -2.656 17.282 1.00 88.12 323 VAL A N 1
ATOM 2516 C CA . VAL A 1 323 ? -25.633 -3.153 18.599 1.00 88.12 323 VAL A CA 1
ATOM 2517 C C . VAL A 1 323 ? -27.089 -2.794 18.878 1.00 88.12 323 VAL A C 1
ATOM 2519 O O . VAL A 1 323 ? -27.828 -3.610 19.419 1.00 88.12 323 VAL A O 1
ATOM 2522 N N . HIS A 1 324 ? -27.508 -1.587 18.502 1.00 89.25 324 HIS A N 1
ATOM 2523 C CA . HIS A 1 324 ? -28.900 -1.189 18.611 1.00 89.25 324 HIS A CA 1
ATOM 2524 C C . HIS A 1 324 ? -29.816 -2.018 17.701 1.00 89.25 324 HIS A C 1
ATOM 2526 O O . HIS A 1 324 ? -30.903 -2.369 18.132 1.00 89.25 324 HIS A O 1
ATOM 2532 N N . MET A 1 325 ? -29.395 -2.399 16.493 1.00 88.44 325 MET A N 1
ATOM 2533 C CA . MET A 1 325 ? -30.232 -3.215 15.603 1.00 88.44 325 MET A CA 1
ATOM 2534 C C . MET A 1 325 ? -30.610 -4.569 16.219 1.00 88.44 325 MET A C 1
ATOM 2536 O O . MET A 1 325 ? -31.715 -5.042 15.982 1.00 88.44 325 MET A O 1
ATOM 2540 N N . ILE A 1 326 ? -29.755 -5.144 17.074 1.00 86.88 326 ILE A N 1
ATOM 2541 C CA . ILE A 1 326 ? -30.046 -6.393 17.803 1.00 86.88 326 ILE A CA 1
ATOM 2542 C C . ILE A 1 326 ? -31.257 -6.228 18.740 1.00 86.88 326 ILE A C 1
ATOM 2544 O O . ILE A 1 326 ? -31.961 -7.191 19.018 1.00 86.88 326 ILE A O 1
ATOM 2548 N N . THR A 1 327 ? -31.547 -5.010 19.219 1.00 85.62 327 THR A N 1
ATOM 2549 C CA . THR A 1 327 ? -32.728 -4.776 20.069 1.00 85.62 327 THR A CA 1
ATOM 2550 C C . THR A 1 327 ? -34.042 -4.817 19.300 1.00 85.62 327 THR A C 1
ATOM 2552 O O . THR A 1 327 ? -35.083 -4.860 19.937 1.00 85.62 327 THR A O 1
ATOM 2555 N N . HIS A 1 328 ? -34.009 -4.755 17.966 1.00 85.88 328 HIS A N 1
ATOM 2556 C CA . HIS A 1 328 ? -35.210 -4.878 17.130 1.00 85.88 328 HIS A CA 1
ATOM 2557 C C . HIS A 1 328 ? -35.489 -6.318 16.712 1.00 85.88 328 HIS A C 1
ATOM 2559 O O . HIS A 1 328 ? -36.619 -6.638 16.374 1.00 85.88 328 HIS A O 1
ATOM 2565 N N . THR A 1 329 ? -34.470 -7.176 16.707 1.00 83.19 329 THR A N 1
ATOM 2566 C CA . THR A 1 329 ? -34.599 -8.574 16.279 1.00 83.19 329 THR A CA 1
ATOM 2567 C C . THR A 1 329 ? -34.819 -9.536 17.446 1.00 83.19 329 THR A C 1
ATOM 2569 O O . THR A 1 329 ? -34.977 -10.729 17.217 1.00 83.19 329 THR A O 1
ATOM 2572 N N . ASP A 1 330 ? -34.774 -9.042 18.692 1.00 75.56 330 ASP A N 1
ATOM 2573 C CA . ASP A 1 330 ? -34.769 -9.825 19.941 1.00 75.56 330 ASP A CA 1
ATOM 2574 C C . ASP A 1 330 ? -33.735 -10.968 19.985 1.00 75.56 330 ASP A C 1
ATOM 2576 O O . ASP A 1 330 ? -33.739 -11.818 20.885 1.00 75.56 330 ASP A O 1
ATOM 2580 N N . GLU A 1 331 ? -32.772 -10.952 19.062 1.00 82.19 331 GLU A N 1
ATOM 2581 C CA . GLU A 1 331 ? -31.708 -11.933 19.007 1.00 82.19 331 GLU A CA 1
ATOM 2582 C C . GLU A 1 331 ? -30.834 -11.807 20.258 1.00 82.19 331 GLU A C 1
ATOM 2584 O O . GLU A 1 331 ? -30.359 -10.733 20.650 1.00 82.19 331 GLU A O 1
ATOM 2589 N N . LYS A 1 332 ? -30.576 -12.950 20.893 1.00 85.94 332 LYS A N 1
ATOM 2590 C CA . LYS A 1 332 ? -29.684 -13.070 22.049 1.00 85.94 332 LYS A CA 1
ATOM 2591 C C . LYS A 1 332 ? -28.544 -14.027 21.705 1.00 85.94 332 LYS A C 1
ATOM 2593 O O . LYS A 1 332 ? -28.545 -15.158 22.188 1.00 85.94 332 LYS A O 1
ATOM 2598 N N . PRO A 1 333 ? -27.555 -13.590 20.897 1.00 86.25 333 PRO A N 1
ATOM 2599 C CA . PRO A 1 333 ? -26.513 -14.477 20.376 1.00 86.25 333 PRO A CA 1
ATOM 2600 C C . PRO A 1 333 ? -25.602 -15.060 21.461 1.00 86.25 333 PRO A C 1
ATOM 2602 O O . PRO A 1 333 ? -24.844 -15.990 21.203 1.00 86.25 333 PRO A O 1
ATOM 2605 N N . PHE A 1 334 ? -25.623 -14.485 22.666 1.00 89.62 334 PHE A N 1
ATOM 2606 C CA . PHE A 1 334 ? -24.753 -14.876 23.766 1.00 89.62 334 PHE A CA 1
ATOM 2607 C C . PHE A 1 334 ? -25.582 -15.461 24.907 1.00 89.62 334 PHE A C 1
ATOM 2609 O O . PHE A 1 334 ? -26.196 -14.718 25.669 1.00 89.62 334 PHE A O 1
ATOM 2616 N N . SER A 1 335 ? -25.583 -16.781 25.057 1.00 90.38 335 SER A N 1
ATOM 2617 C CA . SER A 1 335 ? -26.266 -17.478 26.149 1.00 90.38 335 SER A CA 1
ATOM 2618 C C . SER A 1 335 ? -25.315 -17.831 27.294 1.00 90.38 335 SER A C 1
ATOM 2620 O O . SER A 1 335 ? -24.126 -18.095 27.103 1.00 90.38 335 SER A O 1
ATOM 2622 N N . CYS A 1 336 ? -25.840 -17.806 28.517 1.00 92.94 336 CYS A N 1
ATOM 2623 C CA . CYS A 1 336 ? -25.149 -18.308 29.695 1.00 92.94 336 CYS A CA 1
ATOM 2624 C C . CYS A 1 336 ? -25.264 -19.832 29.749 1.00 92.94 336 CYS A C 1
ATOM 2626 O O . CYS A 1 336 ? -26.367 -20.356 29.867 1.00 92.94 336 CYS A O 1
ATOM 2628 N N . GLY A 1 337 ? -24.131 -20.538 29.728 1.00 89.31 337 GLY A N 1
ATOM 2629 C CA . GLY A 1 337 ? -24.120 -21.998 29.862 1.00 89.31 337 GLY A CA 1
ATOM 2630 C C . GLY A 1 337 ? -24.623 -22.502 31.221 1.00 89.31 337 GLY A C 1
ATOM 2631 O O . GLY A 1 337 ? -25.125 -23.612 31.298 1.00 89.31 337 GLY A O 1
ATOM 2632 N N . SER A 1 338 ? -24.534 -21.686 32.279 1.00 88.56 338 SER A N 1
ATOM 2633 C CA . SER A 1 338 ? -24.920 -22.086 33.641 1.00 88.56 338 SER A CA 1
ATOM 2634 C C . SER A 1 338 ? -26.417 -21.941 33.936 1.00 88.56 338 SER A C 1
ATOM 2636 O O . SER A 1 338 ? -26.935 -22.670 34.769 1.00 88.56 338 SER A O 1
ATOM 2638 N N . CYS A 1 339 ? -27.125 -21.001 33.299 1.00 91.94 339 CYS A N 1
ATOM 2639 C CA . CYS A 1 339 ? -28.550 -20.751 33.580 1.00 91.94 339 CYS A CA 1
ATOM 2640 C C . CYS A 1 339 ? -29.418 -20.520 32.332 1.00 91.94 339 CYS A C 1
ATOM 2642 O O . CYS A 1 339 ? -30.558 -20.078 32.446 1.00 91.94 339 CYS A O 1
ATOM 2644 N N . GLY A 1 340 ? -28.873 -20.723 31.130 1.00 86.62 340 GLY A N 1
ATOM 2645 C CA . GLY A 1 340 ? -29.584 -20.583 29.853 1.00 86.62 340 GLY A CA 1
ATOM 2646 C C . GLY A 1 340 ? -29.932 -19.147 29.442 1.00 86.62 340 GLY A C 1
ATOM 2647 O O . GLY A 1 340 ? -30.380 -18.915 28.322 1.00 86.62 340 GLY A O 1
ATOM 2648 N N . ARG A 1 341 ? -29.714 -18.147 30.306 1.00 89.94 341 ARG A N 1
ATOM 2649 C CA . ARG A 1 341 ? -30.117 -16.761 30.033 1.00 89.94 341 ARG A CA 1
ATOM 2650 C C . ARG A 1 341 ? -29.362 -16.173 28.837 1.00 89.94 341 ARG A C 1
ATOM 2652 O O . ARG A 1 341 ? -28.132 -16.150 28.823 1.00 89.94 341 ARG A O 1
ATOM 2659 N N . GLY A 1 342 ? -30.109 -15.658 27.861 1.00 88.56 342 GLY A N 1
ATOM 2660 C CA . 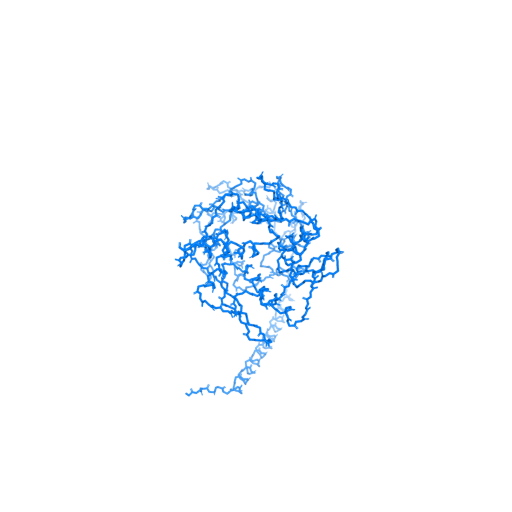GLY A 1 342 ? -29.578 -15.005 26.662 1.00 88.56 342 GLY A CA 1
ATOM 2661 C C . GLY A 1 342 ? -29.318 -13.503 26.830 1.00 88.56 342 GLY A C 1
ATOM 2662 O O . GLY A 1 342 ? -30.066 -12.794 27.509 1.00 88.56 342 GLY A O 1
ATOM 2663 N N . PHE A 1 343 ? -28.283 -13.006 26.156 1.00 88.12 343 PHE A N 1
ATOM 2664 C CA . PHE A 1 343 ? -27.852 -11.612 26.131 1.00 88.12 343 PHE A CA 1
ATOM 2665 C C . PHE A 1 343 ? -27.567 -11.158 24.695 1.00 88.12 343 PHE A C 1
ATOM 2667 O O . PHE A 1 343 ? -26.997 -11.894 23.892 1.00 88.12 343 PHE A O 1
ATOM 2674 N N . SER A 1 344 ? -27.896 -9.900 24.398 1.00 86.44 344 SER A N 1
ATOM 2675 C CA . SER A 1 344 ? -27.595 -9.252 23.112 1.00 86.44 344 SER A CA 1
ATOM 2676 C C . SER A 1 344 ? -26.113 -8.891 22.951 1.00 86.44 344 SER A C 1
ATOM 2678 O O . SER A 1 344 ? -25.613 -8.753 21.839 1.00 86.44 344 SER A O 1
ATOM 2680 N N . LEU A 1 345 ? -25.381 -8.754 24.064 1.00 86.81 345 LEU A N 1
ATOM 2681 C CA . LEU A 1 345 ? -23.973 -8.361 24.089 1.00 86.81 345 LEU A CA 1
ATOM 2682 C C . LEU A 1 345 ? -23.129 -9.307 24.939 1.00 86.81 345 LEU A C 1
ATOM 2684 O O . LEU A 1 345 ? -23.462 -9.590 26.092 1.00 86.81 345 LEU A O 1
ATOM 2688 N N . LYS A 1 346 ? -21.949 -9.673 24.426 1.00 88.19 346 LYS A N 1
ATOM 2689 C CA . LYS A 1 346 ? -20.961 -10.483 25.157 1.00 88.19 346 LYS A CA 1
ATOM 2690 C C . LYS A 1 346 ? -20.497 -9.833 26.463 1.00 88.19 346 LYS A C 1
ATOM 2692 O O . LYS A 1 346 ? -20.260 -10.524 27.445 1.00 88.19 346 LYS A O 1
ATOM 2697 N N . THR A 1 347 ? -20.389 -8.505 26.511 1.00 87.88 347 THR A N 1
ATOM 2698 C CA . THR A 1 347 ? -20.040 -7.781 27.746 1.00 87.88 347 THR A CA 1
ATOM 2699 C C . THR A 1 347 ? -21.092 -7.966 28.834 1.00 87.88 347 THR A C 1
ATOM 2701 O O . THR A 1 347 ? -20.734 -8.106 30.000 1.00 87.88 347 THR A O 1
ATOM 2704 N N . ASN A 1 348 ? -22.374 -8.011 28.461 1.00 90.00 348 ASN A N 1
ATOM 2705 C CA . ASN A 1 348 ? -23.466 -8.221 29.407 1.00 90.00 348 ASN A CA 1
ATOM 2706 C C . ASN A 1 348 ? -23.464 -9.659 29.925 1.00 90.00 348 ASN A C 1
ATOM 2708 O O . ASN A 1 348 ? -23.607 -9.850 31.130 1.00 90.00 348 ASN A O 1
ATOM 2712 N N . LEU A 1 349 ? -23.201 -10.639 29.050 1.00 91.25 349 LEU A N 1
ATOM 2713 C CA . LEU A 1 349 ? -22.966 -12.021 29.469 1.00 91.25 349 LEU A CA 1
ATOM 2714 C C . LEU A 1 349 ? -21.788 -12.101 30.454 1.00 91.25 349 LEU A C 1
ATOM 2716 O O . LEU A 1 349 ? -21.948 -12.646 31.536 1.00 91.25 349 LEU A O 1
ATOM 2720 N N . ASN A 1 350 ? -20.636 -11.498 30.147 1.00 90.19 350 ASN A N 1
ATOM 2721 C CA . ASN A 1 350 ? -19.469 -11.523 31.040 1.00 90.19 350 ASN A CA 1
ATOM 2722 C C . ASN A 1 350 ? -19.755 -10.897 32.416 1.00 90.19 350 ASN A C 1
ATOM 2724 O O . ASN A 1 350 ? -19.300 -11.410 33.433 1.00 90.19 350 ASN A O 1
ATOM 2728 N N . VAL A 1 351 ? -20.502 -9.788 32.463 1.00 89.81 351 VAL A N 1
ATOM 2729 C CA . VAL A 1 351 ? -20.925 -9.179 33.736 1.00 89.81 351 VAL A CA 1
ATOM 2730 C C . VAL A 1 351 ? -21.901 -10.092 34.476 1.00 89.81 351 VAL A C 1
ATOM 2732 O O . VAL A 1 351 ? -21.795 -10.221 35.691 1.00 89.81 351 VAL A O 1
ATOM 2735 N N . HIS A 1 352 ? -22.819 -10.744 33.761 1.00 90.94 352 HIS A N 1
ATOM 2736 C CA . HIS A 1 352 ? -23.739 -11.719 34.337 1.00 90.94 352 HIS A CA 1
ATOM 2737 C C . HIS A 1 352 ? -23.015 -12.946 34.906 1.00 90.94 352 HIS A C 1
ATOM 2739 O O . HIS A 1 352 ? -23.364 -13.382 35.998 1.00 90.94 352 HIS A O 1
ATOM 2745 N N . MET A 1 353 ? -21.972 -13.453 34.239 1.00 90.38 353 MET A N 1
ATOM 2746 C CA . MET A 1 353 ? -21.201 -14.610 34.716 1.00 90.38 353 MET A CA 1
ATOM 2747 C C . MET A 1 353 ? -20.607 -14.402 36.115 1.00 90.38 353 MET A C 1
ATOM 2749 O O . MET A 1 353 ? -20.434 -15.372 36.844 1.00 90.38 353 MET A O 1
ATOM 2753 N N . ARG A 1 354 ? -20.375 -13.151 36.537 1.00 91.31 354 ARG A N 1
ATOM 2754 C CA . ARG A 1 354 ? -19.902 -12.828 37.896 1.00 91.31 354 ARG A CA 1
ATOM 2755 C C . ARG A 1 354 ? -20.890 -13.189 39.000 1.00 91.31 354 ARG A C 1
ATOM 2757 O O . ARG A 1 354 ? -20.497 -13.279 40.155 1.00 91.31 354 ARG A O 1
ATOM 2764 N N . ILE A 1 355 ? -22.167 -13.364 38.662 1.00 89.25 355 ILE A N 1
ATOM 2765 C CA . ILE A 1 355 ? -23.176 -13.851 39.606 1.00 89.25 355 ILE A CA 1
ATOM 2766 C C . ILE A 1 355 ? -22.890 -15.316 39.944 1.00 89.25 355 ILE A C 1
ATOM 2768 O O . ILE A 1 355 ? -22.929 -15.679 41.112 1.00 89.25 355 ILE A O 1
ATOM 2772 N N . HIS A 1 356 ? -22.532 -16.121 38.940 1.00 89.31 356 HIS A N 1
ATOM 2773 C CA . HIS A 1 356 ? -22.226 -17.543 39.115 1.00 89.31 356 HIS A CA 1
ATOM 2774 C C . HIS A 1 356 ? -20.860 -17.764 39.758 1.00 89.31 356 HIS A C 1
ATOM 2776 O O . HIS A 1 356 ? -20.717 -18.619 40.621 1.00 89.31 356 HIS A O 1
ATOM 2782 N N . THR A 1 357 ? -19.853 -16.978 39.373 1.00 89.00 357 THR A N 1
ATOM 2783 C CA . THR A 1 357 ? -18.496 -17.115 39.928 1.00 89.00 357 THR A CA 1
ATOM 2784 C C . THR A 1 357 ? -18.310 -16.410 41.273 1.00 89.00 357 THR A C 1
ATOM 2786 O O . THR A 1 357 ? -17.267 -16.562 41.901 1.00 89.00 357 THR A O 1
ATOM 2789 N N . GLY A 1 358 ? -19.269 -15.579 41.697 1.00 87.56 358 GLY A N 1
ATOM 2790 C CA . GLY A 1 358 ? -19.150 -14.739 42.893 1.00 87.56 358 GLY A CA 1
ATOM 2791 C C . GLY A 1 358 ? -18.082 -13.638 42.796 1.00 87.56 358 GLY A C 1
ATOM 2792 O O . GLY A 1 358 ? -17.796 -12.967 43.791 1.00 87.56 358 GLY A O 1
ATOM 2793 N N . GLU A 1 359 ? -17.483 -13.422 41.621 1.00 90.31 359 GLU A N 1
ATOM 2794 C CA . GLU A 1 359 ? -16.366 -12.499 41.444 1.00 90.31 359 GLU A CA 1
ATOM 2795 C C . GLU A 1 359 ? -16.795 -11.045 41.726 1.00 90.31 359 GLU A C 1
ATOM 2797 O O . GLU A 1 359 ? -17.662 -10.467 41.057 1.00 90.31 359 GLU A O 1
ATOM 2802 N N . LYS A 1 360 ? -16.147 -10.416 42.715 1.00 90.88 360 LYS A N 1
ATOM 2803 C CA . LYS A 1 360 ? -16.337 -9.002 43.083 1.00 90.88 360 LYS A CA 1
ATOM 2804 C C . LYS A 1 360 ? -15.015 -8.233 42.949 1.00 90.88 360 LYS A C 1
ATOM 2806 O O . LYS A 1 360 ? -14.310 -8.047 43.950 1.00 90.88 360 LYS A O 1
ATOM 2811 N N . PRO A 1 361 ? -14.649 -7.798 41.723 1.00 90.50 361 PRO A N 1
ATOM 2812 C CA . PRO A 1 361 ? -13.338 -7.204 41.446 1.00 90.50 361 PRO A CA 1
ATOM 2813 C C . PRO A 1 361 ? -13.127 -5.828 42.077 1.00 90.50 361 PRO A C 1
ATOM 2815 O O . PRO A 1 361 ? -11.993 -5.395 42.232 1.00 90.50 361 PRO A O 1
ATOM 2818 N N . PHE A 1 362 ? -14.205 -5.115 42.408 1.00 92.69 362 PHE A N 1
ATOM 2819 C CA . PHE A 1 362 ? -14.133 -3.716 42.817 1.00 92.69 362 PHE A CA 1
ATOM 2820 C C . PHE A 1 362 ? -14.317 -3.601 44.328 1.00 92.69 362 PHE A C 1
ATOM 2822 O O . PHE A 1 362 ? -15.403 -3.883 44.826 1.00 92.69 362 PHE A O 1
ATOM 2829 N N . SER A 1 363 ? -13.286 -3.187 45.061 1.00 91.06 363 SER A N 1
ATOM 2830 C CA . SER A 1 363 ? -13.348 -2.947 46.506 1.00 91.06 363 SER A CA 1
ATOM 2831 C C . SER A 1 363 ? -13.463 -1.456 46.829 1.00 91.06 363 SER A C 1
ATOM 2833 O O . SER A 1 363 ? -12.898 -0.602 46.146 1.00 91.06 363 SER A O 1
ATOM 2835 N N . CYS A 1 364 ? -14.209 -1.143 47.884 1.00 93.31 364 CYS A N 1
ATOM 2836 C CA . CYS A 1 364 ? -14.218 0.170 48.508 1.00 93.31 364 CYS A CA 1
ATOM 2837 C C . CYS A 1 364 ? -12.994 0.300 49.416 1.00 93.31 364 CYS A C 1
ATOM 2839 O O . CYS A 1 364 ? -12.847 -0.481 50.353 1.00 93.31 364 CYS A O 1
ATOM 2841 N N . GLY A 1 365 ? -12.145 1.297 49.161 1.00 89.38 365 GLY A N 1
ATOM 2842 C CA . GLY A 1 365 ? -10.987 1.576 50.015 1.00 89.38 365 GLY A CA 1
ATOM 2843 C C . GLY A 1 365 ? -11.370 2.035 51.426 1.00 89.38 365 GLY A C 1
ATOM 2844 O O . GLY A 1 365 ? -10.645 1.750 52.366 1.00 89.38 365 GLY A O 1
ATOM 2845 N N . SER A 1 366 ? -12.527 2.687 51.585 1.00 88.19 366 SER A N 1
ATOM 2846 C CA . SER A 1 366 ? -12.958 3.270 52.865 1.00 88.19 366 SER A CA 1
ATOM 2847 C C . SER A 1 366 ? -13.590 2.264 53.832 1.00 88.19 366 SER A C 1
ATOM 2849 O O . SER A 1 366 ? -13.508 2.453 55.036 1.00 88.19 366 SER A O 1
ATOM 2851 N N . CYS A 1 367 ? -14.246 1.205 53.342 1.00 91.50 367 CYS A N 1
ATOM 2852 C CA . CYS A 1 367 ? -14.951 0.243 54.207 1.00 91.50 367 CYS A CA 1
ATOM 2853 C C . CYS A 1 367 ? -14.775 -1.229 53.802 1.00 91.50 367 CYS A C 1
ATOM 2855 O O . CYS A 1 367 ? -15.495 -2.098 54.291 1.00 91.50 367 CYS A O 1
ATOM 2857 N N . GLY A 1 368 ? -13.894 -1.525 52.842 1.00 88.00 368 GLY A N 1
ATOM 2858 C CA . GLY A 1 368 ? -13.582 -2.887 52.393 1.00 88.00 368 GLY A CA 1
ATOM 2859 C C . GLY A 1 368 ? -14.679 -3.596 51.586 1.00 88.00 368 GLY A C 1
ATOM 2860 O O . GLY A 1 368 ? -14.419 -4.647 50.997 1.00 88.00 368 GLY A O 1
ATOM 2861 N N . LYS A 1 369 ? -15.899 -3.041 51.494 1.00 90.62 369 LYS A N 1
ATOM 2862 C CA . LYS A 1 369 ? -17.016 -3.664 50.761 1.00 90.62 369 LYS A CA 1
ATOM 2863 C C . LYS A 1 369 ? -16.663 -3.900 49.294 1.00 90.62 369 LYS A C 1
ATOM 2865 O O . LYS A 1 369 ? -16.157 -3.011 48.611 1.00 90.62 369 LYS A O 1
ATOM 2870 N N . ARG A 1 370 ? -16.969 -5.102 48.797 1.00 93.06 370 ARG A N 1
ATOM 2871 C CA . ARG A 1 370 ? -16.676 -5.525 47.420 1.00 93.06 370 ARG A CA 1
ATOM 2872 C C . ARG A 1 370 ? -17.933 -5.562 46.558 1.00 93.06 370 ARG A C 1
ATOM 2874 O O . ARG A 1 370 ? -18.996 -5.996 47.000 1.00 93.06 370 ARG A O 1
ATOM 2881 N N . PHE A 1 371 ? -17.785 -5.173 45.299 1.00 90.88 371 PHE A N 1
ATOM 2882 C CA . PHE A 1 371 ? -18.851 -5.043 44.313 1.00 90.88 371 PHE A CA 1
ATOM 2883 C C . PHE A 1 371 ? -18.477 -5.767 43.016 1.00 90.88 371 PHE A C 1
ATOM 2885 O O . PHE A 1 371 ? -17.320 -5.791 42.593 1.00 90.88 371 PHE A O 1
ATOM 2892 N N . SER A 1 372 ? -19.480 -6.344 42.354 1.00 89.38 372 SER A N 1
ATOM 2893 C CA . SER A 1 372 ? -19.325 -7.034 41.064 1.00 89.38 372 SER A CA 1
ATOM 2894 C C . SER A 1 372 ? -19.205 -6.070 39.879 1.00 89.38 372 SER A C 1
ATOM 2896 O O . SER A 1 372 ? -18.739 -6.455 38.801 1.00 89.38 372 SER A O 1
ATOM 2898 N N . ARG A 1 373 ? -19.602 -4.803 40.059 1.00 89.56 373 ARG A N 1
ATOM 2899 C CA . ARG A 1 373 ? -19.553 -3.759 39.032 1.00 89.56 373 ARG A CA 1
ATOM 2900 C C . ARG A 1 373 ? -19.069 -2.421 39.600 1.00 89.56 373 ARG A C 1
ATOM 2902 O O . ARG A 1 373 ? -19.328 -2.092 40.757 1.00 89.56 373 ARG A O 1
ATOM 2909 N N . LYS A 1 374 ? -18.378 -1.642 38.760 1.00 89.69 374 LYS A N 1
ATOM 2910 C CA . LYS A 1 374 ? -17.777 -0.350 39.132 1.00 89.69 374 LYS A CA 1
ATOM 2911 C C . LYS A 1 374 ? -18.813 0.750 39.373 1.00 89.69 374 LYS A C 1
ATOM 2913 O O . LYS A 1 374 ? -18.609 1.594 40.232 1.00 89.69 374 LYS A O 1
ATOM 2918 N N . ASP A 1 375 ? -19.923 0.742 38.642 1.00 88.06 375 ASP A N 1
ATOM 2919 C CA . ASP A 1 375 ? -21.042 1.666 38.855 1.00 88.06 375 ASP A CA 1
ATOM 2920 C C . ASP A 1 375 ? -21.657 1.501 40.249 1.00 88.06 375 ASP A C 1
ATOM 2922 O O . ASP A 1 375 ? -21.919 2.499 40.916 1.00 88.06 375 ASP A O 1
ATOM 2926 N N . TYR A 1 376 ? -21.802 0.264 40.730 1.00 90.56 376 TYR A N 1
ATOM 2927 C CA . TYR A 1 376 ? -22.256 0.003 42.099 1.00 90.56 376 TYR A CA 1
ATOM 2928 C C . TYR A 1 376 ? -21.261 0.486 43.148 1.00 90.56 376 TYR A C 1
ATOM 2930 O O . TYR A 1 376 ? -21.684 1.103 44.123 1.00 90.56 376 TYR A O 1
ATOM 2938 N N . LEU A 1 377 ? -19.956 0.288 42.925 1.00 91.44 377 LEU A N 1
ATOM 2939 C CA . LEU A 1 377 ? -18.937 0.881 43.789 1.00 91.44 377 LEU A CA 1
ATOM 2940 C C . LEU A 1 377 ? -19.046 2.415 43.794 1.00 91.44 377 LEU A C 1
ATOM 2942 O O . LEU A 1 377 ? -19.100 3.004 44.862 1.00 91.44 377 LEU A O 1
ATOM 2946 N N . ASN A 1 378 ? -19.149 3.067 42.633 1.00 89.38 378 ASN A N 1
ATOM 2947 C CA . ASN A 1 378 ? -19.253 4.529 42.551 1.00 89.38 378 ASN A CA 1
ATOM 2948 C C . ASN A 1 378 ? -20.493 5.075 43.277 1.00 89.38 378 ASN A C 1
ATOM 2950 O O . ASN A 1 378 ? -20.408 6.094 43.953 1.00 89.38 378 ASN A O 1
ATOM 2954 N N . VAL A 1 379 ? -21.645 4.405 43.155 1.00 88.12 379 VAL A N 1
ATOM 2955 C CA . VAL A 1 379 ? -22.857 4.776 43.907 1.00 88.12 379 VAL A CA 1
ATOM 2956 C C . VAL A 1 379 ? -22.658 4.545 45.405 1.00 88.12 379 VAL A C 1
ATOM 2958 O O . VAL A 1 379 ? -23.078 5.376 46.203 1.00 88.12 379 VAL A O 1
ATOM 2961 N N . HIS A 1 380 ? -21.996 3.454 45.791 1.00 89.50 380 HIS A N 1
ATOM 2962 C CA . HIS A 1 380 ? -21.656 3.188 47.184 1.00 89.50 380 HIS A CA 1
ATOM 2963 C C . HIS A 1 380 ? -20.705 4.243 47.767 1.00 89.50 380 HIS A C 1
ATOM 2965 O O . HIS A 1 380 ? -20.917 4.665 48.899 1.00 89.50 380 HIS A O 1
ATOM 2971 N N . MET A 1 381 ? -19.713 4.718 47.005 1.00 88.19 381 MET A N 1
ATOM 2972 C CA . MET A 1 381 ? -18.770 5.747 47.467 1.00 88.19 381 MET A CA 1
ATOM 2973 C C . MET A 1 381 ? -19.472 7.038 47.902 1.00 88.19 381 MET A C 1
ATOM 2975 O O . MET A 1 381 ? -18.982 7.710 48.802 1.00 88.19 381 MET A O 1
ATOM 2979 N N . ARG A 1 382 ? -20.653 7.343 47.346 1.00 89.31 382 ARG A N 1
ATOM 2980 C CA . ARG A 1 382 ? -21.461 8.508 47.748 1.00 89.31 382 ARG A CA 1
ATOM 2981 C C . ARG A 1 382 ? -21.997 8.439 49.174 1.00 89.31 382 ARG A C 1
ATOM 2983 O O . ARG A 1 382 ? -22.386 9.458 49.726 1.00 89.31 382 ARG A O 1
ATOM 2990 N N . ILE A 1 383 ? -22.029 7.250 49.774 1.00 86.69 383 ILE A N 1
ATOM 2991 C CA . ILE A 1 383 ? -22.370 7.095 51.193 1.00 86.69 383 ILE A CA 1
ATOM 2992 C C . ILE A 1 383 ? -21.262 7.698 52.059 1.00 86.69 383 ILE A C 1
ATOM 2994 O O . ILE A 1 383 ? -21.563 8.342 53.054 1.00 86.69 383 ILE A O 1
ATOM 2998 N N . HIS A 1 384 ? -20.001 7.537 51.649 1.00 87.56 384 HIS A N 1
ATOM 2999 C CA . HIS A 1 384 ? -18.848 8.072 52.377 1.00 87.56 384 HIS A CA 1
ATOM 3000 C C . HIS A 1 384 ? -18.654 9.566 52.134 1.00 87.56 384 HIS A C 1
ATOM 3002 O O . HIS A 1 384 ? -18.292 10.289 53.050 1.00 87.56 384 HIS A O 1
ATOM 3008 N N . THR A 1 385 ? -18.908 10.041 50.912 1.00 86.50 385 THR A N 1
ATOM 3009 C CA . THR A 1 385 ? -18.758 11.467 50.576 1.00 86.50 385 THR A CA 1
ATOM 3010 C C . THR A 1 385 ? -19.989 12.309 50.915 1.00 86.50 385 THR A C 1
ATOM 3012 O O . THR A 1 385 ? -19.929 13.530 50.838 1.00 86.50 385 THR A O 1
ATOM 3015 N N . GLY A 1 386 ? -21.126 11.683 51.238 1.00 84.44 386 GLY A N 1
ATOM 3016 C CA . GLY A 1 386 ? -22.398 12.371 51.477 1.00 84.44 386 GLY A CA 1
ATOM 3017 C C . GLY A 1 386 ? -23.038 12.993 50.226 1.00 84.44 386 GLY A C 1
ATOM 3018 O O . GLY A 1 386 ? -24.103 13.603 50.326 1.00 84.44 386 GLY A O 1
ATOM 3019 N N . GLU A 1 387 ? -22.439 12.833 49.041 1.00 87.19 387 GLU A N 1
ATOM 3020 C CA . GLU A 1 387 ? -22.933 13.432 47.802 1.00 87.19 387 GLU A CA 1
ATOM 3021 C C . GLU A 1 387 ? -24.336 12.923 47.436 1.00 87.19 387 GLU A C 1
ATOM 3023 O O . GLU A 1 387 ? -24.573 11.724 47.229 1.00 87.19 387 GLU A O 1
ATOM 3028 N N . LYS A 1 388 ? -25.273 13.860 47.257 1.00 87.00 388 LYS A N 1
ATOM 3029 C CA . LYS A 1 388 ? -26.647 13.598 46.803 1.00 87.00 388 LYS A CA 1
ATOM 3030 C C . LYS A 1 388 ? -26.95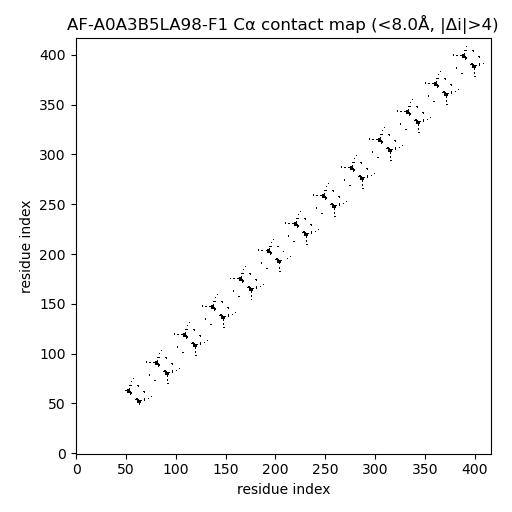7 14.400 45.530 1.00 87.00 388 LYS A C 1
ATOM 3032 O O . LYS A 1 388 ? -27.661 15.401 45.603 1.00 87.00 388 LYS A O 1
ATOM 3037 N N . PRO A 1 389 ? -26.455 13.974 44.353 1.00 87.31 389 PRO A N 1
ATOM 3038 C CA . PRO A 1 389 ? -26.517 14.774 43.124 1.00 87.31 389 PRO A CA 1
ATOM 3039 C C . PRO A 1 389 ? -27.912 14.880 42.498 1.00 87.31 389 PRO A C 1
ATOM 3041 O O . PRO A 1 389 ? -28.091 15.605 41.526 1.00 87.31 389 PRO A O 1
ATOM 3044 N N . PHE A 1 390 ? -28.879 14.090 42.970 1.00 87.50 390 PHE A N 1
ATOM 3045 C CA . PHE A 1 390 ? -30.196 13.978 42.350 1.00 87.50 390 PHE A CA 1
ATOM 3046 C C . PHE A 1 390 ? -31.253 14.587 43.262 1.00 87.50 390 PHE A C 1
ATOM 3048 O O . PHE A 1 390 ? -31.708 13.922 44.190 1.00 87.50 390 PHE A O 1
ATOM 3055 N N . SER A 1 391 ? -31.648 15.826 42.994 1.00 86.38 391 SER A N 1
ATOM 3056 C CA . SER A 1 391 ? -32.709 16.522 43.721 1.00 86.38 391 SER A CA 1
ATOM 3057 C C . SER A 1 391 ? -34.081 16.318 43.076 1.00 86.38 391 SER A C 1
ATOM 3059 O O . SER A 1 391 ? -34.222 16.193 41.857 1.00 86.38 391 SER A O 1
ATOM 3061 N N . CYS A 1 392 ? -35.108 16.259 43.917 1.00 89.81 392 CYS A N 1
ATOM 3062 C CA . CYS A 1 392 ? -36.499 16.334 43.508 1.00 89.81 392 CYS A CA 1
ATOM 3063 C C . CYS A 1 392 ? -36.867 17.793 43.239 1.00 89.81 392 CYS A C 1
ATOM 3065 O O . CYS A 1 392 ? -36.756 18.622 44.137 1.00 89.81 392 CYS A O 1
ATOM 3067 N N . GLY A 1 393 ? -37.330 18.096 42.025 1.00 85.50 393 GLY A N 1
ATOM 3068 C CA . GLY A 1 393 ? -37.813 19.437 41.685 1.00 85.50 393 GLY A CA 1
ATOM 3069 C C . GLY A 1 393 ? -39.063 19.852 42.469 1.00 85.50 393 GLY A C 1
ATOM 3070 O O . GLY A 1 393 ? -39.228 21.033 42.732 1.00 85.50 393 GLY A O 1
ATOM 3071 N N . SER A 1 394 ? -39.900 18.893 42.885 1.00 84.31 394 SER A N 1
ATOM 3072 C CA . SER A 1 394 ? -41.177 19.171 43.557 1.00 84.31 394 SER A CA 1
ATOM 3073 C C . SER A 1 394 ? -41.045 19.434 45.060 1.00 84.31 394 SER A C 1
ATOM 3075 O O . SER A 1 394 ? -41.783 20.243 45.600 1.00 84.31 394 SER A O 1
ATOM 3077 N N . CYS A 1 395 ? -40.119 18.766 45.759 1.00 89.94 395 CYS A N 1
ATOM 3078 C CA . CYS A 1 395 ? -39.992 18.887 47.222 1.00 89.94 395 CYS A CA 1
ATOM 3079 C C . CYS A 1 395 ? -38.554 19.123 47.717 1.00 89.94 395 CYS A C 1
ATOM 3081 O O . CYS A 1 395 ? -38.285 19.029 48.913 1.00 89.94 395 CYS A O 1
ATOM 3083 N N . GLY A 1 396 ? -37.596 19.342 46.810 1.00 83.06 396 GLY A N 1
ATOM 3084 C CA . GLY A 1 396 ? -36.197 19.642 47.137 1.00 83.06 396 GLY A CA 1
ATOM 3085 C C . GLY A 1 396 ? -35.384 18.480 47.722 1.00 83.06 396 GLY A C 1
ATOM 3086 O O . GLY A 1 396 ? -34.172 18.611 47.891 1.00 83.06 396 GLY A O 1
ATOM 3087 N N . LYS A 1 397 ? -35.997 17.321 48.013 1.00 87.50 397 LYS A N 1
ATOM 3088 C CA . LYS A 1 397 ? -35.294 16.164 48.593 1.00 87.50 397 LYS A CA 1
ATOM 3089 C C . LYS A 1 397 ? -34.214 15.641 47.646 1.00 87.50 397 LYS A C 1
ATOM 3091 O O . LYS A 1 397 ? -34.483 15.353 46.480 1.00 87.50 397 LYS A O 1
ATOM 3096 N N . SER A 1 398 ? -33.006 15.457 48.177 1.00 88.06 398 SER A N 1
ATOM 3097 C CA . SER A 1 398 ? -31.839 15.006 47.413 1.00 88.06 398 SER A CA 1
ATOM 3098 C C . SER A 1 398 ? -31.468 13.555 47.710 1.00 88.06 398 SER A C 1
ATOM 3100 O O . SER A 1 398 ? -31.478 13.097 48.855 1.00 88.06 398 SER A O 1
ATOM 3102 N N . TYR A 1 399 ? -31.091 12.828 46.662 1.00 85.88 399 TYR A N 1
ATOM 3103 C CA . TYR A 1 399 ? -30.827 11.394 46.677 1.00 85.88 399 TYR A CA 1
ATOM 3104 C C . TYR A 1 399 ? -29.450 11.076 46.089 1.00 85.88 399 TYR A C 1
ATOM 3106 O O . TYR A 1 399 ? -28.954 11.733 45.173 1.00 85.88 399 TYR A O 1
ATOM 3114 N N . SER A 1 400 ? -28.836 10.004 46.592 1.00 84.00 400 SER A N 1
ATOM 3115 C CA . SER A 1 400 ? -27.520 9.526 46.148 1.00 84.00 400 SER A CA 1
ATOM 3116 C C . SER A 1 400 ? -27.559 8.756 44.821 1.00 84.00 400 SER A C 1
ATOM 3118 O O . SER A 1 400 ? -26.523 8.575 44.177 1.00 84.00 400 SER A O 1
ATOM 3120 N N . ASN A 1 401 ? -28.734 8.301 44.368 1.00 84.69 401 ASN A N 1
ATOM 3121 C CA . ASN A 1 401 ? -28.894 7.613 43.087 1.00 84.69 401 ASN A CA 1
ATOM 3122 C C . ASN A 1 401 ? -30.232 7.951 42.396 1.00 84.69 401 ASN A C 1
ATOM 3124 O O . ASN A 1 401 ? -31.210 8.336 43.038 1.00 84.69 401 ASN A O 1
ATOM 3128 N N . ARG A 1 402 ? -30.266 7.784 41.065 1.00 85.00 402 ARG A N 1
ATOM 3129 C CA . ARG A 1 402 ? -31.429 8.117 40.226 1.00 85.00 402 ARG A CA 1
ATOM 3130 C C . ARG A 1 402 ? -32.619 7.182 40.447 1.00 85.00 402 ARG A C 1
ATOM 3132 O O . ARG A 1 402 ? -33.750 7.624 40.311 1.00 85.00 402 ARG A O 1
ATOM 3139 N N . SER A 1 403 ? -32.390 5.919 40.805 1.00 85.38 403 SER A N 1
ATOM 3140 C CA . SER A 1 403 ? -33.470 4.961 41.082 1.00 85.38 403 SER A CA 1
ATOM 3141 C C . SER A 1 403 ? -34.259 5.338 42.339 1.00 85.38 403 SER A C 1
ATOM 3143 O O . SER A 1 403 ? -35.479 5.231 42.351 1.00 85.38 403 SER A O 1
ATOM 3145 N N . ASN A 1 404 ? -33.578 5.833 43.375 1.00 85.81 404 ASN A N 1
ATOM 3146 C CA . ASN A 1 404 ? -34.184 6.343 44.600 1.00 85.81 404 ASN A CA 1
ATOM 3147 C C . ASN A 1 404 ? -34.978 7.614 44.322 1.00 85.81 404 ASN A C 1
ATOM 3149 O O . ASN A 1 404 ? -36.114 7.698 44.775 1.00 85.81 404 ASN A O 1
ATOM 3153 N N . LEU A 1 405 ? -34.424 8.543 43.530 1.00 87.56 405 LEU A N 1
ATOM 3154 C CA . LEU A 1 405 ? -35.182 9.703 43.066 1.00 87.56 405 LEU A CA 1
ATOM 3155 C C . LEU A 1 405 ? -36.410 9.262 42.265 1.00 87.56 405 LEU A C 1
ATOM 3157 O O . LEU A 1 405 ? -37.498 9.731 42.536 1.00 87.56 405 LEU A O 1
ATOM 3161 N N . SER A 1 406 ? -36.271 8.330 41.320 1.00 86.88 406 SER A N 1
ATOM 3162 C CA . SER A 1 406 ? -37.394 7.852 40.506 1.00 86.88 406 SER A CA 1
ATOM 3163 C C . SER A 1 406 ? -38.475 7.166 41.340 1.00 86.88 406 SER A C 1
ATOM 3165 O O . SER A 1 406 ? -39.648 7.346 41.046 1.00 86.88 406 SER A O 1
ATOM 3167 N N . ARG A 1 407 ? -38.103 6.398 42.372 1.00 87.69 407 ARG A N 1
ATOM 3168 C CA . ARG A 1 407 ? -39.050 5.814 43.332 1.00 87.69 407 ARG A CA 1
ATOM 3169 C C . ARG A 1 407 ? -39.732 6.893 44.165 1.00 87.69 407 ARG A C 1
ATOM 3171 O O . ARG A 1 407 ? -40.927 6.805 44.380 1.00 87.69 407 ARG A O 1
ATOM 3178 N N . HIS A 1 408 ? -38.989 7.905 44.597 1.00 87.69 408 HIS A N 1
ATOM 3179 C CA . HIS A 1 408 ? -39.568 9.042 45.295 1.00 87.69 408 HIS A CA 1
ATOM 3180 C C . HIS A 1 408 ? -40.498 9.864 44.394 1.00 87.69 408 HIS A C 1
ATOM 3182 O O . HIS A 1 408 ? -41.560 10.261 44.835 1.00 87.69 408 HIS A O 1
ATOM 3188 N N . MET A 1 409 ? -40.167 10.066 43.119 1.00 84.81 409 MET A N 1
ATOM 3189 C CA . MET A 1 409 ? -41.055 10.774 42.196 1.00 84.81 409 MET A CA 1
ATOM 3190 C C . MET A 1 409 ? -42.409 10.078 42.031 1.00 84.81 409 MET A C 1
ATOM 3192 O O . MET A 1 409 ? -43.389 10.758 41.767 1.00 84.81 409 MET A O 1
ATOM 3196 N N . LYS A 1 410 ? -42.482 8.755 42.241 1.00 86.50 410 LYS A N 1
ATOM 3197 C CA . LYS A 1 410 ? -43.759 8.031 42.244 1.00 86.50 410 LYS A CA 1
ATOM 3198 C C . LYS A 1 410 ? -44.652 8.381 43.437 1.00 86.50 410 LYS A C 1
ATOM 3200 O O . LYS A 1 410 ? -45.862 8.364 43.304 1.00 86.50 410 LYS A O 1
ATOM 3205 N N . THR A 1 411 ? -44.082 8.778 44.577 1.00 85.06 411 THR A N 1
ATOM 3206 C CA . THR A 1 411 ? -44.898 9.191 45.733 1.00 85.06 411 THR A CA 1
ATOM 3207 C C . THR A 1 411 ? -45.604 10.522 45.493 1.00 85.06 411 THR A C 1
ATOM 3209 O O . THR A 1 411 ? -46.598 10.789 46.140 1.00 85.06 411 THR A O 1
ATOM 3212 N N . HIS A 1 412 ? -45.113 11.341 44.556 1.00 80.12 412 HIS A N 1
ATOM 3213 C CA . HIS A 1 412 ? -45.806 12.559 44.115 1.00 80.12 412 HIS A CA 1
ATOM 3214 C C . HIS A 1 412 ? -46.873 12.285 43.049 1.00 80.12 412 HIS A C 1
ATOM 3216 O O . HIS A 1 412 ? -47.696 13.151 42.790 1.00 80.12 412 HIS A O 1
ATOM 3222 N N . SER A 1 413 ? -46.843 11.119 42.393 1.00 67.19 413 SER A N 1
ATOM 3223 C CA . SER A 1 413 ? -47.868 10.723 41.416 1.00 67.19 413 SER A CA 1
ATOM 3224 C C . SER A 1 413 ? -49.023 9.934 42.032 1.00 67.19 413 SER A C 1
ATOM 3226 O O . SER A 1 413 ? -50.069 9.848 41.405 1.00 67.19 413 SER A O 1
ATOM 3228 N N . ASP A 1 414 ? -48.836 9.381 43.235 1.00 58.53 414 ASP A N 1
ATOM 3229 C CA . ASP A 1 414 ? -49.867 8.638 43.975 1.00 58.53 414 ASP A CA 1
ATOM 3230 C C . ASP A 1 414 ? -50.685 9.543 44.937 1.00 58.53 414 ASP A C 1
ATOM 3232 O O . ASP A 1 414 ? -51.614 9.068 45.581 1.00 58.53 414 ASP A O 1
ATOM 3236 N N . GLU A 1 415 ? -50.376 10.848 45.020 1.00 50.72 415 GLU A N 1
ATOM 3237 C CA . GLU A 1 415 ? -51.086 11.860 45.834 1.00 50.72 415 GLU A CA 1
ATOM 3238 C C . GLU A 1 415 ? -51.880 12.870 44.976 1.00 50.72 415 GLU A C 1
ATOM 3240 O O . GLU A 1 415 ? -51.798 14.078 45.184 1.00 50.72 415 GLU A O 1
ATOM 3245 N N . ASN A 1 416 ? -52.646 12.406 43.985 1.00 38.03 416 ASN A N 1
ATOM 3246 C CA . ASN A 1 416 ? -53.613 13.274 43.299 1.00 38.03 416 ASN A CA 1
ATOM 3247 C C . ASN A 1 416 ? -54.837 12.462 42.822 1.00 38.03 416 ASN A C 1
ATOM 3249 O O . ASN A 1 416 ? -54.736 11.800 41.785 1.00 38.03 416 ASN A O 1
ATOM 3253 N N . PRO A 1 417 ? -55.952 12.445 43.583 1.00 43.62 417 PRO A N 1
ATOM 3254 C CA . PRO A 1 417 ? -57.263 12.039 43.076 1.00 43.62 417 PRO A CA 1
ATOM 3255 C C . PRO A 1 417 ? -57.780 12.988 41.991 1.00 43.62 417 PRO A C 1
ATOM 3257 O O . PRO A 1 417 ? -57.584 14.218 42.144 1.00 43.62 417 PRO A O 1
#

Solvent-accessible surface area (backbone atoms only — not comparable to full-atom values): 24901 Å² total; per-residue (Å²): 136,85,86,81,78,60,71,68,58,57,53,52,50,53,51,54,50,49,52,52,49,50,54,51,50,52,52,49,52,54,52,50,54,52,51,53,54,54,60,59,65,70,68,77,78,76,90,72,82,84,64,44,84,34,62,38,91,90,76,69,53,63,23,72,40,64,68,58,40,56,60,54,48,28,71,78,74,64,49,40,87,35,63,37,92,89,76,68,52,60,24,72,44,65,68,60,40,58,59,53,50,30,69,77,73,63,50,41,86,32,64,37,92,88,77,70,54,58,23,73,40,64,69,57,38,58,58,53,48,29,71,79,71,64,50,42,87,33,63,36,91,88,78,66,55,59,22,73,42,64,70,59,40,59,59,52,48,30,72,77,73,63,50,40,86,33,62,37,91,87,77,67,55,58,22,74,42,64,67,64,40,60,61,52,49,32,72,78,71,63,50,44,87,36,66,37,90,90,74,67,54,62,25,75,41,65,69,59,43,58,59,53,49,28,71,78,70,64,50,39,88,32,63,36,92,88,76,66,55,59,23,72,44,65,66,65,40,59,60,51,50,30,70,77,70,64,50,43,86,37,66,38,91,90,77,66,54,63,24,73,42,66,68,57,42,58,60,51,49,31,69,77,73,65,50,40,89,34,62,36,92,89,77,67,54,59,24,72,42,65,68,59,40,59,59,52,50,31,69,78,71,64,50,41,90,36,63,37,90,89,76,66,55,60,23,71,40,66,68,60,39,55,60,51,53,38,72,76,68,73,49,41,87,34,61,38,90,90,75,66,55,62,22,76,40,65,69,58,41,59,61,52,49,30,68,79,71,63,50,45,86,39,64,39,89,90,76,63,54,64,23,72,43,64,70,60,43,57,51,52,50,28,69,79,71,65,50,42,88,36,61,38,90,88,77,65,55,61,24,63,44,67,67,60,40,55,57,51,55,47,61,67,65,74,72,68,135

pLDDT: mean 83.79, std 15.52, range [32.91, 96.06]